Protein AF-A0A812Y392-F1 (afdb_monomer)

Nearest PDB structures (foldseek):
  1sj7-assembly2_B  TM=2.044E-01  e=9.614E-01  Mus musculus
  6d7x-assembly1_A  TM=2.437E-01  e=5.232E+00  Rattus norvegicus

Secondary structure (DSSP, 8-state):
--HHHHHHHHHHHHTTTS------------SS-SGGGS-------EEEEEEEE-SHHHHHHHHHHEEEETTTTEEEESS-BGGGTB-TTPEEE--SS-SSGGGGGGSPSSEEEEEEE--TT-S-SS--GGGGSTT--GGG----HIIIIIIIIIHHHHHHHHHHHHHSTTTS---SSS-HHHHHHHHHHHHHHHHHHHHHHHHHS-TTSHHHHH----S---HHHHSSSS--S-HHHHHHHHHHHHHHHHHTHHHHHTSTTHHHHHHHHHHHHHHHHHHHHHHHS-SS--HHHHHHHHHHHHHHHHHHHHTTPPP-HHHHHHHHHHHHHHHH--GGGG--HHHHHHHHHHHHHHHHS-GGGHHHHHHHHHHHHHHHHHH-

Mean predicted aligned error: 11.62 Å

Structure (mmCIF, N/CA/C/O backbone):
data_AF-A0A812Y392-F1
#
_entry.id   AF-A0A812Y392-F1
#
loop_
_atom_site.group_PDB
_atom_site.id
_atom_site.type_symbol
_atom_site.label_atom_id
_atom_site.label_alt_id
_atom_site.label_comp_id
_atom_site.label_asym_id
_atom_site.label_entity_id
_atom_site.label_seq_id
_atom_site.pdbx_PDB_ins_code
_atom_site.Cartn_x
_atom_site.Cartn_y
_atom_site.Cartn_z
_atom_site.occupancy
_atom_site.B_iso_or_equiv
_atom_site.auth_seq_id
_atom_site.auth_comp_id
_atom_site.auth_asym_id
_atom_site.auth_atom_id
_atom_site.pdbx_PDB_model_num
ATOM 1 N N . MET A 1 1 ? 34.368 -16.849 3.144 1.00 45.94 1 MET A N 1
ATOM 2 C CA . MET A 1 1 ? 33.186 -16.327 3.856 1.00 45.94 1 MET A CA 1
ATOM 3 C C . MET A 1 1 ? 33.137 -14.830 3.658 1.00 45.94 1 MET A C 1
ATOM 5 O O . MET A 1 1 ? 34.115 -14.154 3.965 1.00 45.94 1 MET A O 1
ATOM 9 N N . SER A 1 2 ? 32.066 -14.321 3.055 1.00 43.28 2 SER A N 1
ATOM 10 C CA . SER A 1 2 ? 31.918 -12.883 2.824 1.00 43.28 2 SER A CA 1
ATOM 11 C C . SER A 1 2 ? 31.704 -12.160 4.158 1.00 43.28 2 SER A C 1
ATOM 13 O O . SER A 1 2 ? 31.140 -12.713 5.102 1.00 43.28 2 SER A O 1
ATOM 15 N N . ARG A 1 3 ? 32.098 -10.884 4.239 1.00 29.53 3 ARG A N 1
ATOM 16 C CA . ARG A 1 3 ? 31.841 -10.010 5.403 1.00 29.53 3 ARG A CA 1
ATOM 17 C C . ARG A 1 3 ? 30.353 -9.978 5.816 1.00 29.53 3 ARG A C 1
ATOM 19 O O . ARG A 1 3 ? 30.053 -9.687 6.968 1.00 29.53 3 ARG A O 1
ATOM 26 N N . SER A 1 4 ? 29.434 -10.317 4.902 1.00 37.16 4 SER A N 1
ATOM 27 C CA . SER A 1 4 ? 27.994 -10.442 5.164 1.00 37.16 4 SER A CA 1
ATOM 28 C C . SER A 1 4 ? 27.603 -11.718 5.923 1.00 37.16 4 SER A C 1
ATOM 30 O O . SER A 1 4 ? 26.647 -11.683 6.690 1.00 37.16 4 SER A O 1
ATOM 32 N N . GLU A 1 5 ? 28.328 -12.832 5.767 1.00 36.25 5 GLU A N 1
ATOM 33 C CA . GLU A 1 5 ? 28.060 -14.068 6.523 1.00 36.25 5 GLU A CA 1
ATOM 34 C C . GLU A 1 5 ? 28.451 -13.926 7.997 1.00 36.25 5 GLU A C 1
ATOM 36 O O . GLU A 1 5 ? 27.737 -14.408 8.874 1.00 36.25 5 GLU A O 1
ATOM 41 N N . ALA A 1 6 ? 29.532 -13.193 8.279 1.00 43.97 6 ALA A N 1
ATOM 42 C CA . ALA A 1 6 ? 30.001 -12.949 9.643 1.00 43.97 6 ALA A CA 1
ATOM 43 C C . ALA A 1 6 ? 29.035 -12.070 10.466 1.00 43.97 6 ALA A C 1
ATOM 45 O O . ALA A 1 6 ? 28.918 -12.255 11.673 1.00 43.97 6 ALA A O 1
ATOM 46 N N . LEU A 1 7 ? 28.306 -11.150 9.818 1.00 42.50 7 LEU A N 1
ATOM 47 C CA . LEU A 1 7 ? 27.344 -10.253 10.477 1.00 42.50 7 LEU A CA 1
ATOM 48 C C . LEU A 1 7 ? 25.990 -10.918 10.787 1.00 42.50 7 LEU A C 1
ATOM 50 O O . LEU A 1 7 ? 25.283 -10.475 11.688 1.00 42.50 7 LEU A O 1
ATOM 54 N N . LEU A 1 8 ? 25.620 -11.981 10.063 1.00 38.66 8 LEU A N 1
ATOM 55 C CA . LEU A 1 8 ? 24.321 -12.657 10.208 1.00 38.66 8 LEU A CA 1
ATOM 56 C C . LEU A 1 8 ? 24.349 -13.850 11.173 1.00 38.66 8 LEU A C 1
ATOM 58 O O . LEU A 1 8 ? 23.293 -14.295 11.630 1.00 38.66 8 LEU A O 1
ATOM 62 N N . GLN A 1 9 ? 25.534 -14.370 11.491 1.00 43.81 9 GLN A N 1
ATOM 63 C CA . GLN A 1 9 ? 25.694 -15.527 12.370 1.00 43.81 9 GLN A CA 1
ATOM 64 C C . GLN A 1 9 ? 25.193 -15.284 13.812 1.00 43.81 9 GLN A C 1
ATOM 66 O O . GLN A 1 9 ? 24.434 -16.119 14.305 1.00 43.81 9 GLN A O 1
ATOM 71 N N . PRO A 1 10 ? 25.458 -14.126 14.454 1.00 45.00 10 PRO A N 1
ATOM 72 C CA . PRO A 1 10 ? 24.979 -13.863 15.815 1.00 45.00 10 PRO A CA 1
ATOM 73 C C . PRO A 1 10 ? 23.449 -13.773 15.912 1.00 45.00 10 PRO A C 1
ATOM 75 O O . PRO A 1 10 ? 22.862 -14.150 16.924 1.00 45.00 10 PRO A O 1
ATOM 78 N N . LEU A 1 11 ? 22.782 -13.306 14.847 1.00 40.78 11 LEU A N 1
ATOM 79 C CA . LEU A 1 11 ? 21.319 -13.262 14.776 1.00 40.78 11 LEU A CA 1
ATOM 80 C C . LEU A 1 11 ? 20.736 -14.678 14.716 1.00 40.78 11 LEU A C 1
ATOM 82 O O . LEU A 1 11 ? 19.778 -14.971 15.424 1.00 40.78 11 LEU A O 1
ATOM 86 N N . ARG A 1 12 ? 21.340 -15.584 13.935 1.00 44.88 12 ARG A N 1
ATOM 87 C CA . ARG A 1 12 ? 20.894 -16.986 13.833 1.00 44.88 12 ARG A CA 1
ATOM 88 C C . ARG A 1 12 ? 20.976 -17.729 15.162 1.00 44.88 12 ARG A C 1
ATOM 90 O O . ARG A 1 12 ? 20.068 -18.499 15.471 1.00 44.88 12 ARG A O 1
ATOM 97 N N . ASP A 1 13 ? 22.020 -17.476 15.942 1.00 47.00 13 ASP A N 1
ATO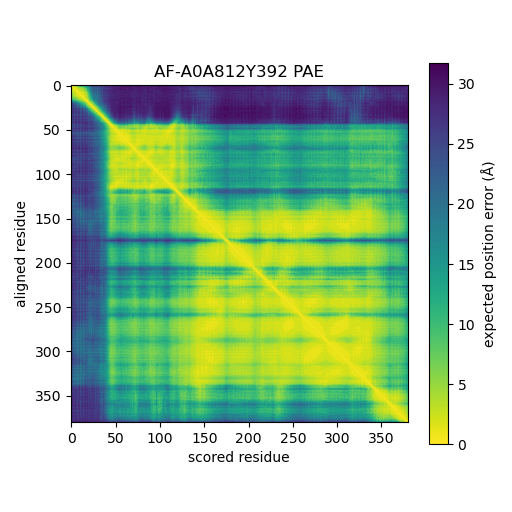M 98 C CA . ASP A 1 13 ? 22.209 -18.130 17.237 1.00 47.00 13 ASP A CA 1
ATOM 99 C C . ASP A 1 13 ? 21.218 -17.604 18.290 1.00 47.00 13 ASP A C 1
ATOM 101 O O . ASP A 1 13 ? 20.709 -18.376 19.102 1.00 47.00 13 ASP A O 1
ATOM 105 N N . LYS A 1 14 ? 20.823 -16.324 18.206 1.00 40.09 14 LYS A N 1
ATOM 106 C CA . LYS A 1 14 ? 19.848 -15.704 19.121 1.00 40.09 14 LYS A CA 1
ATOM 107 C C . LYS A 1 14 ? 18.415 -16.234 18.948 1.00 40.09 14 LYS A C 1
ATOM 109 O O . LYS A 1 14 ? 17.652 -16.253 19.910 1.00 40.09 14 LYS A O 1
ATOM 114 N N . PHE A 1 15 ? 18.050 -16.706 17.753 1.00 40.97 15 PHE A N 1
ATOM 115 C CA . PHE A 1 15 ? 16.705 -17.224 17.453 1.00 40.97 15 PHE A CA 1
ATOM 116 C C . PHE A 1 15 ? 16.547 -18.745 17.639 1.00 40.97 15 PHE A C 1
ATOM 118 O O . PHE A 1 15 ? 15.445 -19.260 17.459 1.00 40.97 15 PHE A O 1
ATOM 125 N N . ARG A 1 16 ? 17.599 -19.482 18.035 1.00 35.94 16 ARG A N 1
ATOM 126 C CA . ARG A 1 16 ? 17.532 -20.947 18.240 1.00 35.94 16 ARG A CA 1
ATOM 127 C C . ARG A 1 16 ? 16.713 -21.394 19.456 1.00 35.94 16 ARG A C 1
ATOM 129 O O . ARG A 1 16 ? 16.343 -22.561 19.518 1.00 35.94 16 ARG A O 1
ATOM 136 N N . HIS A 1 17 ? 16.439 -20.503 20.409 1.00 33.06 17 HIS A N 1
ATOM 137 C CA . HIS A 1 17 ? 15.903 -20.873 21.727 1.00 33.06 17 HIS A CA 1
ATOM 138 C C . HIS A 1 17 ? 14.460 -20.414 21.999 1.00 33.06 17 HIS A C 1
ATOM 140 O O . HIS A 1 17 ? 13.967 -20.598 23.109 1.00 33.06 17 HIS A O 1
ATOM 146 N N . LEU A 1 18 ? 13.758 -19.834 21.017 1.00 31.78 18 LEU A N 1
ATOM 147 C CA . LEU A 1 18 ? 12.347 -19.470 21.189 1.00 31.78 18 LEU A CA 1
ATOM 148 C C . LEU A 1 18 ? 11.445 -20.704 20.984 1.00 31.78 18 LEU A C 1
ATOM 150 O O . LEU A 1 18 ? 11.519 -21.328 19.923 1.00 31.78 18 LEU A O 1
ATOM 154 N N . PRO A 1 19 ? 10.580 -21.066 21.952 1.00 29.36 19 PRO A N 1
ATOM 155 C CA . PRO A 1 19 ? 9.668 -22.194 21.807 1.00 29.36 19 PRO A CA 1
ATOM 156 C C . PRO A 1 19 ? 8.644 -21.903 20.701 1.00 29.36 19 PRO A C 1
ATOM 158 O O . PRO A 1 19 ? 7.818 -20.993 20.800 1.00 29.36 19 PRO A O 1
ATOM 161 N N . MET A 1 20 ? 8.722 -22.685 19.623 1.00 27.98 20 MET A N 1
ATOM 162 C CA . MET A 1 20 ? 7.764 -22.689 18.521 1.00 27.98 20 MET A CA 1
ATOM 163 C C . MET A 1 20 ? 6.377 -23.082 19.036 1.00 27.98 20 MET A C 1
ATOM 165 O O . MET A 1 20 ? 6.160 -24.208 19.477 1.00 27.98 20 MET A O 1
ATOM 169 N N . ILE A 1 21 ? 5.421 -22.158 18.946 1.00 29.34 21 ILE A N 1
ATOM 170 C CA . ILE A 1 21 ? 4.002 -22.459 19.141 1.00 29.34 21 ILE A CA 1
ATOM 171 C C . ILE A 1 21 ? 3.589 -23.444 18.040 1.00 29.34 21 ILE A C 1
ATOM 173 O O . ILE A 1 21 ? 3.599 -23.097 16.859 1.00 29.34 21 ILE A O 1
ATOM 177 N N . GLN A 1 22 ? 3.244 -24.669 18.445 1.00 25.19 22 GLN A N 1
ATOM 178 C CA . GLN A 1 22 ? 2.724 -25.735 17.590 1.00 25.19 22 GLN A CA 1
ATOM 179 C C . GLN A 1 22 ? 1.401 -25.305 16.934 1.00 25.19 22 GLN A C 1
ATOM 181 O O . GLN A 1 22 ? 0.310 -25.512 17.460 1.00 25.19 22 GLN A O 1
ATOM 186 N N . LEU A 1 23 ? 1.493 -24.692 15.756 1.00 28.27 23 LEU A N 1
ATOM 187 C CA . LEU A 1 23 ? 0.409 -24.675 14.781 1.00 28.27 23 LEU A CA 1
ATOM 188 C C . LEU A 1 23 ? 0.336 -26.076 14.169 1.00 28.27 23 LEU A C 1
ATOM 190 O O . LEU A 1 23 ? 1.343 -26.560 13.658 1.00 28.27 23 LEU A O 1
ATOM 194 N N . LYS A 1 24 ? -0.842 -26.714 14.251 1.00 25.88 24 LYS A N 1
ATOM 195 C CA . LYS A 1 24 ? -1.143 -28.049 13.703 1.00 25.88 24 LYS A CA 1
ATOM 196 C C . LYS A 1 24 ? -0.386 -28.299 12.397 1.00 25.88 24 LYS A C 1
ATOM 198 O O . LYS A 1 24 ? -0.616 -27.635 11.386 1.00 25.88 24 LYS A O 1
ATOM 203 N N . GLU A 1 25 ? 0.522 -29.262 12.471 1.00 26.34 25 GLU A N 1
ATOM 204 C CA . GLU A 1 25 ? 1.477 -29.639 11.443 1.00 26.34 25 GLU A CA 1
ATOM 205 C C . GLU A 1 25 ? 0.761 -30.110 10.170 1.00 26.34 25 GLU A C 1
ATOM 207 O O . GLU A 1 25 ? 0.385 -31.268 10.017 1.00 26.34 25 GLU A O 1
ATOM 212 N N . LYS A 1 26 ? 0.615 -29.206 9.199 1.00 25.22 26 LYS A N 1
ATOM 213 C CA . LYS A 1 26 ? 0.931 -29.563 7.816 1.00 25.22 26 LYS A CA 1
ATOM 214 C C . LYS A 1 26 ? 2.410 -29.269 7.652 1.00 25.22 26 LYS A C 1
ATOM 216 O O . LYS A 1 26 ? 2.807 -28.113 7.554 1.00 25.22 26 LYS A O 1
ATOM 221 N N . THR A 1 27 ? 3.197 -30.329 7.726 1.00 25.95 27 THR A N 1
ATOM 222 C CA . THR A 1 27 ? 4.655 -30.388 7.691 1.00 25.95 27 THR A CA 1
ATOM 223 C C . THR A 1 27 ? 5.225 -29.467 6.605 1.00 25.95 27 THR A C 1
ATOM 225 O O . THR A 1 27 ? 5.319 -29.822 5.432 1.00 25.95 27 THR A O 1
ATOM 228 N N . LEU A 1 28 ? 5.596 -28.247 6.998 1.00 27.64 28 LEU A N 1
ATOM 229 C CA . LEU A 1 28 ? 6.480 -27.383 6.227 1.00 27.64 28 LEU A CA 1
ATOM 230 C C . LEU A 1 28 ? 7.873 -27.995 6.359 1.00 27.64 28 LEU A C 1
ATOM 232 O O . LEU A 1 28 ? 8.573 -27.782 7.344 1.00 27.64 28 LEU A O 1
ATOM 236 N N . ASN A 1 29 ? 8.241 -28.812 5.373 1.00 24.34 29 ASN A N 1
ATOM 237 C CA . ASN A 1 29 ? 9.598 -29.304 5.177 1.00 24.34 29 ASN A CA 1
ATOM 238 C C . ASN A 1 29 ? 10.550 -28.104 5.018 1.00 24.34 29 ASN A C 1
ATOM 240 O O . ASN A 1 29 ? 10.776 -27.609 3.917 1.00 24.34 29 ASN A O 1
ATOM 244 N N . ILE A 1 30 ? 11.146 -27.638 6.120 1.00 28.92 30 ILE A N 1
ATOM 245 C CA . ILE A 1 30 ? 12.255 -26.663 6.124 1.00 28.92 30 ILE A CA 1
ATOM 246 C C . ILE A 1 30 ? 13.591 -27.409 5.898 1.00 28.92 30 ILE A C 1
ATOM 248 O O . ILE A 1 30 ? 14.643 -27.070 6.427 1.00 28.92 30 ILE A O 1
ATOM 252 N N . GLY A 1 31 ? 13.569 -28.451 5.067 1.00 22.92 31 GLY A N 1
ATOM 253 C CA . GLY A 1 31 ? 14.750 -29.018 4.430 1.00 22.92 31 GLY A CA 1
ATOM 254 C C . GLY A 1 31 ? 14.806 -28.487 3.007 1.00 22.92 31 GLY A C 1
ATOM 255 O O . GLY A 1 31 ? 13.979 -28.901 2.205 1.00 22.92 31 GLY A O 1
ATOM 256 N N . ARG A 1 32 ? 15.712 -27.533 2.726 1.00 28.20 32 ARG A N 1
ATOM 257 C CA . ARG A 1 32 ? 16.136 -27.039 1.388 1.00 28.20 32 ARG A CA 1
ATOM 258 C C . ARG A 1 32 ? 15.121 -27.196 0.234 1.00 28.20 32 ARG A C 1
ATOM 260 O O . ARG A 1 32 ? 15.477 -27.572 -0.874 1.00 28.20 32 ARG A O 1
ATOM 267 N N . SER A 1 33 ? 13.856 -26.881 0.482 1.00 25.94 33 SER A N 1
ATOM 268 C CA . SER A 1 33 ? 12.784 -26.917 -0.509 1.00 25.94 33 SER A CA 1
ATOM 269 C C . SER A 1 33 ? 11.681 -25.955 -0.077 1.00 25.94 33 SER A C 1
ATOM 271 O O . SER A 1 33 ? 10.503 -26.272 0.069 1.00 25.94 33 SER A O 1
ATOM 273 N N . CYS A 1 34 ? 12.066 -24.680 0.036 1.00 25.67 34 CYS A N 1
ATOM 274 C CA . CYS A 1 34 ? 11.162 -23.644 -0.450 1.00 25.67 34 CYS A CA 1
ATOM 275 C C . CYS A 1 34 ? 10.634 -24.113 -1.822 1.00 25.67 34 CYS A C 1
ATOM 277 O O . CYS A 1 34 ? 11.384 -24.738 -2.572 1.00 25.67 34 CYS A O 1
ATOM 279 N N . HIS A 1 35 ? 9.391 -23.808 -2.198 1.00 26.86 35 HIS A N 1
ATOM 280 C CA . HIS A 1 35 ? 8.835 -24.083 -3.538 1.00 26.86 35 HIS A CA 1
ATOM 281 C C . HIS A 1 35 ? 9.630 -23.440 -4.719 1.00 26.86 35 HIS A C 1
ATOM 283 O O . HIS A 1 35 ? 9.155 -23.378 -5.847 1.00 26.86 35 HIS A O 1
ATOM 289 N N . LEU A 1 36 ? 10.861 -22.996 -4.464 1.00 33.69 36 LEU A N 1
ATOM 290 C CA . LEU A 1 36 ? 11.988 -22.771 -5.368 1.00 33.69 36 LEU A CA 1
ATOM 291 C C . LEU A 1 36 ? 12.654 -24.072 -5.880 1.00 33.69 36 LEU A C 1
ATOM 293 O O . LEU A 1 36 ? 13.707 -23.999 -6.496 1.00 33.69 36 LEU A O 1
ATOM 297 N N . GLY A 1 37 ? 12.083 -25.251 -5.609 1.00 23.59 37 GLY A N 1
ATOM 298 C CA . GLY A 1 37 ? 12.571 -26.550 -6.098 1.00 23.59 37 GLY A CA 1
ATOM 299 C C . GLY A 1 37 ? 12.077 -26.954 -7.492 1.00 23.59 37 GLY A C 1
ATOM 300 O O . GLY A 1 37 ? 12.400 -28.041 -7.957 1.00 23.59 37 GLY A O 1
ATOM 301 N N . LYS A 1 38 ? 11.316 -26.102 -8.188 1.00 25.62 38 LYS A N 1
ATOM 302 C CA . LYS A 1 38 ? 11.519 -26.059 -9.635 1.00 25.62 38 LYS A CA 1
ATOM 303 C C . LYS A 1 38 ? 12.809 -25.284 -9.797 1.00 25.62 38 LYS A C 1
ATOM 305 O O . LYS A 1 38 ? 12.851 -24.130 -9.373 1.00 25.62 38 LYS A O 1
ATOM 310 N N . GLU A 1 39 ? 13.821 -25.889 -10.410 1.00 27.97 39 GLU A N 1
ATOM 311 C CA . GLU A 1 39 ? 14.691 -25.104 -11.274 1.00 27.97 39 GLU A CA 1
ATOM 312 C C . GLU A 1 39 ? 13.732 -24.318 -12.168 1.00 27.97 39 GLU A C 1
ATOM 314 O O . GLU A 1 39 ? 13.132 -24.841 -13.106 1.00 27.97 39 GLU A O 1
ATOM 319 N N . TYR A 1 40 ? 13.430 -23.082 -11.775 1.00 33.75 40 TYR A N 1
ATOM 320 C CA . TYR A 1 40 ? 12.951 -22.122 -12.731 1.00 33.75 40 TYR A CA 1
ATOM 321 C C . TYR A 1 40 ? 14.163 -22.012 -13.635 1.00 33.75 40 TYR A C 1
ATOM 323 O O . TYR A 1 40 ? 15.132 -21.366 -13.236 1.00 33.75 40 TYR A O 1
ATOM 331 N N . GLU A 1 41 ? 14.153 -22.726 -14.770 1.00 36.44 41 GLU A N 1
ATOM 332 C CA . GLU A 1 41 ? 14.994 -22.368 -15.909 1.00 36.44 41 GLU A CA 1
ATOM 333 C C . GLU A 1 41 ? 14.994 -20.848 -15.910 1.00 36.44 41 GLU A C 1
ATOM 335 O O . GLU A 1 41 ? 13.901 -20.257 -15.934 1.00 36.44 41 GLU A O 1
ATOM 340 N N . GLU A 1 42 ? 16.165 -20.238 -15.684 1.00 38.00 42 GLU A N 1
ATOM 341 C CA . GLU A 1 42 ? 16.245 -18.795 -15.501 1.00 38.00 42 GLU A CA 1
ATOM 342 C C . GLU A 1 42 ? 15.388 -18.172 -16.596 1.00 38.00 42 GLU A C 1
ATOM 344 O O . GLU A 1 42 ? 15.592 -18.520 -17.763 1.00 38.00 42 GLU A O 1
ATOM 349 N N . PRO A 1 43 ? 14.359 -17.368 -16.261 1.00 47.59 43 PRO A N 1
ATOM 350 C CA . PRO A 1 43 ? 13.472 -16.831 -17.272 1.00 47.59 43 PRO A CA 1
ATOM 351 C C . PRO A 1 43 ? 14.350 -16.065 -18.254 1.00 47.59 43 PRO A C 1
ATOM 353 O O . PRO A 1 43 ? 14.841 -14.992 -17.920 1.00 47.59 43 PRO A O 1
ATOM 356 N N . TYR A 1 44 ? 14.590 -16.669 -19.420 1.00 56.38 44 TYR A N 1
ATOM 357 C CA . TYR A 1 44 ? 15.596 -16.229 -20.373 1.00 56.38 44 TYR A CA 1
ATOM 358 C C . TYR A 1 44 ? 15.159 -14.875 -20.919 1.00 56.38 44 TYR A C 1
ATOM 360 O O . TYR A 1 44 ? 14.291 -14.782 -21.791 1.00 56.38 44 TYR A O 1
ATOM 368 N N . VAL A 1 45 ? 15.686 -13.812 -20.311 1.00 67.62 45 VAL A N 1
ATOM 369 C CA . VAL A 1 45 ? 15.506 -12.446 -20.780 1.00 67.62 45 VAL A CA 1
ATOM 370 C C . VAL A 1 45 ? 16.621 -12.186 -21.773 1.00 67.62 45 VAL A C 1
ATOM 372 O O . VAL A 1 45 ? 17.765 -11.956 -21.395 1.00 67.62 45 VAL A O 1
ATOM 375 N N . GLU A 1 46 ? 16.276 -12.245 -23.051 1.00 75.25 46 GLU A N 1
ATOM 376 C CA . GLU A 1 46 ? 17.205 -11.980 -24.143 1.00 75.25 46 GLU A CA 1
ATOM 377 C C . GLU A 1 46 ? 16.867 -10.626 -24.746 1.00 75.25 46 GLU A C 1
ATOM 379 O O . GLU A 1 46 ? 15.735 -10.382 -25.171 1.00 75.25 46 GLU A O 1
ATOM 384 N N . TYR A 1 47 ? 17.851 -9.740 -24.770 1.00 81.12 47 TYR A N 1
ATOM 385 C CA . TYR A 1 47 ? 17.767 -8.483 -25.486 1.00 81.12 47 TYR A CA 1
ATOM 386 C C . TYR A 1 47 ? 18.738 -8.544 -26.658 1.00 81.12 47 TYR A C 1
ATOM 388 O O . TYR A 1 47 ? 19.938 -8.708 -26.448 1.00 81.12 47 TYR A O 1
ATOM 396 N N . VAL A 1 48 ? 18.210 -8.411 -27.873 1.00 84.00 48 VAL A N 1
ATOM 397 C CA . VAL A 1 48 ? 18.999 -8.411 -29.106 1.00 84.00 48 VAL A CA 1
ATOM 398 C C . VAL A 1 48 ? 18.957 -6.989 -29.678 1.00 84.00 48 VAL A C 1
ATOM 400 O O . VAL A 1 48 ? 17.972 -6.622 -30.334 1.00 84.00 48 VAL A O 1
ATOM 403 N N . PRO A 1 49 ? 19.957 -6.142 -29.360 1.00 82.81 49 PRO A N 1
ATOM 404 C CA . PRO A 1 49 ? 20.048 -4.803 -29.930 1.00 82.81 49 PRO A CA 1
ATOM 405 C C . PRO A 1 49 ? 20.388 -4.845 -31.417 1.00 82.81 49 PRO A C 1
ATOM 407 O O . PRO A 1 49 ? 21.077 -5.754 -31.868 1.00 82.81 49 PRO A O 1
ATOM 410 N N . GLU A 1 50 ? 19.971 -3.798 -32.132 1.00 86.25 50 GLU A N 1
ATOM 411 C CA . GLU A 1 50 ? 20.524 -3.409 -33.439 1.00 86.25 50 GLU A CA 1
ATOM 412 C C . GLU A 1 50 ? 20.598 -4.537 -34.478 1.00 86.25 50 GLU A C 1
ATOM 414 O O . GLU A 1 50 ? 21.597 -4.737 -35.162 1.00 86.25 50 GLU A O 1
ATOM 419 N N . VAL A 1 51 ? 19.494 -5.254 -34.653 1.00 92.06 51 VAL A N 1
ATOM 420 C CA . VAL A 1 51 ? 19.351 -6.227 -35.733 1.00 92.06 51 VAL A CA 1
ATOM 421 C C . VAL A 1 51 ? 19.204 -5.486 -37.056 1.00 92.06 51 VAL A C 1
ATOM 423 O O . VAL A 1 51 ? 18.172 -4.863 -37.315 1.00 92.06 51 VAL A O 1
ATOM 426 N N . ILE A 1 52 ? 20.237 -5.550 -37.891 1.00 95.19 52 ILE A N 1
ATOM 427 C CA . ILE A 1 52 ? 20.251 -4.932 -39.218 1.00 95.19 52 ILE A CA 1
ATOM 428 C C . ILE A 1 52 ? 19.484 -5.827 -40.192 1.00 95.19 52 ILE A C 1
ATOM 430 O O . ILE A 1 52 ? 19.828 -6.990 -40.381 1.00 95.19 52 ILE A O 1
ATOM 434 N N . VAL A 1 53 ? 18.452 -5.274 -40.824 1.00 94.81 53 VAL A N 1
ATOM 435 C CA . VAL A 1 53 ? 17.734 -5.881 -41.946 1.00 94.81 53 VAL A CA 1
ATOM 436 C C . VAL A 1 53 ? 18.357 -5.325 -43.230 1.00 94.81 53 VAL A C 1
ATOM 438 O O . VAL A 1 53 ? 18.130 -4.152 -43.531 1.00 94.81 53 VAL A O 1
ATOM 441 N N . PRO A 1 54 ? 19.180 -6.106 -43.954 1.00 95.00 54 PRO A N 1
ATOM 442 C CA . PRO A 1 54 ? 20.023 -5.578 -45.027 1.00 95.00 54 PRO A CA 1
ATOM 443 C C . PRO A 1 54 ? 19.272 -5.332 -46.342 1.00 95.00 54 PRO A C 1
ATOM 445 O O . PRO A 1 54 ? 19.613 -4.400 -47.064 1.00 95.00 54 PRO A O 1
ATOM 448 N N . ASP A 1 55 ? 18.261 -6.146 -46.649 1.00 96.19 55 ASP A N 1
ATOM 449 C CA . ASP A 1 55 ? 17.594 -6.169 -47.953 1.00 96.19 55 ASP A CA 1
ATOM 450 C C . ASP A 1 55 ? 16.103 -6.548 -47.852 1.00 96.19 55 ASP A C 1
ATOM 452 O O . ASP A 1 55 ? 15.637 -7.111 -46.850 1.00 96.19 55 ASP A O 1
ATOM 456 N N . ASP A 1 56 ? 15.351 -6.255 -48.915 1.00 95.38 56 ASP A N 1
ATOM 457 C CA . ASP A 1 56 ? 13.902 -6.468 -48.998 1.00 95.38 56 ASP A CA 1
ATOM 458 C C . ASP A 1 56 ? 13.473 -7.946 -48.944 1.00 95.38 56 ASP A C 1
ATOM 460 O O . ASP A 1 56 ? 12.331 -8.255 -48.582 1.00 95.38 56 ASP A O 1
ATOM 464 N N . ASP A 1 57 ? 14.337 -8.889 -49.326 1.00 95.75 57 ASP A N 1
ATOM 465 C CA . ASP A 1 57 ? 14.048 -10.321 -49.215 1.00 95.75 57 ASP A CA 1
ATOM 466 C C . ASP A 1 57 ? 14.126 -10.772 -47.751 1.00 95.75 57 ASP A C 1
ATOM 468 O O . ASP A 1 57 ? 13.186 -11.389 -47.234 1.00 95.75 57 ASP A O 1
ATOM 472 N N . THR A 1 58 ? 15.176 -10.359 -47.041 1.00 94.81 58 THR A N 1
ATOM 473 C CA . THR A 1 58 ? 15.326 -10.557 -45.598 1.00 94.81 58 THR A CA 1
ATOM 474 C C . THR A 1 58 ? 14.176 -9.899 -44.834 1.00 94.81 58 THR A C 1
ATOM 476 O O . THR A 1 58 ? 13.583 -10.529 -43.952 1.00 94.81 58 THR A O 1
ATOM 479 N N . HIS A 1 59 ? 13.788 -8.677 -45.213 1.00 95.50 59 HIS A N 1
ATOM 480 C CA . HIS A 1 59 ? 12.665 -7.955 -44.614 1.00 95.50 59 HIS A CA 1
ATOM 481 C C . HIS A 1 59 ? 11.340 -8.728 -44.748 1.00 95.50 59 HIS A C 1
ATOM 483 O O . HIS A 1 59 ? 10.651 -8.979 -43.750 1.00 95.50 59 HIS A O 1
ATOM 489 N N . ARG A 1 60 ? 11.000 -9.187 -45.963 1.00 94.69 60 ARG A N 1
ATOM 490 C CA . ARG A 1 60 ? 9.776 -9.968 -46.224 1.00 94.69 60 ARG A CA 1
ATOM 491 C C . ARG A 1 60 ? 9.774 -11.305 -45.487 1.00 94.69 60 ARG A C 1
ATOM 493 O O . ARG A 1 60 ? 8.757 -11.668 -44.884 1.00 94.69 60 ARG A O 1
ATOM 500 N N . LYS A 1 61 ? 10.902 -12.024 -45.494 1.00 95.00 61 LYS A N 1
ATOM 501 C CA . LYS A 1 61 ? 11.060 -13.296 -44.769 1.00 95.00 61 LYS A CA 1
ATOM 502 C C . LYS A 1 61 ? 10.854 -13.101 -43.271 1.00 95.00 61 LYS A C 1
ATOM 504 O O . LYS A 1 61 ? 10.044 -13.815 -42.678 1.00 95.00 61 LYS A O 1
ATOM 509 N N . LEU A 1 62 ? 11.493 -12.097 -42.675 1.00 94.56 62 LEU A N 1
ATOM 510 C CA . LEU A 1 62 ? 11.360 -11.794 -41.252 1.00 94.56 62 LEU A CA 1
ATOM 511 C C . LEU A 1 62 ? 9.917 -11.416 -40.875 1.00 94.56 62 LEU A C 1
ATOM 513 O O . LEU A 1 62 ? 9.365 -11.952 -39.912 1.00 94.56 62 LEU A O 1
ATOM 517 N N . HIS A 1 63 ? 9.255 -10.571 -41.669 1.00 94.12 63 HIS A N 1
ATOM 518 C CA . HIS A 1 63 ? 7.852 -10.219 -41.440 1.00 94.12 63 HIS A CA 1
ATOM 519 C C . HIS A 1 63 ? 6.907 -11.424 -41.529 1.00 94.12 63 HIS A C 1
ATOM 521 O O . HIS A 1 63 ? 5.958 -11.530 -40.749 1.00 94.12 63 HIS A O 1
ATOM 527 N N . SER A 1 64 ? 7.173 -12.371 -42.435 1.00 94.31 64 SER A N 1
ATOM 528 C CA . SER A 1 64 ? 6.362 -13.588 -42.558 1.00 94.31 64 SER A CA 1
ATOM 529 C C . SER A 1 64 ? 6.332 -14.412 -41.259 1.00 94.31 64 SER A C 1
ATOM 531 O O . SER A 1 64 ? 5.298 -15.007 -40.936 1.00 94.31 64 SER A O 1
ATOM 533 N N . LEU A 1 65 ? 7.421 -14.369 -40.480 1.00 94.81 65 LEU A N 1
ATOM 534 C CA . LEU A 1 65 ? 7.584 -15.066 -39.202 1.00 94.81 65 LEU A CA 1
ATOM 535 C C . LEU A 1 65 ? 6.988 -14.305 -38.011 1.00 94.81 65 LEU A C 1
ATOM 537 O O . LEU A 1 65 ? 6.663 -14.927 -36.994 1.00 94.81 65 LEU A O 1
ATOM 541 N N . LEU A 1 66 ? 6.825 -12.985 -38.127 1.00 93.81 66 LEU A N 1
ATOM 542 C CA . LEU A 1 66 ? 6.244 -12.139 -37.090 1.00 93.81 66 LEU A CA 1
ATOM 543 C C . LEU A 1 66 ? 4.727 -12.326 -37.014 1.00 93.81 66 LEU A C 1
ATOM 545 O O . LEU A 1 66 ? 3.983 -12.153 -37.985 1.00 93.81 66 LEU A O 1
ATOM 549 N N . ARG A 1 67 ? 4.235 -12.668 -35.822 1.00 91.12 67 ARG A N 1
ATOM 550 C CA . ARG A 1 67 ? 2.801 -12.780 -35.536 1.00 91.12 67 ARG A CA 1
ATOM 551 C C . ARG A 1 67 ? 2.480 -12.206 -34.171 1.00 91.12 67 ARG A C 1
ATOM 553 O O . ARG A 1 67 ? 3.252 -12.346 -33.226 1.00 91.12 67 ARG A O 1
ATOM 560 N N . TYR A 1 68 ? 1.312 -11.582 -34.063 1.00 89.12 68 TYR A N 1
ATOM 561 C CA . TYR A 1 68 ? 0.828 -11.107 -32.776 1.00 89.12 68 TYR A CA 1
ATOM 562 C C . TYR A 1 68 ? 0.619 -12.288 -31.819 1.00 89.12 68 TYR A C 1
ATOM 564 O O . TYR A 1 68 ? -0.081 -13.248 -32.140 1.00 89.12 68 TYR A O 1
ATOM 572 N N . SER A 1 69 ? 1.232 -12.207 -30.643 1.00 84.69 69 SER A N 1
ATOM 573 C CA . SER A 1 69 ? 1.105 -13.170 -29.557 1.00 84.69 69 SER A CA 1
ATOM 574 C C . SER A 1 69 ? 0.595 -12.456 -28.315 1.00 84.69 69 SER A C 1
ATOM 576 O O . SER A 1 69 ? 1.249 -11.554 -27.791 1.00 84.69 69 SER A O 1
ATOM 578 N N . LYS A 1 70 ? -0.562 -12.891 -27.801 1.00 80.00 70 LYS A N 1
ATOM 579 C CA . LYS A 1 70 ? -1.125 -12.360 -26.551 1.00 80.00 70 LYS A CA 1
ATOM 580 C C . LYS A 1 70 ? -0.201 -12.637 -25.360 1.00 80.00 70 LYS A C 1
ATOM 582 O O . LYS A 1 70 ? 0.000 -11.757 -24.531 1.00 80.00 70 LYS A O 1
ATOM 587 N N . ASN A 1 71 ? 0.406 -13.825 -25.322 1.00 76.38 71 ASN A N 1
ATOM 588 C CA . ASN A 1 71 ? 1.338 -14.226 -24.264 1.00 76.38 71 ASN A CA 1
ATOM 589 C C . ASN A 1 71 ? 2.666 -13.470 -24.367 1.00 76.38 71 ASN A C 1
ATOM 591 O O . ASN A 1 71 ? 3.217 -13.059 -23.354 1.00 76.38 71 ASN A O 1
ATOM 595 N N . GLY A 1 72 ? 3.131 -13.221 -25.595 1.00 75.06 72 GLY A N 1
ATOM 596 C CA . GLY A 1 72 ? 4.298 -12.382 -25.853 1.00 75.06 72 GLY A CA 1
ATOM 597 C C . GLY A 1 72 ? 4.030 -10.888 -25.675 1.00 75.06 72 GLY A C 1
ATOM 598 O O . GLY A 1 72 ? 4.979 -10.131 -25.553 1.00 75.06 72 GLY A O 1
ATOM 599 N N . ARG A 1 73 ? 2.765 -10.448 -25.613 1.00 77.88 73 ARG A N 1
ATOM 600 C CA . ARG A 1 73 ? 2.344 -9.035 -25.524 1.00 77.88 73 ARG A CA 1
ATOM 601 C C . ARG A 1 73 ? 2.809 -8.170 -26.708 1.00 77.88 73 ARG A C 1
ATOM 603 O O . ARG A 1 73 ? 3.084 -6.989 -26.539 1.00 77.88 73 ARG A O 1
ATOM 610 N N . GLY A 1 74 ? 2.868 -8.743 -27.912 1.00 85.88 74 GLY A N 1
ATOM 611 C CA . GLY A 1 74 ? 3.233 -8.020 -29.138 1.00 85.88 74 GLY A CA 1
ATOM 612 C C . GLY A 1 74 ? 3.513 -8.947 -30.321 1.00 85.88 74 GLY A C 1
ATOM 613 O O . GLY A 1 74 ? 3.084 -10.101 -30.319 1.00 85.88 74 GLY A O 1
ATOM 614 N N . ARG A 1 75 ? 4.206 -8.442 -31.350 1.00 90.25 75 ARG A N 1
ATOM 615 C CA . ARG A 1 75 ? 4.597 -9.225 -32.536 1.00 90.25 75 ARG A CA 1
ATOM 616 C C . ARG A 1 75 ? 5.841 -10.060 -32.224 1.00 90.25 75 ARG A C 1
ATOM 618 O O . ARG A 1 75 ? 6.924 -9.509 -32.072 1.00 90.25 75 ARG A O 1
ATOM 625 N N . CYS A 1 76 ? 5.682 -11.376 -32.133 1.00 92.12 76 CYS A N 1
ATOM 626 C CA . CYS A 1 76 ? 6.752 -12.321 -31.818 1.00 92.12 76 CYS A CA 1
ATOM 627 C C . CYS A 1 76 ? 7.067 -13.224 -33.009 1.00 92.12 76 CYS A C 1
ATOM 629 O O . CYS A 1 76 ? 6.185 -13.534 -33.815 1.00 92.12 76 CYS A O 1
ATOM 631 N N . LEU A 1 77 ? 8.306 -13.703 -33.077 1.00 93.00 77 LEU A N 1
ATOM 632 C CA . LEU A 1 77 ? 8.716 -14.699 -34.059 1.00 93.00 77 LEU A CA 1
ATOM 633 C C . LEU A 1 77 ? 8.125 -16.074 -33.741 1.00 93.00 77 LEU A C 1
ATOM 635 O O . LEU A 1 77 ? 8.292 -16.602 -32.637 1.00 93.00 77 LEU A O 1
ATOM 639 N N . LYS A 1 78 ? 7.459 -16.683 -34.728 1.00 93.12 78 LYS A N 1
ATOM 640 C CA . LYS A 1 78 ? 6.930 -18.053 -34.618 1.00 93.12 78 LYS A CA 1
ATOM 641 C C . LYS A 1 78 ? 7.996 -19.144 -34.739 1.00 93.12 78 LYS A C 1
ATOM 643 O O . LYS A 1 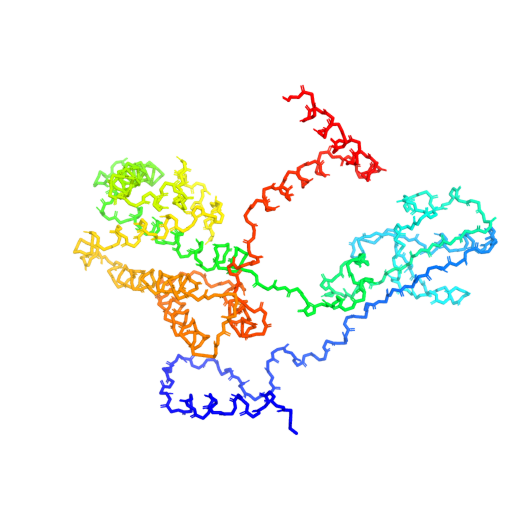78 ? 7.787 -20.239 -34.215 1.00 93.12 78 LYS A O 1
ATOM 648 N N . ALA A 1 79 ? 9.109 -18.844 -35.397 1.00 92.44 79 ALA A N 1
ATOM 649 C CA . ALA A 1 79 ? 10.252 -19.730 -35.586 1.00 92.44 79 ALA A CA 1
ATOM 650 C C . ALA A 1 79 ? 11.555 -18.935 -35.426 1.00 92.44 79 ALA A C 1
ATOM 652 O O . ALA A 1 79 ? 11.526 -17.705 -35.444 1.00 92.44 79 ALA A O 1
ATOM 653 N N . SER A 1 80 ? 12.680 -19.624 -35.243 1.00 92.38 80 SER A N 1
ATOM 654 C CA . SER A 1 80 ? 13.994 -18.982 -35.298 1.00 92.38 80 SER A CA 1
ATOM 655 C C . SER A 1 80 ? 14.258 -18.416 -36.694 1.00 92.38 80 SER A C 1
ATOM 657 O O . SER A 1 80 ? 13.778 -18.942 -37.698 1.00 92.38 80 SER A O 1
ATOM 659 N N . PHE A 1 81 ? 15.048 -17.350 -36.749 1.00 94.25 81 PHE A N 1
ATOM 660 C CA . PHE A 1 81 ? 15.553 -16.769 -37.983 1.00 94.25 81 PHE A CA 1
ATOM 661 C C . PHE A 1 81 ? 17.083 -16.647 -37.880 1.00 94.25 81 PHE A C 1
ATOM 663 O O . PHE A 1 81 ? 17.598 -15.584 -37.523 1.00 94.25 81 PHE A O 1
ATOM 670 N N . PRO A 1 82 ? 17.818 -17.750 -38.146 1.00 91.88 82 PRO A N 1
ATOM 671 C CA . PRO A 1 82 ? 19.255 -17.844 -37.878 1.00 91.88 82 PRO A CA 1
ATOM 672 C C . PRO A 1 82 ? 20.104 -16.804 -38.610 1.00 91.88 82 PRO A C 1
ATOM 674 O O . PRO A 1 82 ? 21.121 -16.387 -38.070 1.00 91.88 82 PRO A O 1
ATOM 677 N N . LEU A 1 83 ? 19.664 -16.351 -39.792 1.00 90.75 83 LEU A N 1
ATOM 678 C CA . LEU A 1 83 ? 20.364 -15.341 -40.597 1.00 90.75 83 LEU A CA 1
ATOM 679 C C . LEU A 1 83 ? 20.653 -14.053 -39.809 1.00 90.75 83 LEU A C 1
ATOM 681 O O . LEU A 1 83 ? 21.675 -13.419 -40.033 1.00 90.75 83 LEU A O 1
ATOM 685 N N . LEU A 1 84 ? 19.769 -13.694 -38.876 1.00 90.25 84 LEU A N 1
ATOM 686 C CA . LEU A 1 84 ? 19.904 -12.513 -38.019 1.00 90.25 84 LEU A CA 1
ATOM 687 C C . LEU A 1 84 ? 20.132 -12.881 -36.543 1.00 90.25 84 LEU A C 1
ATOM 689 O O . LEU A 1 84 ? 19.943 -12.047 -35.663 1.00 90.25 84 LEU A O 1
ATOM 693 N N . GLY A 1 85 ? 20.470 -14.143 -36.253 1.00 89.44 85 GLY A N 1
ATOM 694 C CA . GLY A 1 85 ? 20.669 -14.635 -34.886 1.00 89.44 85 GLY A CA 1
ATOM 695 C C . GLY A 1 85 ? 19.400 -14.674 -34.024 1.00 89.44 85 GLY A C 1
ATOM 696 O O . GLY A 1 85 ? 19.492 -14.824 -32.810 1.00 89.44 85 GLY A O 1
ATOM 697 N N . LEU A 1 86 ? 18.213 -14.554 -34.626 1.00 92.56 86 LEU A N 1
ATOM 698 C CA . LEU A 1 86 ? 16.954 -14.440 -33.894 1.00 92.56 86 LEU A CA 1
ATOM 699 C C . LEU A 1 86 ? 16.360 -15.808 -33.544 1.00 92.56 86 LEU A C 1
ATOM 701 O O . LEU A 1 86 ? 16.360 -16.751 -34.343 1.00 92.56 86 LEU A O 1
ATOM 705 N N . ARG A 1 87 ? 15.765 -15.905 -32.357 1.00 90.75 87 ARG A N 1
ATOM 706 C CA . ARG A 1 87 ? 15.129 -17.118 -31.831 1.00 90.75 87 ARG A CA 1
ATOM 707 C C . ARG A 1 87 ? 13.607 -17.019 -31.858 1.00 90.75 87 ARG A C 1
ATOM 709 O O . ARG A 1 87 ? 13.010 -15.941 -31.851 1.00 90.75 87 ARG A O 1
ATOM 716 N N . LYS A 1 88 ? 12.951 -18.182 -31.829 1.00 89.69 88 LYS A N 1
ATOM 717 C CA . LYS A 1 88 ? 11.500 -18.262 -31.623 1.00 89.69 88 LYS A CA 1
ATOM 718 C C . LYS A 1 88 ? 11.132 -17.555 -30.317 1.00 89.69 88 LYS A C 1
ATOM 720 O O . LYS A 1 88 ? 11.741 -17.804 -29.285 1.00 89.69 88 LYS A O 1
ATOM 725 N N . GLY A 1 89 ? 10.095 -16.723 -30.359 1.00 88.25 89 GLY A N 1
ATOM 726 C CA . GLY A 1 89 ? 9.615 -15.980 -29.194 1.00 88.25 89 GLY A CA 1
ATOM 727 C C . GLY A 1 89 ? 10.221 -14.587 -29.029 1.00 88.25 89 GLY A C 1
ATOM 728 O O . GLY A 1 89 ? 9.608 -13.784 -28.326 1.00 88.25 89 GLY A O 1
ATOM 729 N N . ASN A 1 90 ? 11.319 -14.254 -29.725 1.00 90.75 90 ASN A N 1
ATOM 730 C CA . ASN A 1 90 ? 11.806 -12.875 -29.785 1.00 90.75 90 ASN A CA 1
ATOM 731 C C . ASN A 1 90 ? 10.671 -11.961 -30.279 1.00 90.75 90 ASN A C 1
ATOM 733 O O . ASN A 1 90 ? 10.044 -12.219 -31.313 1.00 90.75 90 ASN A O 1
ATOM 737 N N . ARG A 1 91 ? 10.376 -10.911 -29.513 1.00 91.50 91 ARG A N 1
ATOM 738 C CA . ARG A 1 91 ? 9.349 -9.914 -29.808 1.00 91.50 91 ARG A CA 1
ATOM 739 C C . ARG A 1 91 ? 9.984 -8.667 -30.388 1.00 91.50 91 ARG A C 1
ATOM 741 O O . ARG A 1 91 ? 10.962 -8.177 -29.839 1.00 91.50 91 ARG A O 1
ATOM 748 N N . LEU A 1 92 ? 9.396 -8.150 -31.456 1.00 92.25 92 LEU A N 1
ATOM 749 C CA . LEU A 1 92 ? 9.783 -6.876 -32.043 1.00 92.25 92 LEU A CA 1
ATOM 750 C C . LEU A 1 92 ? 9.442 -5.733 -31.076 1.00 92.25 92 LEU A C 1
ATOM 752 O O . LEU A 1 92 ? 8.289 -5.607 -30.653 1.00 92.25 92 LEU A O 1
ATOM 756 N N . GLU A 1 93 ? 10.437 -4.918 -30.741 1.00 89.06 93 GLU A N 1
ATOM 757 C CA . GLU A 1 93 ? 10.309 -3.747 -29.872 1.00 89.06 93 GLU A CA 1
ATOM 758 C C . GLU A 1 93 ? 10.415 -2.445 -30.673 1.00 89.06 93 GLU A C 1
ATOM 760 O O . GLU A 1 93 ? 11.052 -2.423 -31.730 1.00 89.06 93 GLU A O 1
ATOM 765 N N . PRO A 1 94 ? 9.846 -1.342 -30.158 1.00 87.25 94 PRO A N 1
ATOM 766 C CA . PRO A 1 94 ? 10.135 -0.017 -30.682 1.00 87.25 94 PRO A CA 1
ATOM 767 C C . PRO A 1 94 ? 11.642 0.294 -30.652 1.00 87.25 94 PRO A C 1
ATOM 769 O O . PRO A 1 94 ? 12.322 0.053 -29.652 1.00 87.25 94 PRO A O 1
ATOM 772 N N . SER A 1 95 ? 12.156 0.868 -31.737 1.00 85.31 95 SER A N 1
ATOM 773 C CA . SER A 1 95 ? 13.539 1.341 -31.886 1.00 85.31 95 SER A CA 1
ATOM 774 C C . SER A 1 95 ? 13.567 2.739 -32.514 1.00 85.31 95 SER A C 1
ATOM 776 O O . SER A 1 95 ? 12.540 3.247 -32.958 1.00 85.31 95 SER A O 1
ATOM 778 N N . ALA A 1 96 ? 14.743 3.373 -32.579 1.00 82.88 96 ALA A N 1
ATOM 779 C CA . ALA A 1 96 ? 14.898 4.706 -33.177 1.00 82.88 96 ALA A CA 1
ATOM 780 C C . ALA A 1 96 ? 14.406 4.776 -34.639 1.00 82.88 96 ALA A C 1
ATOM 782 O O . ALA A 1 96 ? 13.785 5.749 -35.051 1.00 82.88 96 ALA A O 1
ATOM 783 N N . SER A 1 97 ? 14.647 3.712 -35.398 1.00 85.44 97 SER A N 1
ATOM 784 C CA . SER A 1 97 ? 14.226 3.490 -36.788 1.00 85.44 97 SER A CA 1
ATOM 785 C C . SER A 1 97 ? 12.793 2.962 -36.931 1.00 85.44 97 SER A C 1
ATOM 787 O O . SER A 1 97 ? 12.192 3.104 -37.992 1.00 85.44 97 SER A O 1
ATOM 789 N N . LEU A 1 98 ? 12.231 2.354 -35.882 1.00 87.69 98 LEU A N 1
ATOM 790 C CA . LEU A 1 98 ? 10.908 1.733 -35.878 1.00 87.69 98 LEU A CA 1
ATOM 791 C C . LEU A 1 98 ? 10.152 2.109 -34.601 1.00 87.69 98 LEU A C 1
ATOM 793 O O . LEU A 1 98 ? 10.046 1.323 -33.662 1.00 87.69 98 LEU A O 1
ATOM 797 N N . LEU A 1 99 ? 9.599 3.319 -34.563 1.00 81.94 99 LEU A N 1
ATOM 798 C CA . LEU A 1 99 ? 8.814 3.775 -33.409 1.00 81.94 99 LEU A CA 1
ATOM 799 C C . LEU A 1 99 ? 7.482 3.021 -33.269 1.00 81.94 99 LEU A C 1
ATOM 801 O O . LEU A 1 99 ? 7.013 2.775 -32.160 1.00 81.94 99 LEU A O 1
ATOM 805 N N . ASP A 1 100 ? 6.871 2.659 -34.399 1.00 83.12 100 ASP A N 1
ATOM 806 C CA . ASP A 1 100 ? 5.616 1.913 -34.466 1.00 83.12 100 ASP A CA 1
ATOM 807 C C . ASP A 1 100 ? 5.864 0.546 -35.108 1.00 83.12 100 ASP A C 1
ATOM 809 O O . ASP A 1 100 ? 6.075 0.441 -36.317 1.00 83.12 100 ASP A O 1
ATOM 813 N N . VAL A 1 101 ? 5.812 -0.510 -34.294 1.00 87.12 101 VAL A N 1
ATOM 814 C CA . VAL A 1 101 ? 6.062 -1.892 -34.728 1.00 87.12 101 VAL A CA 1
ATOM 815 C C . VAL A 1 101 ? 5.064 -2.392 -35.778 1.00 87.12 101 VAL A C 1
ATOM 817 O O . VAL A 1 101 ? 5.358 -3.356 -36.486 1.00 87.12 101 VAL A O 1
ATOM 820 N N . ASP A 1 102 ? 3.896 -1.754 -35.922 1.00 84.56 102 ASP A N 1
ATOM 821 C CA . ASP A 1 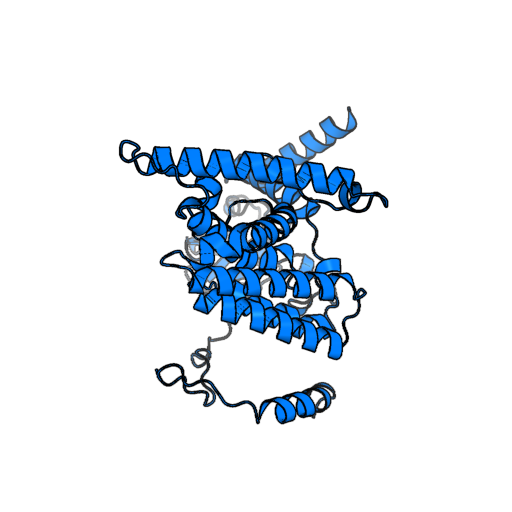102 ? 2.944 -2.094 -36.982 1.00 84.56 102 ASP A CA 1
ATOM 822 C C . ASP A 1 102 ? 3.374 -1.560 -38.355 1.00 84.56 102 ASP A C 1
ATOM 824 O O . ASP A 1 102 ? 2.946 -2.102 -39.378 1.00 84.56 102 ASP A O 1
ATOM 828 N N . LYS A 1 103 ? 4.269 -0.565 -38.394 1.00 87.31 103 LYS A N 1
ATOM 829 C CA . LYS A 1 103 ? 4.842 0.002 -39.624 1.00 87.31 103 LYS A CA 1
ATOM 830 C C . LYS A 1 103 ? 6.100 -0.715 -40.101 1.00 87.31 103 LYS A C 1
ATOM 832 O O . LYS A 1 103 ? 6.744 -0.225 -41.019 1.00 87.31 103 LYS A O 1
ATOM 837 N N . PHE A 1 104 ? 6.428 -1.876 -39.532 1.00 90.75 104 PHE A N 1
ATOM 838 C CA . PHE A 1 104 ? 7.628 -2.642 -39.879 1.00 90.75 104 PHE A CA 1
ATOM 839 C C . PHE A 1 104 ? 7.839 -2.764 -41.397 1.00 90.75 104 PHE A C 1
ATOM 841 O O . PHE A 1 104 ? 8.864 -2.329 -41.901 1.00 90.75 104 PHE A O 1
ATOM 848 N N . MET A 1 105 ? 6.807 -3.193 -42.134 1.00 91.62 105 MET A N 1
ATOM 849 C CA . MET A 1 105 ? 6.853 -3.364 -43.596 1.00 91.62 105 MET A CA 1
ATOM 850 C C . MET A 1 105 ? 6.993 -2.074 -44.414 1.00 91.62 105 MET A C 1
ATOM 852 O O . MET A 1 105 ? 7.168 -2.150 -45.623 1.00 91.62 105 MET A O 1
ATOM 856 N N . GLN A 1 106 ? 6.860 -0.905 -43.791 1.00 91.12 106 GLN A N 1
ATOM 857 C CA . GLN A 1 106 ? 6.950 0.392 -44.467 1.00 91.12 106 GLN A CA 1
ATOM 858 C C . GLN A 1 106 ? 8.373 0.960 -44.441 1.00 91.12 106 GLN A C 1
ATOM 860 O O . GLN A 1 106 ? 8.614 2.001 -45.044 1.00 91.12 106 GLN A O 1
ATOM 865 N N . LEU A 1 107 ? 9.299 0.316 -43.724 1.00 91.06 107 LEU A N 1
ATOM 866 C CA . LEU A 1 107 ? 10.689 0.746 -43.663 1.00 91.06 107 LEU A CA 1
ATOM 867 C C . LEU A 1 107 ? 11.456 0.323 -44.917 1.00 91.06 107 LEU A C 1
ATOM 869 O O . LEU A 1 107 ? 11.373 -0.826 -45.350 1.00 91.06 107 LEU A O 1
ATOM 873 N N . THR A 1 108 ? 12.240 1.254 -45.456 1.00 93.31 108 THR A N 1
ATOM 874 C CA . THR A 1 108 ? 13.171 1.005 -46.560 1.00 93.31 108 THR A CA 1
ATOM 875 C C . THR A 1 108 ? 14.442 0.352 -46.025 1.00 93.31 108 THR A C 1
ATOM 877 O O . THR A 1 108 ? 15.032 0.851 -45.067 1.00 93.31 108 THR A O 1
ATOM 880 N N . THR A 1 109 ? 14.878 -0.757 -46.626 1.00 92.69 109 THR A N 1
ATOM 881 C CA . THR A 1 109 ? 16.144 -1.407 -46.256 1.00 92.69 109 THR A CA 1
ATOM 882 C C . THR A 1 109 ? 17.357 -0.675 -46.844 1.00 92.69 109 THR A C 1
ATOM 884 O O . THR A 1 109 ? 17.258 -0.168 -47.963 1.00 92.69 109 THR A O 1
ATOM 887 N N . PRO A 1 110 ? 18.508 -0.651 -46.148 1.00 94.06 110 PRO A N 1
ATOM 888 C CA . PRO A 1 110 ? 18.754 -1.289 -44.859 1.00 94.06 110 PRO A CA 1
ATOM 889 C C . PRO A 1 110 ? 18.266 -0.452 -43.668 1.00 94.06 110 PRO A C 1
ATOM 891 O O . PRO A 1 110 ? 18.402 0.769 -43.649 1.00 94.06 110 PRO A O 1
ATOM 894 N N . PHE A 1 111 ? 17.749 -1.116 -42.634 1.00 93.88 111 PHE A N 1
ATOM 895 C CA . PHE A 1 111 ? 17.394 -0.470 -41.364 1.00 93.88 111 PHE A CA 1
ATOM 896 C C . PHE A 1 111 ? 17.734 -1.369 -40.174 1.00 93.88 111 PHE A C 1
ATOM 898 O O . PHE A 1 111 ? 17.801 -2.589 -40.305 1.00 93.88 111 PHE A O 1
ATOM 905 N N . SER A 1 112 ? 17.938 -0.781 -38.995 1.00 93.81 112 SER A N 1
ATOM 906 C CA . SER A 1 112 ? 18.109 -1.535 -37.749 1.00 93.81 112 SER A CA 1
ATOM 907 C C . SER A 1 112 ? 16.776 -1.709 -37.028 1.00 93.81 112 SER A C 1
ATOM 909 O O . SER A 1 112 ? 15.879 -0.882 -37.153 1.00 93.81 112 SER A O 1
ATOM 911 N N . CYS A 1 113 ? 16.607 -2.768 -36.253 1.00 92.94 113 CYS A N 1
ATOM 912 C CA . CYS A 1 113 ? 15.459 -2.951 -35.369 1.00 92.94 113 CYS A CA 1
ATOM 913 C C . CYS A 1 113 ? 15.879 -3.710 -34.110 1.00 92.94 113 CYS A C 1
ATOM 915 O O . CYS A 1 113 ? 17.000 -4.204 -34.015 1.00 92.94 113 CYS A O 1
ATOM 917 N N . THR A 1 114 ? 14.996 -3.771 -33.119 1.00 92.75 114 THR A N 1
ATOM 918 C CA . THR A 1 114 ? 15.330 -4.325 -31.806 1.00 92.75 114 THR A CA 1
ATOM 919 C C . THR A 1 114 ? 14.371 -5.441 -31.438 1.00 92.75 114 THR A C 1
ATOM 921 O O . THR A 1 114 ? 13.163 -5.335 -31.664 1.00 92.75 114 THR A O 1
ATOM 924 N N . PHE A 1 115 ? 14.905 -6.497 -30.825 1.00 91.75 115 PHE A N 1
ATOM 925 C CA . PHE A 1 115 ? 14.113 -7.614 -30.334 1.00 91.75 115 PHE A CA 1
ATOM 926 C C . PHE A 1 115 ? 14.318 -7.856 -28.839 1.00 91.75 115 PHE A C 1
ATOM 928 O O . PHE A 1 115 ? 15.399 -7.653 -28.286 1.00 91.75 115 PHE A O 1
ATOM 935 N N . TYR A 1 116 ? 13.258 -8.317 -28.182 1.00 88.75 116 TYR A N 1
ATOM 936 C CA . TYR A 1 116 ? 13.249 -8.641 -26.763 1.00 88.75 116 TYR A CA 1
ATOM 937 C C . TYR A 1 116 ? 12.467 -9.925 -26.495 1.00 88.75 116 TYR A C 1
ATOM 939 O O . TYR A 1 116 ? 11.364 -10.117 -27.006 1.00 88.75 116 TYR A O 1
ATOM 947 N N . THR A 1 117 ? 12.995 -10.786 -25.635 1.00 84.62 117 THR A N 1
ATOM 948 C CA . THR A 1 117 ? 12.272 -11.937 -25.091 1.00 84.62 117 THR A CA 1
ATOM 949 C C . THR A 1 117 ? 12.024 -11.694 -23.617 1.00 84.62 117 THR A C 1
ATOM 951 O O . THR A 1 117 ? 12.959 -11.625 -22.826 1.00 84.62 117 THR A O 1
ATOM 954 N N . GLY A 1 118 ? 10.753 -11.567 -23.236 1.00 72.00 118 GLY A N 1
ATOM 955 C CA . GLY A 1 118 ? 10.372 -11.619 -21.829 1.00 72.00 118 GLY A CA 1
ATOM 956 C C . GLY A 1 118 ? 10.254 -13.074 -21.405 1.00 72.00 118 GLY A C 1
ATOM 957 O O . GLY A 1 118 ? 9.531 -13.834 -22.050 1.00 72.00 118 GLY A O 1
ATOM 958 N N . GLY A 1 119 ? 10.934 -13.470 -20.330 1.00 67.94 119 GLY A N 1
ATOM 959 C CA . GLY A 1 119 ? 10.750 -14.812 -19.784 1.00 67.94 119 GLY A CA 1
ATOM 960 C C . GLY A 1 119 ? 9.296 -15.053 -19.333 1.00 67.94 119 GLY A C 1
ATOM 961 O O . GLY A 1 119 ? 8.572 -14.088 -19.065 1.00 67.94 119 GLY A O 1
ATOM 962 N N . PRO A 1 120 ? 8.855 -16.318 -19.177 1.00 58.03 120 PRO A N 1
ATOM 963 C CA . PRO A 1 120 ? 7.469 -16.672 -18.820 1.00 58.03 120 PRO A CA 1
ATOM 964 C C . PRO A 1 120 ? 6.964 -15.989 -17.536 1.00 58.03 120 PRO A C 1
ATOM 966 O O . PRO A 1 120 ? 5.765 -15.777 -17.353 1.00 58.03 120 PRO A O 1
ATOM 969 N N . HIS A 1 121 ? 7.906 -15.608 -16.668 1.00 61.50 121 HIS A N 1
ATOM 970 C CA . HIS A 1 121 ? 7.702 -14.900 -15.405 1.00 61.50 121 HIS A CA 1
ATOM 971 C C . HIS A 1 121 ? 8.658 -13.705 -15.251 1.00 61.50 121 HIS A C 1
ATOM 973 O O . HIS A 1 121 ? 8.983 -13.299 -14.134 1.00 61.50 121 HIS A O 1
ATOM 979 N N . GLY A 1 122 ? 9.149 -13.162 -16.369 1.00 61.53 122 GLY A N 1
ATOM 980 C CA . GLY A 1 122 ? 10.064 -12.026 -16.371 1.00 61.53 122 GLY A CA 1
ATOM 981 C C . GLY A 1 122 ? 9.446 -10.831 -15.646 1.00 61.53 122 GLY A C 1
ATOM 982 O O . GLY A 1 122 ? 8.359 -10.373 -15.995 1.00 61.53 122 GLY A O 1
ATOM 983 N N . ARG A 1 123 ? 10.143 -10.317 -14.623 1.00 63.22 123 ARG A N 1
ATOM 984 C CA . ARG A 1 123 ? 9.745 -9.086 -13.910 1.00 63.22 123 ARG A CA 1
ATOM 985 C C . ARG A 1 123 ? 9.841 -7.854 -14.807 1.00 63.22 123 ARG A C 1
ATOM 987 O O . ARG A 1 123 ? 9.149 -6.866 -14.588 1.00 63.22 123 ARG A O 1
ATOM 994 N N . ILE A 1 124 ? 10.705 -7.937 -15.813 1.00 70.44 124 ILE A N 1
ATOM 995 C CA . ILE A 1 124 ? 10.878 -6.947 -16.859 1.00 70.44 124 ILE A CA 1
ATOM 996 C C . ILE A 1 124 ? 10.112 -7.441 -18.081 1.00 70.44 124 ILE A C 1
ATOM 998 O O . ILE A 1 124 ? 10.269 -8.586 -18.499 1.00 70.44 124 ILE A O 1
ATOM 1002 N N . LEU A 1 125 ? 9.275 -6.571 -18.635 1.00 76.69 125 LEU A N 1
ATOM 1003 C CA . LEU A 1 125 ? 8.469 -6.898 -19.804 1.00 76.69 125 LEU A CA 1
ATOM 1004 C C . LEU A 1 125 ? 9.041 -6.328 -21.090 1.00 76.69 125 LEU A C 1
ATOM 1006 O O . LEU A 1 125 ? 8.687 -6.848 -22.134 1.00 76.69 125 LEU A O 1
ATOM 1010 N N . HIS A 1 126 ? 9.890 -5.306 -21.014 1.00 77.94 126 HIS A N 1
ATOM 1011 C CA . HIS A 1 126 ? 10.529 -4.598 -22.125 1.00 77.94 126 HIS A CA 1
ATOM 1012 C C . HIS A 1 126 ? 11.906 -4.136 -21.668 1.00 77.94 126 HIS A C 1
ATOM 1014 O O . HIS A 1 126 ? 12.128 -3.992 -20.466 1.00 77.94 126 HIS A O 1
ATOM 1020 N N . GLN A 1 127 ? 12.817 -3.825 -22.584 1.00 76.19 127 GLN A N 1
ATOM 1021 C CA . GLN A 1 127 ? 14.069 -3.210 -22.162 1.00 76.19 127 GLN A CA 1
ATOM 1022 C C . GLN A 1 127 ? 13.791 -1.885 -21.432 1.00 76.19 127 GLN A C 1
ATOM 1024 O O . GLN A 1 127 ? 13.188 -0.971 -21.987 1.00 76.19 127 GLN A O 1
ATOM 1029 N N . SER A 1 128 ? 14.245 -1.781 -20.184 1.00 76.94 128 SER A N 1
ATOM 1030 C CA . SER A 1 128 ? 14.159 -0.537 -19.424 1.00 76.94 128 SER A CA 1
ATOM 1031 C C . SER A 1 128 ? 15.362 0.349 -19.757 1.00 76.94 128 SER A C 1
ATOM 1033 O O . SER A 1 128 ? 16.494 -0.105 -19.562 1.00 76.94 128 SER A O 1
ATOM 1035 N N . PRO A 1 129 ? 15.167 1.605 -20.205 1.00 77.88 129 PRO A N 1
ATOM 1036 C CA . PRO A 1 129 ? 16.262 2.557 -20.385 1.00 77.88 129 PRO A CA 1
ATOM 1037 C C . PRO A 1 129 ? 17.094 2.749 -19.113 1.00 77.88 129 PRO A C 1
ATOM 1039 O O . PRO A 1 129 ? 18.301 2.946 -19.201 1.00 77.88 129 PRO A O 1
ATOM 1042 N N . PHE A 1 130 ? 16.482 2.601 -17.932 1.00 78.69 130 PHE A N 1
ATOM 1043 C CA . PHE A 1 130 ? 17.189 2.701 -16.654 1.00 78.69 130 PHE A CA 1
ATOM 1044 C C . PHE A 1 130 ? 18.293 1.658 -16.499 1.00 78.69 130 PHE A C 1
ATOM 1046 O O . PHE A 1 130 ? 19.331 1.964 -15.931 1.00 78.69 130 PHE A O 1
ATOM 1053 N N . LEU A 1 131 ? 18.116 0.452 -17.046 1.00 80.25 131 LEU A N 1
ATOM 1054 C CA . LEU A 1 131 ? 19.128 -0.607 -16.966 1.00 80.25 131 LEU A CA 1
ATOM 1055 C C . LEU A 1 131 ? 20.292 -0.402 -17.948 1.00 80.25 131 LEU A C 1
ATOM 1057 O O . LEU A 1 131 ? 21.237 -1.183 -17.934 1.00 80.25 131 LEU A O 1
ATOM 1061 N N . LYS A 1 132 ? 20.237 0.630 -18.803 1.00 80.12 132 LYS A N 1
ATOM 1062 C CA . LYS A 1 132 ? 21.377 1.060 -19.629 1.00 80.12 132 LYS A CA 1
ATOM 1063 C C . LYS A 1 132 ? 22.316 2.003 -18.877 1.00 80.12 132 LYS A C 1
ATOM 1065 O O . LYS A 1 132 ? 23.425 2.241 -19.343 1.00 80.12 132 LYS A O 1
ATOM 1070 N N . ILE A 1 133 ? 21.875 2.569 -17.754 1.00 85.00 133 ILE A N 1
ATOM 1071 C CA . ILE A 1 133 ? 22.666 3.521 -16.975 1.00 85.00 133 ILE A CA 1
ATOM 1072 C C . ILE A 1 133 ? 23.744 2.740 -16.205 1.00 85.00 133 ILE A C 1
ATOM 1074 O O . ILE A 1 133 ? 23.393 1.834 -15.443 1.00 85.00 133 ILE A O 1
ATOM 1078 N N . PRO A 1 134 ? 25.042 3.072 -16.360 1.00 86.94 134 PRO A N 1
ATOM 1079 C CA . PRO A 1 134 ? 26.109 2.409 -15.618 1.00 86.94 134 PRO A CA 1
ATOM 1080 C C . PRO A 1 134 ? 25.851 2.421 -14.106 1.00 86.94 134 PRO A C 1
ATOM 1082 O O . PRO A 1 134 ? 25.555 3.461 -13.522 1.00 86.94 134 PRO A O 1
ATOM 1085 N N . GLY A 1 135 ? 25.948 1.251 -13.473 1.00 84.06 135 GLY A N 1
ATOM 1086 C CA . GLY A 1 135 ? 25.712 1.079 -12.035 1.00 84.06 135 GLY A CA 1
ATOM 1087 C C . GLY A 1 135 ? 24.246 0.890 -11.623 1.00 84.06 135 GLY A C 1
ATOM 1088 O O . GLY A 1 135 ? 23.996 0.542 -10.470 1.00 84.06 135 GLY A O 1
ATOM 1089 N N . VAL A 1 136 ? 23.276 1.051 -12.531 1.00 84.19 136 VAL A N 1
ATOM 1090 C CA . VAL A 1 136 ? 21.866 0.747 -12.253 1.00 84.19 136 VAL A CA 1
ATOM 1091 C C . VAL A 1 136 ? 21.585 -0.715 -12.575 1.00 84.19 136 VAL A C 1
ATOM 1093 O O . VAL A 1 136 ? 21.583 -1.134 -13.730 1.00 84.19 136 VAL A O 1
ATOM 1096 N N . THR A 1 137 ? 21.303 -1.498 -11.540 1.00 82.50 137 THR A N 1
ATOM 1097 C CA . THR A 1 137 ? 20.895 -2.900 -11.669 1.00 82.50 137 THR A CA 1
ATOM 1098 C C . THR A 1 137 ? 19.497 -3.111 -11.099 1.00 82.50 137 THR A C 1
ATOM 1100 O O . THR A 1 137 ? 18.913 -2.228 -10.470 1.00 82.50 137 THR A O 1
ATOM 1103 N N . LEU A 1 138 ? 18.952 -4.314 -11.281 1.00 78.31 138 LEU A N 1
ATOM 1104 C CA . LEU A 1 138 ? 17.705 -4.725 -10.632 1.00 78.31 138 LEU A CA 1
ATOM 1105 C C . LEU A 1 138 ? 17.753 -4.605 -9.105 1.00 78.31 138 LEU A C 1
ATOM 1107 O O . LEU A 1 138 ? 16.727 -4.354 -8.475 1.00 78.31 138 LEU A O 1
ATOM 1111 N N . ASP A 1 139 ? 18.937 -4.741 -8.510 1.00 78.19 139 ASP A N 1
ATOM 1112 C CA . ASP A 1 139 ? 19.103 -4.580 -7.072 1.00 78.19 139 ASP A CA 1
ATOM 1113 C C . ASP A 1 139 ? 18.943 -3.128 -6.635 1.00 78.19 139 ASP A C 1
ATOM 1115 O O . ASP A 1 139 ? 18.680 -2.889 -5.461 1.00 78.19 139 ASP A O 1
ATOM 1119 N N . CYS A 1 140 ? 19.065 -2.148 -7.534 1.00 81.56 140 CYS A N 1
ATOM 1120 C CA . CYS A 1 140 ? 18.799 -0.742 -7.234 1.00 81.56 140 CYS A CA 1
ATOM 1121 C C . CYS A 1 140 ? 17.309 -0.456 -7.004 1.00 81.56 140 CYS A C 1
ATOM 1123 O O . CYS A 1 140 ? 16.984 0.585 -6.438 1.00 81.56 140 CYS A O 1
ATOM 1125 N N . TRP A 1 141 ? 16.405 -1.362 -7.389 1.00 83.25 141 TRP A N 1
ATOM 1126 C CA . TRP A 1 141 ? 14.982 -1.208 -7.104 1.00 83.25 141 TRP A CA 1
ATOM 1127 C C . TRP A 1 141 ? 14.679 -1.485 -5.636 1.00 83.25 141 TRP A C 1
ATOM 1129 O O . TRP A 1 141 ? 14.798 -2.607 -5.130 1.00 83.25 141 TRP A O 1
ATOM 1139 N N . CYS A 1 142 ? 14.279 -0.421 -4.950 1.00 86.88 142 CYS A N 1
ATOM 1140 C CA . CYS A 1 142 ? 13.924 -0.465 -3.547 1.00 86.88 142 CYS A CA 1
ATOM 1141 C C . CYS A 1 142 ? 12.469 -0.893 -3.354 1.00 86.88 142 CYS A C 1
ATOM 1143 O O . CYS A 1 142 ? 11.602 -0.648 -4.189 1.00 86.88 142 CYS A O 1
ATOM 1145 N N . ILE A 1 143 ? 12.221 -1.545 -2.222 1.00 91.00 143 ILE A N 1
ATOM 1146 C CA . ILE A 1 143 ? 10.883 -1.900 -1.766 1.00 91.00 143 ILE A CA 1
ATOM 1147 C C . ILE A 1 143 ? 10.433 -0.771 -0.842 1.00 91.00 143 ILE A C 1
ATOM 1149 O O . ILE A 1 143 ? 11.063 -0.552 0.188 1.00 91.00 143 ILE A O 1
ATOM 1153 N N . ASP A 1 144 ? 9.398 -0.033 -1.221 1.00 89.31 144 ASP A N 1
ATOM 1154 C CA . ASP A 1 144 ? 8.955 1.172 -0.515 1.00 89.31 144 ASP A CA 1
ATOM 1155 C C . ASP A 1 144 ? 7.783 0.902 0.452 1.00 89.31 144 ASP A C 1
ATOM 1157 O O . ASP A 1 144 ? 7.060 -0.091 0.316 1.00 89.31 144 ASP A O 1
ATOM 1161 N N . VAL A 1 145 ? 7.573 1.782 1.443 1.00 92.19 145 VAL A N 1
ATOM 1162 C CA . VAL A 1 145 ? 6.482 1.610 2.427 1.00 92.19 145 VAL A CA 1
ATOM 1163 C C . VAL A 1 145 ? 5.109 1.856 1.811 1.00 92.19 145 VAL A C 1
ATOM 1165 O O . VAL A 1 145 ? 4.152 1.181 2.183 1.00 92.19 145 VAL A O 1
ATOM 1168 N N . LEU A 1 146 ? 5.000 2.744 0.826 1.00 90.19 146 LEU A N 1
ATOM 1169 C CA . LEU A 1 146 ? 3.725 3.081 0.195 1.00 90.19 146 LEU A CA 1
ATOM 1170 C C . LEU A 1 146 ? 3.067 1.822 -0.393 1.00 90.19 146 LEU A C 1
ATOM 1172 O O . LEU A 1 146 ? 1.931 1.468 -0.053 1.00 90.19 146 LEU A O 1
ATOM 1176 N N . HIS A 1 147 ? 3.796 1.079 -1.218 1.00 87.94 147 HIS A N 1
ATOM 1177 C CA . HIS A 1 147 ? 3.262 -0.097 -1.890 1.00 87.94 147 HIS A CA 1
ATOM 1178 C C . HIS A 1 147 ? 3.186 -1.324 -0.995 1.00 87.94 147 HIS A C 1
ATOM 1180 O O . HIS A 1 147 ? 2.304 -2.165 -1.214 1.00 87.94 147 HIS A O 1
ATOM 1186 N N . THR A 1 148 ? 4.101 -1.468 -0.037 1.00 92.31 148 THR A N 1
ATOM 1187 C CA . THR A 1 148 ? 4.255 -2.718 0.722 1.00 92.31 148 THR A CA 1
ATOM 1188 C C . THR A 1 148 ? 3.594 -2.689 2.085 1.00 92.31 148 THR A C 1
ATOM 1190 O O . THR A 1 148 ? 3.016 -3.703 2.475 1.00 92.31 148 THR A O 1
ATOM 1193 N N . TRP A 1 149 ? 3.599 -1.534 2.750 1.00 94.69 149 TRP A N 1
ATOM 1194 C CA . TRP A 1 149 ? 3.004 -1.314 4.061 1.00 94.69 149 TRP A CA 1
ATOM 1195 C C . TRP A 1 149 ? 1.590 -0.744 3.929 1.00 94.69 149 TRP A C 1
ATOM 1197 O O . TRP A 1 149 ? 0.621 -1.451 4.227 1.00 94.69 149 TRP A O 1
ATOM 1207 N N . HIS A 1 150 ? 1.448 0.474 3.390 1.00 92.62 150 HIS A N 1
ATOM 1208 C CA . HIS A 1 150 ? 0.167 1.197 3.332 1.00 92.62 150 HIS A CA 1
ATOM 1209 C C . HIS A 1 150 ? -0.856 0.494 2.446 1.00 92.62 150 HIS A C 1
ATOM 1211 O O . HIS A 1 150 ? -1.929 0.124 2.915 1.00 92.62 150 HIS A O 1
ATOM 1217 N N . PHE A 1 151 ? -0.505 0.209 1.188 1.00 90.12 151 PHE A N 1
ATOM 1218 C CA . PHE A 1 151 ? -1.340 -0.586 0.276 1.00 90.12 151 PHE A CA 1
ATOM 1219 C C . PHE A 1 151 ? -1.241 -2.101 0.499 1.00 90.12 151 PHE A C 1
ATOM 1221 O O . PHE A 1 151 ? -1.703 -2.883 -0.341 1.00 90.12 151 PHE A O 1
ATOM 1228 N N . GLY A 1 152 ? -0.571 -2.528 1.566 1.00 93.25 152 GLY A N 1
ATOM 1229 C CA . GLY A 1 152 ? -0.404 -3.927 1.917 1.00 93.25 152 GLY A CA 1
ATOM 1230 C C . GLY A 1 152 ? -1.192 -4.296 3.171 1.00 93.25 152 GLY A C 1
ATOM 1231 O O . GLY A 1 152 ? -2.422 -4.159 3.203 1.00 93.25 152 GLY A O 1
ATOM 1232 N N . PRO A 1 153 ? -0.517 -4.824 4.201 1.00 95.81 153 PRO A N 1
ATOM 1233 C CA . PRO A 1 153 ? -1.199 -5.364 5.360 1.00 95.81 153 PRO A CA 1
ATOM 1234 C C . PRO A 1 153 ? -1.882 -4.278 6.202 1.00 95.81 153 PRO A C 1
ATOM 1236 O O . PRO A 1 153 ? -2.909 -4.575 6.807 1.00 95.81 153 PRO A O 1
ATOM 1239 N N . LEU A 1 154 ? -1.405 -3.025 6.188 1.00 96.38 154 LEU A N 1
ATOM 1240 C CA . LEU A 1 154 ? -2.050 -1.943 6.936 1.00 96.38 154 LEU A CA 1
ATOM 1241 C C . LEU A 1 154 ? -3.454 -1.634 6.388 1.00 96.38 154 LEU A C 1
ATOM 1243 O O . LEU A 1 154 ? -4.416 -1.569 7.148 1.00 96.38 154 LEU A O 1
ATOM 1247 N N . SER A 1 155 ? -3.599 -1.529 5.064 1.00 95.00 155 SER A N 1
ATOM 1248 C CA . SER A 1 155 ? -4.904 -1.368 4.403 1.00 95.00 155 SER A CA 1
ATOM 1249 C C . SER A 1 155 ? -5.857 -2.539 4.688 1.00 95.00 155 SER A C 1
ATOM 1251 O O . SER A 1 155 ? -7.048 -2.322 4.923 1.00 95.00 155 SER A O 1
ATOM 1253 N N . SER A 1 156 ? -5.342 -3.775 4.725 1.00 95.31 156 SER A N 1
ATOM 1254 C CA . SER A 1 156 ? -6.132 -4.971 5.074 1.00 95.31 156 SER A CA 1
ATOM 1255 C C . SER A 1 156 ? -6.636 -4.912 6.516 1.00 95.31 156 SER A C 1
ATOM 1257 O O . SER A 1 156 ? -7.814 -5.165 6.773 1.00 95.31 156 SER A O 1
ATOM 1259 N N . TYR A 1 157 ? -5.747 -4.540 7.441 1.00 97.62 157 TYR A N 1
ATOM 1260 C CA . TYR A 1 157 ? -6.047 -4.369 8.858 1.00 97.62 157 TYR A CA 1
ATOM 1261 C C . TYR A 1 157 ? -7.116 -3.294 9.076 1.00 97.62 157 TYR A C 1
ATOM 1263 O O . TYR A 1 157 ? -8.149 -3.585 9.668 1.00 97.62 157 TYR A O 1
ATOM 1271 N N . ILE A 1 158 ? -6.931 -2.087 8.527 1.00 97.12 158 ILE A N 1
ATOM 1272 C CA . ILE A 1 158 ? -7.883 -0.978 8.697 1.00 97.12 158 ILE A CA 1
ATOM 1273 C C . ILE A 1 158 ? -9.267 -1.361 8.159 1.00 97.12 158 ILE A C 1
ATOM 1275 O O . ILE A 1 158 ? -10.272 -1.150 8.837 1.00 97.12 158 ILE A O 1
ATOM 1279 N N . ALA A 1 159 ? -9.330 -1.953 6.961 1.00 96.06 159 ALA A N 1
ATOM 1280 C CA . ALA A 1 159 ? -10.597 -2.386 6.377 1.00 96.06 159 ALA A CA 1
ATOM 1281 C C . ALA A 1 159 ? -11.295 -3.446 7.240 1.00 96.06 159 ALA A C 1
ATOM 1283 O O . ALA A 1 159 ? -12.507 -3.381 7.433 1.00 96.06 159 ALA A O 1
ATOM 1284 N N . HIS A 1 160 ? -10.538 -4.415 7.761 1.00 96.75 160 HIS A N 1
ATOM 1285 C CA . HIS A 1 160 ? -11.076 -5.460 8.625 1.00 96.75 160 HIS A CA 1
ATOM 1286 C C . HIS A 1 160 ? -11.602 -4.884 9.947 1.00 96.75 160 HIS A C 1
ATOM 1288 O O . HIS A 1 160 ? -12.758 -5.125 10.290 1.00 96.75 160 HIS A O 1
ATOM 1294 N N . SER A 1 161 ? -10.808 -4.061 10.635 1.00 96.88 161 SER A N 1
ATOM 1295 C CA . SER A 1 161 ? -11.201 -3.422 11.894 1.00 96.88 161 SER A CA 1
ATOM 1296 C C . SER A 1 161 ? -12.454 -2.562 11.740 1.00 96.88 161 SER A C 1
ATOM 1298 O O . SER A 1 161 ? -13.376 -2.674 12.543 1.00 96.88 161 SER A O 1
ATOM 1300 N N . LEU A 1 162 ? -12.539 -1.745 10.683 1.00 96.50 162 LEU A N 1
ATOM 1301 C CA . LEU A 1 162 ? -13.717 -0.909 10.434 1.00 96.50 162 LEU A CA 1
ATOM 1302 C C . LEU A 1 162 ? -14.971 -1.738 10.136 1.00 96.50 162 LEU A C 1
ATOM 1304 O O . LEU A 1 162 ? -16.044 -1.391 10.616 1.00 96.50 162 LEU A O 1
ATOM 1308 N N . ARG A 1 163 ? -14.859 -2.848 9.393 1.00 95.12 163 ARG A N 1
ATOM 1309 C CA . ARG A 1 163 ? -16.006 -3.743 9.151 1.00 95.12 163 ARG A CA 1
ATOM 1310 C C . ARG A 1 163 ? -16.522 -4.392 10.431 1.00 95.12 163 ARG A C 1
ATOM 1312 O O . ARG A 1 163 ? -17.735 -4.495 10.607 1.00 95.12 163 ARG A O 1
ATOM 1319 N N . LEU A 1 164 ? -15.620 -4.814 11.316 1.00 94.75 164 LEU A N 1
ATOM 1320 C CA . LEU A 1 164 ? -16.020 -5.361 12.610 1.00 94.75 164 LEU A CA 1
ATOM 1321 C C . LEU A 1 164 ? -16.666 -4.296 13.495 1.00 94.75 164 LEU A C 1
ATOM 1323 O O . LEU A 1 164 ? -17.693 -4.570 14.102 1.00 94.75 164 LEU A O 1
ATOM 1327 N N . LEU A 1 165 ? -16.138 -3.068 13.508 1.00 95.38 165 LEU A N 1
ATOM 1328 C CA . LEU A 1 165 ? -16.771 -1.952 14.216 1.00 95.38 165 LEU A CA 1
ATOM 1329 C C . LEU A 1 165 ? -18.175 -1.648 13.666 1.00 95.38 165 LEU A C 1
ATOM 1331 O O . LEU A 1 165 ? -19.107 -1.529 14.455 1.00 95.38 165 LEU A O 1
ATOM 1335 N N . ILE A 1 166 ? -18.360 -1.611 12.341 1.00 94.62 166 ILE A N 1
ATOM 1336 C CA . ILE A 1 166 ? -19.681 -1.437 11.700 1.00 94.62 166 ILE A CA 1
ATOM 1337 C C . ILE A 1 166 ? -20.664 -2.537 12.124 1.00 94.62 166 ILE A C 1
ATOM 1339 O O . ILE A 1 166 ? -21.845 -2.275 12.332 1.00 94.62 166 ILE A O 1
ATOM 1343 N N . SER A 1 167 ? -20.172 -3.766 12.278 1.00 91.06 167 SER A N 1
ATOM 1344 C CA . SER A 1 167 ? -20.993 -4.919 12.669 1.00 91.06 167 SER A CA 1
ATOM 1345 C C . SER A 1 167 ? -21.213 -5.024 14.183 1.00 91.06 167 SER A C 1
ATOM 1347 O O . SER A 1 167 ? -21.993 -5.863 14.626 1.00 91.06 167 SER A O 1
ATOM 1349 N N . SER A 1 168 ? -20.527 -4.204 14.981 1.00 92.31 168 SER A N 1
ATOM 1350 C CA . SER A 1 168 ? -20.583 -4.250 16.442 1.00 92.31 168 SER A CA 1
ATOM 1351 C C . SER A 1 168 ? -21.759 -3.452 17.004 1.00 92.31 168 SER A C 1
ATOM 1353 O O . SER A 1 168 ? -22.228 -2.490 16.393 1.00 92.31 168 SER A O 1
ATOM 1355 N N . SER A 1 169 ? -22.165 -3.784 18.229 1.00 88.75 169 SER A N 1
ATOM 1356 C CA . SER A 1 169 ? -23.186 -3.051 18.991 1.00 88.75 169 SER A CA 1
ATOM 1357 C C . SER A 1 169 ? -22.797 -1.609 19.343 1.00 88.75 169 SER A C 1
ATOM 1359 O O . SER A 1 169 ? -23.638 -0.859 19.822 1.00 88.75 169 SER A O 1
ATOM 1361 N N . VAL A 1 170 ? -21.543 -1.199 19.111 1.00 91.88 170 VAL A N 1
ATOM 1362 C CA . VAL A 1 170 ? -21.085 0.180 19.348 1.00 91.88 170 VAL A CA 1
ATOM 1363 C C . VAL A 1 170 ? -21.725 1.153 18.361 1.00 91.88 170 VAL A C 1
ATOM 1365 O O . VAL A 1 170 ? -22.116 2.253 18.742 1.00 91.88 170 VAL A O 1
ATOM 1368 N N . TYR A 1 171 ? -21.800 0.761 17.088 1.00 91.88 171 TYR A N 1
ATOM 1369 C CA . TYR A 1 171 ? -22.253 1.641 16.009 1.00 91.88 171 TYR A CA 1
ATOM 1370 C C . TYR A 1 171 ? -23.527 1.155 15.334 1.00 91.88 171 TYR A C 1
ATOM 1372 O O . TYR A 1 171 ? -24.250 1.975 14.768 1.00 91.88 171 TYR A O 1
ATOM 1380 N N . ARG A 1 172 ? -23.799 -0.153 15.371 1.00 88.25 172 ARG A N 1
ATOM 1381 C CA . ARG A 1 172 ? -25.005 -0.714 14.774 1.00 88.25 172 ARG A CA 1
ATOM 1382 C C . ARG A 1 172 ? -26.230 -0.271 15.588 1.00 88.25 172 ARG A C 1
ATOM 1384 O O . ARG A 1 172 ? -26.233 -0.476 16.803 1.00 88.25 172 ARG A O 1
ATOM 1391 N N . PRO A 1 173 ? -27.258 0.321 14.953 1.00 84.25 173 PRO A N 1
ATOM 1392 C CA . PRO A 1 173 ? -28.510 0.639 15.631 1.00 84.25 173 PRO A CA 1
ATOM 1393 C C . PRO A 1 173 ? -29.135 -0.621 16.244 1.00 84.25 173 PRO A C 1
ATOM 1395 O O . PRO A 1 173 ? -29.030 -1.703 15.670 1.00 84.25 173 PRO A O 1
ATOM 1398 N N . ALA A 1 174 ? -29.791 -0.476 17.396 1.00 78.81 174 ALA A N 1
ATOM 1399 C CA . ALA A 1 174 ? -30.494 -1.577 18.063 1.00 78.81 174 ALA A CA 1
ATOM 1400 C C . ALA A 1 174 ? -31.850 -1.923 17.414 1.00 78.81 174 ALA A C 1
ATOM 1402 O O . ALA A 1 174 ? -32.490 -2.889 17.824 1.00 78.81 174 ALA A O 1
ATOM 1403 N N . ASP A 1 175 ? -32.289 -1.121 16.441 1.00 77.75 175 ASP A N 1
ATOM 1404 C CA . ASP A 1 175 ? -33.571 -1.275 15.761 1.00 77.75 175 ASP A CA 1
ATOM 1405 C C . ASP A 1 175 ? -33.603 -2.561 14.918 1.00 77.75 175 ASP A C 1
ATOM 1407 O O . ASP A 1 175 ? -32.675 -2.839 14.153 1.00 77.75 175 ASP A O 1
ATOM 1411 N N . GLN A 1 176 ? -34.659 -3.356 15.095 1.00 68.81 176 GLN A N 1
ATOM 1412 C CA . GLN A 1 176 ? -34.823 -4.667 14.463 1.00 68.81 176 GLN A CA 1
ATOM 1413 C C . GLN A 1 176 ? -35.425 -4.573 13.057 1.00 68.81 176 GLN A C 1
ATOM 1415 O O . GLN A 1 176 ? -35.319 -5.541 12.304 1.00 68.81 176 GLN A O 1
ATOM 1420 N N . ASP A 1 177 ? -35.999 -3.422 12.693 1.00 83.69 177 ASP A N 1
ATOM 1421 C CA . ASP A 1 177 ? -36.713 -3.243 11.424 1.00 83.69 177 ASP A CA 1
ATOM 1422 C C . ASP A 1 177 ? -35.807 -2.782 10.270 1.00 83.69 177 ASP A C 1
ATOM 1424 O O . ASP A 1 177 ? -36.241 -2.723 9.120 1.00 83.69 177 ASP A O 1
ATOM 1428 N N . LEU A 1 178 ? -34.538 -2.478 10.554 1.00 85.56 178 LEU A N 1
ATOM 1429 C CA . LEU A 1 178 ? -33.573 -2.062 9.539 1.00 85.56 178 LEU A CA 1
ATOM 1430 C C . LEU A 1 178 ? -32.990 -3.262 8.802 1.00 85.56 178 LEU A C 1
ATOM 1432 O O . LEU A 1 178 ? -32.491 -4.217 9.413 1.00 85.56 178 LEU A 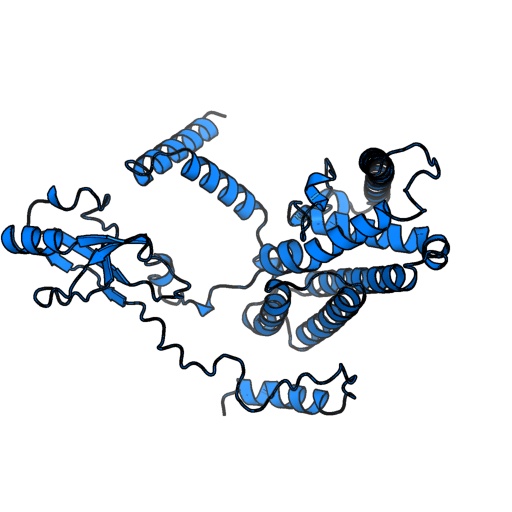O 1
ATOM 1436 N N . ASP A 1 179 ? -32.939 -3.167 7.474 1.00 89.69 179 ASP A N 1
ATOM 1437 C CA . ASP A 1 179 ? -32.176 -4.137 6.707 1.00 89.69 179 ASP A CA 1
ATOM 1438 C C . ASP A 1 179 ? -30.663 -3.996 6.983 1.00 89.69 179 ASP A C 1
ATOM 1440 O O . ASP A 1 179 ? -30.162 -3.039 7.592 1.00 89.69 179 ASP A O 1
ATOM 1444 N N . LYS A 1 180 ? -29.885 -4.994 6.552 1.00 88.06 180 LYS A N 1
ATOM 1445 C CA . LYS A 1 180 ? -28.440 -4.995 6.799 1.00 88.06 180 LYS A CA 1
ATOM 1446 C C . LYS A 1 180 ? -27.735 -3.797 6.155 1.00 88.06 180 LYS A C 1
ATOM 1448 O O . LYS A 1 180 ? -26.789 -3.277 6.744 1.00 88.06 180 LYS A O 1
ATOM 1453 N N . GLU A 1 181 ? -28.138 -3.406 4.953 1.00 90.19 181 GLU A N 1
ATOM 1454 C CA . GLU A 1 181 ? -27.492 -2.332 4.205 1.00 90.19 181 GLU A CA 1
ATOM 1455 C C . GLU A 1 181 ? -27.758 -0.969 4.858 1.00 90.19 181 GLU A C 1
ATOM 1457 O O . GLU A 1 181 ? -26.842 -0.154 4.983 1.00 90.19 181 GLU A O 1
ATOM 1462 N N . GLU A 1 182 ? -28.982 -0.732 5.321 1.00 91.25 182 GLU A N 1
ATOM 1463 C CA . GLU A 1 182 ? -29.388 0.457 6.069 1.00 91.25 182 GLU A CA 1
ATOM 1464 C C . GLU A 1 182 ? -28.664 0.551 7.413 1.00 91.25 182 GLU A C 1
ATOM 1466 O O . GLU A 1 182 ? -28.080 1.593 7.728 1.00 91.25 182 GLU A O 1
ATOM 1471 N N . ALA A 1 183 ? -28.602 -0.553 8.163 1.00 91.62 183 ALA A N 1
ATOM 1472 C CA . ALA A 1 183 ? -27.857 -0.618 9.417 1.00 91.62 183 ALA A CA 1
ATOM 1473 C C . ALA A 1 183 ? -26.360 -0.314 9.214 1.00 91.62 183 ALA A C 1
ATOM 1475 O O . ALA A 1 183 ? -25.776 0.467 9.971 1.00 91.62 183 ALA A O 1
ATOM 1476 N N . ASP A 1 184 ? -25.741 -0.872 8.168 1.00 93.19 184 ASP A N 1
ATOM 1477 C CA . ASP A 1 184 ? -24.329 -0.634 7.853 1.00 93.19 184 ASP A CA 1
ATOM 1478 C C . ASP A 1 184 ? -24.087 0.822 7.390 1.00 93.19 184 ASP A C 1
ATOM 1480 O O . ASP A 1 184 ? -23.062 1.423 7.734 1.00 93.19 184 ASP A O 1
ATOM 1484 N N . LYS A 1 185 ? -25.032 1.434 6.653 1.00 93.50 185 LYS A N 1
ATOM 1485 C CA . LYS A 1 185 ? -24.988 2.861 6.273 1.00 93.50 185 LYS A CA 1
ATOM 1486 C C . LYS A 1 185 ? -25.067 3.774 7.497 1.00 93.50 185 LYS A C 1
ATOM 1488 O O . LYS A 1 185 ? -24.270 4.710 7.591 1.00 93.50 185 LYS A O 1
ATOM 1493 N N . LEU A 1 186 ? -25.978 3.505 8.433 1.00 94.00 186 LEU A N 1
ATOM 1494 C CA . LEU A 1 186 ? -26.126 4.282 9.669 1.00 94.00 186 LEU A CA 1
ATOM 1495 C C . LEU A 1 186 ? -24.894 4.152 10.573 1.00 94.00 186 LEU A C 1
ATOM 1497 O O . LEU A 1 186 ? -24.348 5.163 11.019 1.00 94.00 186 LEU A O 1
ATOM 1501 N N . ALA A 1 187 ? -24.378 2.934 10.755 1.00 95.00 187 ALA A N 1
ATOM 1502 C CA . ALA A 1 187 ? -23.140 2.705 11.497 1.00 95.00 187 ALA A CA 1
ATOM 1503 C C . ALA A 1 187 ? -21.953 3.457 10.867 1.00 95.00 187 ALA A C 1
ATOM 1505 O O . ALA A 1 187 ? -21.156 4.087 11.569 1.00 95.00 187 ALA A O 1
ATOM 1506 N N . LEU A 1 188 ? -21.852 3.468 9.532 1.00 95.31 188 LEU A N 1
ATOM 1507 C CA . LEU A 1 188 ? -20.826 4.243 8.840 1.00 95.31 188 LEU A CA 1
ATOM 1508 C C . LEU A 1 188 ? -21.012 5.758 9.026 1.00 95.31 188 LEU A C 1
ATOM 1510 O O . LEU A 1 188 ? -20.015 6.468 9.165 1.00 95.31 188 LEU A O 1
ATOM 1514 N N . LEU A 1 189 ? -22.246 6.272 9.039 1.00 94.62 189 LEU A N 1
ATOM 1515 C CA . LEU A 1 189 ? -22.514 7.686 9.327 1.00 94.62 189 LEU A CA 1
ATOM 1516 C C . LEU A 1 189 ? -22.035 8.074 10.731 1.00 94.62 189 LEU A C 1
ATOM 1518 O O . LEU A 1 189 ? -21.375 9.105 10.875 1.00 94.62 189 LEU A O 1
ATOM 1522 N N . HIS A 1 190 ? -22.268 7.224 11.736 1.00 94.38 190 HIS A N 1
ATOM 1523 C CA . HIS A 1 190 ? -21.740 7.429 13.089 1.00 94.38 190 HIS A CA 1
ATOM 1524 C C . HIS A 1 190 ? -20.206 7.451 13.099 1.00 94.38 190 HIS A C 1
ATOM 1526 O O . HIS A 1 190 ? -19.600 8.394 13.610 1.00 94.38 190 HIS A O 1
ATOM 1532 N N . ILE A 1 191 ? -19.566 6.466 12.462 1.00 95.75 191 ILE A N 1
ATOM 1533 C CA . ILE A 1 191 ? -18.102 6.403 12.350 1.00 95.75 191 ILE A CA 1
ATOM 1534 C C . ILE A 1 191 ? -17.548 7.650 11.653 1.00 95.75 191 ILE A C 1
ATOM 1536 O O . ILE A 1 191 ? -16.533 8.189 12.085 1.00 95.75 191 ILE A O 1
ATOM 1540 N N . ARG A 1 192 ? -18.206 8.151 10.600 1.00 95.06 192 ARG A N 1
ATOM 1541 C CA . ARG A 1 192 ? -17.799 9.385 9.909 1.00 95.06 192 ARG A CA 1
ATOM 1542 C C . ARG A 1 192 ? -17.888 10.603 10.821 1.00 95.06 192 ARG A C 1
ATOM 1544 O O . ARG A 1 192 ? -16.948 11.393 10.844 1.00 95.06 192 ARG A O 1
ATOM 1551 N N . ALA A 1 193 ? -18.974 10.748 11.577 1.00 94.56 193 ALA A N 1
ATOM 1552 C CA . ALA A 1 193 ? -19.121 11.842 12.534 1.00 94.56 193 ALA A CA 1
ATOM 1553 C C . ALA A 1 193 ? -18.018 11.802 13.609 1.00 94.56 193 ALA A C 1
ATOM 1555 O O . ALA A 1 193 ? -17.398 12.826 13.923 1.00 94.56 193 ALA A O 1
ATOM 1556 N N . GLU A 1 194 ? -17.702 10.611 14.124 1.00 95.12 194 GLU A N 1
ATOM 1557 C CA . GLU A 1 194 ? -16.597 10.437 15.066 1.00 95.12 194 GLU A CA 1
ATOM 1558 C C . GLU A 1 194 ? -15.226 10.696 14.430 1.00 95.12 194 GLU A C 1
ATOM 1560 O O . GLU A 1 194 ? -14.365 11.292 15.074 1.00 95.12 194 GLU A O 1
ATOM 1565 N N . LEU A 1 195 ? -15.021 10.300 13.172 1.00 95.12 195 LEU A N 1
ATOM 1566 C CA . LEU A 1 195 ? -13.786 10.539 12.424 1.00 95.12 195 LEU A CA 1
ATOM 1567 C C . LEU A 1 195 ? -13.522 12.038 12.254 1.00 95.12 195 LEU A C 1
ATOM 1569 O O . LEU A 1 195 ? -12.417 12.513 12.509 1.00 95.12 195 LEU A O 1
ATOM 1573 N N . TRP A 1 196 ? -14.552 12.802 11.895 1.00 93.50 196 TRP A N 1
ATOM 1574 C CA . TRP A 1 196 ? -14.463 14.258 11.769 1.00 93.50 196 TRP A CA 1
ATOM 1575 C C . TRP A 1 196 ? -14.158 14.914 13.116 1.00 93.50 196 TRP A C 1
ATOM 1577 O O . TRP A 1 196 ? -13.316 15.810 13.200 1.00 93.50 196 TRP A O 1
ATOM 1587 N N . SER A 1 197 ? -14.786 14.420 14.185 1.00 94.06 197 SER A N 1
ATOM 1588 C CA . SER A 1 197 ? -14.528 14.875 15.555 1.00 94.06 197 SER A CA 1
ATOM 1589 C C . SER A 1 197 ? -13.110 14.524 16.019 1.00 94.06 197 SER A C 1
ATOM 1591 O O . SER A 1 197 ? -12.466 15.303 16.720 1.00 94.06 197 SER A O 1
ATOM 1593 N N . PHE A 1 198 ? -12.589 13.363 15.621 1.00 93.25 198 PHE A N 1
ATOM 1594 C CA . PHE A 1 198 ? -11.209 12.954 15.869 1.00 93.25 198 PHE A CA 1
ATOM 1595 C C . PHE A 1 198 ? -10.216 13.880 15.157 1.00 93.25 198 PHE A C 1
ATOM 1597 O O . PHE A 1 198 ? -9.306 14.394 15.806 1.00 93.25 198 PHE A O 1
ATOM 1604 N N . TYR A 1 199 ? -10.419 14.165 13.868 1.00 92.31 199 TYR A N 1
ATOM 1605 C CA . TYR A 1 199 ? -9.561 15.093 13.125 1.00 92.31 199 TYR A CA 1
ATOM 1606 C C . TYR A 1 199 ? -9.626 16.520 13.673 1.00 92.31 199 TYR A C 1
ATOM 1608 O O . TYR A 1 199 ? -8.592 17.170 13.804 1.00 92.31 199 TYR A O 1
ATOM 1616 N N . LYS A 1 200 ? -10.814 16.995 14.068 1.00 91.62 200 LYS A N 1
ATOM 1617 C CA . LYS A 1 200 ? -10.970 18.302 14.718 1.00 91.62 200 LYS A CA 1
ATOM 1618 C C . LYS A 1 200 ? -10.137 18.393 16.001 1.00 91.62 200 LYS A C 1
ATOM 1620 O O . LYS A 1 200 ? -9.313 19.295 16.103 1.00 91.62 200 LYS A O 1
ATOM 1625 N N . ARG A 1 201 ? -10.260 17.413 16.905 1.00 91.06 201 ARG A N 1
ATOM 1626 C CA . ARG A 1 201 ? -9.460 17.363 18.143 1.00 91.06 201 ARG A CA 1
ATOM 1627 C C . ARG A 1 201 ? -7.958 17.307 17.867 1.00 91.06 201 ARG A C 1
ATOM 1629 O O . ARG A 1 201 ? -7.189 17.968 18.552 1.00 91.06 201 ARG A O 1
ATOM 1636 N N . ARG A 1 202 ? -7.529 16.554 16.847 1.00 89.50 202 ARG A N 1
ATOM 1637 C CA . ARG A 1 202 ? -6.115 16.497 16.437 1.00 89.50 202 ARG A CA 1
ATOM 1638 C C . ARG A 1 202 ? -5.592 17.844 15.947 1.00 89.50 202 ARG A C 1
ATOM 1640 O O . ARG A 1 202 ? -4.463 18.174 16.267 1.00 89.50 202 ARG A O 1
ATOM 1647 N N . ARG A 1 203 ? -6.400 18.620 15.216 1.00 88.50 203 ARG A N 1
ATOM 1648 C CA . ARG A 1 203 ? -6.042 19.982 14.779 1.00 88.50 203 ARG A CA 1
ATOM 1649 C C . ARG A 1 203 ? -6.015 20.997 15.920 1.00 88.50 203 ARG A C 1
ATOM 1651 O O . ARG A 1 203 ? -5.270 21.965 15.829 1.00 88.50 203 ARG A O 1
ATOM 1658 N N . GLU A 1 204 ? -6.854 20.815 16.936 1.00 89.38 204 GLU A N 1
ATOM 1659 C CA . GLU A 1 204 ? -6.915 21.689 18.116 1.00 89.38 204 GLU A CA 1
ATOM 1660 C C . GLU A 1 204 ? -5.750 21.434 19.077 1.00 89.38 204 GLU A C 1
ATOM 1662 O O . GLU A 1 204 ? -5.184 22.383 19.601 1.00 89.38 204 GLU A O 1
ATOM 1667 N N . ALA A 1 205 ? -5.350 20.172 19.250 1.00 87.12 205 ALA A N 1
ATOM 1668 C CA . ALA A 1 205 ? -4.201 19.776 20.067 1.00 87.12 205 ALA A CA 1
ATOM 1669 C C . ALA A 1 205 ? -2.836 19.975 19.368 1.00 87.12 205 ALA A C 1
ATOM 1671 O O . ALA A 1 205 ? -1.805 19.579 19.905 1.00 87.12 205 ALA A O 1
ATOM 1672 N N . ASP A 1 206 ? -2.821 20.534 18.156 1.00 87.00 206 ASP A N 1
ATOM 1673 C CA . ASP A 1 206 ? -1.627 20.702 17.322 1.00 87.00 206 ASP A CA 1
ATOM 1674 C C . ASP A 1 206 ? -0.849 21.979 17.674 1.00 87.00 206 ASP A C 1
ATOM 1676 O O . ASP A 1 206 ? -0.763 22.911 16.870 1.00 87.00 206 ASP A O 1
ATOM 1680 N N . GLU A 1 207 ? -0.311 22.040 18.893 1.00 80.12 207 GLU A N 1
ATOM 1681 C CA . GLU A 1 207 ? 0.411 23.217 19.403 1.00 80.12 207 GLU A CA 1
ATOM 1682 C C . GLU A 1 207 ? 1.656 23.562 18.566 1.00 80.12 207 GLU A C 1
ATOM 1684 O O . GLU A 1 207 ? 1.967 24.734 18.357 1.00 80.12 207 GLU A O 1
ATOM 1689 N N . ASP A 1 208 ? 2.350 22.550 18.039 1.00 79.31 208 ASP A N 1
ATOM 1690 C CA . ASP A 1 208 ? 3.588 22.692 17.262 1.00 79.31 208 ASP A CA 1
ATOM 1691 C C . ASP A 1 208 ? 3.355 22.792 15.737 1.00 79.31 208 ASP A C 1
ATOM 1693 O O . ASP A 1 208 ? 4.296 22.976 14.950 1.00 79.31 208 ASP A O 1
ATOM 1697 N N . GLY A 1 209 ? 2.098 22.688 15.293 1.00 79.31 209 GLY A N 1
ATOM 1698 C CA . GLY A 1 209 ? 1.725 22.696 13.880 1.00 79.31 209 GLY A CA 1
ATOM 1699 C C . GLY A 1 209 ? 2.156 21.441 13.107 1.00 79.31 209 GLY A C 1
ATOM 1700 O O . GLY A 1 209 ? 2.172 21.461 11.867 1.00 79.31 209 GLY A O 1
ATOM 1701 N N . THR A 1 210 ? 2.575 20.370 13.787 1.00 79.75 210 THR A N 1
ATOM 1702 C CA . THR A 1 210 ? 3.045 19.134 13.153 1.00 79.75 210 THR A CA 1
ATOM 1703 C C . THR A 1 210 ? 1.915 18.420 12.413 1.00 79.75 210 THR A C 1
ATOM 1705 O O . THR A 1 210 ? 2.113 17.970 11.277 1.00 79.75 210 THR A O 1
ATOM 1708 N N . TRP A 1 211 ? 0.719 18.343 12.999 1.00 80.12 211 TRP A N 1
ATOM 1709 C CA . TRP A 1 211 ? -0.457 17.742 12.368 1.00 80.12 211 TRP A CA 1
ATOM 1710 C C . TRP A 1 211 ? -0.931 18.550 11.160 1.00 80.12 211 TRP A C 1
ATOM 1712 O O . TRP A 1 211 ? -1.206 17.966 10.118 1.00 80.12 211 TRP A O 1
ATOM 1722 N N . ARG A 1 212 ? -0.953 19.884 11.213 1.00 77.81 212 ARG A N 1
ATOM 1723 C CA . ARG A 1 212 ? -1.303 20.714 10.045 1.00 77.81 212 ARG A CA 1
ATOM 1724 C C . ARG A 1 212 ? -0.359 20.499 8.863 1.00 77.81 212 ARG A C 1
ATOM 1726 O O . ARG A 1 212 ? -0.789 20.601 7.720 1.00 77.81 212 ARG A O 1
ATOM 1733 N N . LYS A 1 213 ? 0.917 20.197 9.126 1.00 75.00 213 LYS A N 1
ATOM 1734 C CA . LYS A 1 213 ? 1.932 19.977 8.082 1.00 75.00 213 LYS A CA 1
ATOM 1735 C C . LYS A 1 213 ? 1.964 18.544 7.549 1.00 75.00 213 LYS A C 1
ATOM 1737 O O . LYS A 1 213 ? 2.296 18.346 6.384 1.00 75.00 213 LYS A O 1
ATOM 1742 N N . LYS A 1 214 ? 1.715 17.542 8.400 1.00 75.19 214 LYS A N 1
ATOM 1743 C CA . LYS A 1 214 ? 1.966 16.117 8.088 1.00 75.19 214 LYS A CA 1
ATOM 1744 C C . LYS A 1 214 ? 0.773 15.192 8.337 1.00 75.19 214 LYS A C 1
ATOM 1746 O O . LYS A 1 214 ? 0.843 14.009 8.005 1.00 75.19 214 LYS A O 1
ATOM 1751 N N . GLY A 1 215 ? -0.289 15.698 8.951 1.00 78.94 215 GLY A N 1
ATOM 1752 C CA . GLY A 1 215 ? -1.528 14.976 9.201 1.00 78.94 215 GLY A CA 1
ATOM 1753 C C . GLY A 1 215 ? -2.201 14.574 7.896 1.00 78.94 215 GLY A C 1
ATOM 1754 O O . GLY A 1 215 ? -2.089 15.246 6.873 1.00 78.94 215 GLY A O 1
ATOM 1755 N N . THR A 1 216 ? -2.883 13.435 7.929 1.00 85.88 216 THR A N 1
ATOM 1756 C CA . THR A 1 216 ? -3.586 12.886 6.769 1.00 85.88 216 THR A CA 1
ATOM 1757 C C . THR A 1 216 ? -5.019 12.588 7.163 1.00 85.88 216 THR A C 1
ATOM 1759 O O . THR A 1 216 ? -5.285 12.035 8.232 1.00 85.88 216 THR A O 1
ATOM 1762 N N . GLU A 1 217 ? -5.952 12.985 6.305 1.00 89.00 217 GLU A N 1
ATOM 1763 C CA . GLU A 1 217 ? -7.381 12.912 6.581 1.00 89.00 217 GLU A CA 1
ATOM 1764 C C . GLU A 1 217 ? -8.098 12.257 5.408 1.00 89.00 217 GLU A C 1
ATOM 1766 O O . GLU A 1 217 ? -7.831 12.566 4.247 1.00 89.00 217 GLU A O 1
ATOM 1771 N N . VAL A 1 218 ? -9.033 11.362 5.714 1.00 88.25 218 VAL A N 1
ATOM 1772 C CA . VAL A 1 218 ? -9.959 10.836 4.712 1.00 88.25 218 VAL A CA 1
ATOM 1773 C C . VAL A 1 218 ? -11.134 11.783 4.601 1.00 88.25 218 VAL A C 1
ATOM 1775 O O . VAL A 1 218 ? -11.900 11.946 5.549 1.00 88.25 218 VAL A O 1
ATOM 1778 N N . TRP A 1 219 ? -11.313 12.359 3.416 1.00 78.94 219 TRP A N 1
ATOM 1779 C CA . TRP A 1 219 ? -12.395 13.308 3.176 1.00 78.94 219 TRP A CA 1
ATOM 1780 C C . TRP A 1 219 ? -13.778 12.640 3.186 1.00 78.94 219 TRP A C 1
ATOM 1782 O O . TRP A 1 219 ? -14.733 13.162 3.758 1.00 78.94 219 TRP A O 1
ATOM 1792 N N . ASN A 1 220 ? -13.892 11.452 2.582 1.00 86.38 220 ASN A N 1
ATOM 1793 C CA . ASN A 1 220 ? -15.165 10.749 2.446 1.00 86.38 220 ASN A CA 1
ATOM 1794 C C . ASN A 1 220 ? -14.998 9.229 2.583 1.00 86.38 220 ASN A C 1
ATOM 1796 O O . ASN A 1 220 ? -14.702 8.541 1.608 1.00 86.38 220 ASN A O 1
ATOM 1800 N N . LEU A 1 221 ? -15.215 8.697 3.790 1.00 91.50 221 LEU A N 1
ATOM 1801 C CA . LEU A 1 221 ? -15.230 7.252 4.025 1.00 91.50 221 LEU A CA 1
ATOM 1802 C C . LEU A 1 221 ? -16.559 6.652 3.532 1.00 91.50 221 LEU A C 1
ATOM 1804 O O . LEU A 1 221 ? -17.637 7.103 3.928 1.00 91.50 221 LEU A O 1
ATOM 1808 N N . THR A 1 222 ? -16.486 5.633 2.671 1.00 92.69 222 THR A N 1
ATOM 1809 C CA . THR A 1 222 ? -17.657 4.978 2.054 1.00 92.69 222 THR A CA 1
ATOM 1810 C C . THR A 1 222 ? -17.624 3.460 2.242 1.00 92.69 222 THR A C 1
ATOM 1812 O O . THR A 1 222 ? -16.547 2.867 2.330 1.00 92.69 222 THR A O 1
ATOM 1815 N N . LEU A 1 223 ? -18.789 2.798 2.225 1.00 91.31 223 LEU A N 1
ATOM 1816 C CA . LEU A 1 223 ? -18.869 1.328 2.282 1.00 91.31 223 LEU A CA 1
ATOM 1817 C C . LEU A 1 223 ? -18.128 0.669 1.108 1.00 91.31 223 LEU A C 1
ATOM 1819 O O . LEU A 1 223 ? -17.465 -0.349 1.284 1.00 91.31 223 LEU A O 1
ATOM 1823 N N . ASN A 1 224 ? -18.127 1.297 -0.072 1.00 91.75 224 ASN A N 1
ATOM 1824 C CA . ASN A 1 224 ? -17.392 0.812 -1.246 1.00 91.75 224 ASN A CA 1
ATOM 1825 C C . ASN A 1 224 ? -15.872 0.750 -1.035 1.00 91.75 224 ASN A C 1
ATOM 1827 O O . ASN A 1 224 ? -15.198 -0.080 -1.656 1.00 91.75 224 ASN A O 1
ATOM 1831 N N . MET A 1 225 ? -15.322 1.598 -0.158 1.00 91.25 225 MET A N 1
ATOM 1832 C CA . MET A 1 225 ? -13.910 1.526 0.230 1.00 91.25 225 MET A CA 1
ATOM 1833 C C . MET A 1 225 ? -13.618 0.328 1.135 1.00 91.25 225 MET A C 1
ATOM 1835 O O . MET A 1 225 ? -12.480 -0.134 1.153 1.00 91.25 225 MET A O 1
ATOM 1839 N N . LEU A 1 226 ? -14.631 -0.174 1.848 1.00 91.88 226 LEU A N 1
ATOM 1840 C CA . LEU A 1 226 ? -14.547 -1.266 2.822 1.00 91.88 226 LEU A CA 1
ATOM 1841 C C . LEU A 1 226 ? -15.060 -2.611 2.283 1.00 91.88 226 LEU A C 1
ATOM 1843 O O . LEU A 1 226 ? -14.809 -3.641 2.902 1.00 91.88 226 LEU A O 1
ATOM 1847 N N . ALA A 1 227 ? -15.742 -2.628 1.136 1.00 85.12 227 ALA A N 1
ATOM 1848 C CA . ALA A 1 227 ? -16.355 -3.830 0.563 1.00 85.12 227 ALA A CA 1
ATOM 1849 C C . ALA A 1 227 ? -15.338 -4.900 0.116 1.00 85.12 227 ALA A C 1
ATOM 1851 O O . ALA A 1 227 ? -15.664 -6.080 0.015 1.00 85.12 227 ALA A O 1
ATOM 1852 N N . GLY A 1 228 ? -14.099 -4.498 -0.185 1.00 84.00 228 GLY A N 1
ATOM 1853 C CA . GLY A 1 228 ? -13.043 -5.404 -0.635 1.00 84.00 228 GLY A CA 1
ATOM 1854 C C . GLY A 1 228 ? -12.226 -6.017 0.503 1.00 84.00 228 GLY A C 1
ATOM 1855 O O . GLY A 1 228 ? -12.346 -5.656 1.670 1.00 84.00 228 GLY A O 1
ATOM 1856 N N . LYS A 1 229 ? -11.288 -6.902 0.147 1.00 79.19 229 LYS A N 1
ATOM 1857 C CA . LYS A 1 229 ? -10.276 -7.410 1.096 1.00 79.19 229 LYS A CA 1
ATOM 1858 C C . LYS A 1 229 ? -9.375 -6.297 1.651 1.00 79.19 229 LYS A C 1
ATOM 1860 O O . LYS A 1 229 ? -8.867 -6.427 2.758 1.00 79.19 229 LYS A O 1
ATOM 1865 N N . TYR A 1 230 ? -9.220 -5.217 0.889 1.00 86.88 230 TYR A N 1
ATOM 1866 C CA . TYR A 1 230 ? -8.319 -4.100 1.153 1.00 86.88 230 TYR A CA 1
ATOM 1867 C C . TYR A 1 230 ? -9.098 -2.789 1.145 1.00 86.88 230 TYR A C 1
ATOM 1869 O O . TYR A 1 230 ? -10.050 -2.640 0.371 1.00 86.88 230 TYR A O 1
ATOM 1877 N N . LEU A 1 231 ? -8.654 -1.838 1.958 1.00 91.06 231 LEU A N 1
ATOM 1878 C CA . LEU A 1 231 ? -9.161 -0.476 1.963 1.00 91.06 231 LEU A CA 1
ATOM 1879 C C . LEU A 1 231 ? -8.773 0.239 0.661 1.00 91.06 231 LEU A C 1
ATOM 1881 O O . LEU A 1 231 ? -7.587 0.342 0.337 1.00 91.06 231 LEU A O 1
ATOM 1885 N N . LYS A 1 232 ? -9.762 0.797 -0.046 1.00 88.31 232 LYS A N 1
ATOM 1886 C CA . LYS A 1 232 ? -9.551 1.651 -1.233 1.00 88.31 232 LYS A CA 1
ATOM 1887 C C . LYS A 1 232 ? -9.362 3.130 -0.860 1.00 88.31 232 LYS A C 1
ATOM 1889 O O . LYS A 1 232 ? -10.091 3.984 -1.353 1.00 88.31 232 LYS A O 1
ATOM 1894 N N . ALA A 1 233 ? -8.427 3.416 0.040 1.00 85.12 233 ALA A N 1
ATOM 1895 C CA . ALA A 1 233 ? -8.019 4.777 0.405 1.00 85.12 233 ALA A CA 1
ATOM 1896 C C . ALA A 1 233 ? -6.668 5.114 -0.231 1.00 85.12 233 ALA A C 1
ATOM 1898 O O . ALA A 1 233 ? -5.943 4.211 -0.657 1.00 85.12 233 ALA A O 1
ATOM 1899 N N . LYS A 1 234 ? -6.306 6.398 -0.278 1.00 85.31 234 LYS A N 1
ATOM 1900 C CA . LYS A 1 234 ? -4.947 6.792 -0.672 1.00 85.31 234 LYS A CA 1
ATOM 1901 C C . LYS A 1 234 ? -3.958 6.296 0.380 1.00 85.31 234 LYS A C 1
ATOM 1903 O O . LYS A 1 234 ? -4.281 6.231 1.563 1.00 85.31 234 LYS A O 1
ATOM 1908 N N . ALA A 1 235 ? -2.730 5.982 -0.026 1.00 83.00 235 ALA A N 1
ATOM 1909 C CA . ALA A 1 235 ? -1.737 5.455 0.908 1.00 83.00 235 ALA A CA 1
ATOM 1910 C C . ALA A 1 235 ? -1.493 6.415 2.088 1.00 83.00 235 ALA A C 1
ATOM 1912 O O . ALA A 1 235 ? -1.517 5.980 3.235 1.00 83.00 235 ALA A O 1
ATOM 1913 N N . ALA A 1 236 ? -1.384 7.722 1.826 1.00 83.06 236 ALA A N 1
ATOM 1914 C CA . ALA A 1 236 ? -1.209 8.731 2.871 1.00 83.06 236 ALA A CA 1
ATOM 1915 C C . ALA A 1 236 ? -2.361 8.712 3.893 1.00 83.06 236 ALA A C 1
ATOM 1917 O O . ALA A 1 236 ? -2.122 8.719 5.095 1.00 83.06 236 ALA A O 1
ATOM 1918 N N . GLU A 1 237 ? -3.604 8.587 3.424 1.00 88.62 237 GLU A N 1
ATOM 1919 C CA . GLU A 1 237 ? -4.807 8.540 4.263 1.00 88.62 237 GLU A CA 1
ATOM 1920 C C . GLU A 1 237 ? -4.829 7.342 5.231 1.00 88.62 237 GLU A C 1
ATOM 1922 O O . GLU A 1 237 ? -5.468 7.402 6.284 1.00 88.62 237 GLU A O 1
ATOM 1927 N N . THR A 1 238 ? -4.115 6.255 4.912 1.00 89.00 238 THR A N 1
ATOM 1928 C CA . THR A 1 238 ? -4.066 5.072 5.785 1.00 89.00 238 THR A CA 1
ATOM 1929 C C . THR A 1 238 ? -3.371 5.343 7.121 1.00 89.00 238 THR A C 1
ATOM 1931 O O . THR A 1 238 ? -3.769 4.751 8.122 1.00 89.00 238 THR A O 1
ATOM 1934 N N . HIS A 1 239 ? -2.416 6.281 7.188 1.00 86.19 239 HIS A N 1
ATOM 1935 C CA . HIS A 1 239 ? -1.807 6.689 8.460 1.00 86.19 239 HIS A CA 1
ATOM 1936 C C . HIS A 1 239 ? -2.826 7.373 9.381 1.00 86.19 239 HIS A C 1
ATOM 1938 O O . HIS A 1 239 ? -2.942 7.024 10.557 1.00 86.19 239 HIS A O 1
ATOM 1944 N N . GLY A 1 240 ? -3.593 8.330 8.852 1.00 88.31 240 GLY A N 1
ATOM 1945 C CA . GLY A 1 240 ? -4.648 9.008 9.604 1.00 88.31 240 GLY A CA 1
ATOM 1946 C C . GLY A 1 240 ? -5.720 8.041 10.100 1.00 88.31 240 GLY A C 1
ATOM 1947 O O . GLY A 1 240 ? -6.145 8.120 11.253 1.00 88.31 240 GLY A O 1
ATOM 1948 N N . LEU A 1 241 ? -6.116 7.087 9.252 1.00 94.38 241 LEU A N 1
ATOM 1949 C CA . LEU A 1 241 ? -7.087 6.059 9.620 1.00 94.38 241 LEU A CA 1
ATOM 1950 C C . LEU A 1 241 ? -6.564 5.054 10.647 1.00 94.38 241 LEU A C 1
ATOM 1952 O O . LEU A 1 241 ? -7.345 4.647 11.500 1.00 94.38 241 LEU A O 1
ATOM 1956 N N . LEU A 1 242 ? -5.286 4.662 10.606 1.00 95.62 242 LEU A N 1
ATOM 1957 C CA . LEU A 1 242 ? -4.702 3.781 11.625 1.00 95.62 242 LEU A CA 1
ATOM 1958 C C . LEU A 1 242 ? -4.882 4.385 13.022 1.00 95.62 242 LEU A C 1
ATOM 1960 O O . LEU A 1 242 ? -5.426 3.732 13.911 1.00 95.62 242 LEU A O 1
ATOM 1964 N N . ASN A 1 243 ? -4.486 5.652 13.185 1.00 94.12 243 ASN A N 1
ATOM 1965 C CA . ASN A 1 243 ? -4.606 6.364 14.457 1.00 94.12 243 ASN A CA 1
ATOM 1966 C C . ASN A 1 243 ? -6.061 6.440 14.934 1.00 94.12 243 ASN A C 1
ATOM 1968 O O . ASN A 1 243 ? -6.332 6.246 16.116 1.00 94.12 243 ASN A O 1
ATOM 1972 N N . PHE A 1 244 ? -6.993 6.705 14.015 1.00 96.12 244 PHE A N 1
ATOM 1973 C CA . PHE A 1 244 ? -8.418 6.725 14.327 1.00 96.12 244 PHE A CA 1
ATOM 1974 C C . PHE A 1 244 ? -8.932 5.349 14.768 1.00 96.12 244 PHE A C 1
ATOM 1976 O O . PHE A 1 244 ? -9.589 5.245 15.796 1.00 96.12 244 PHE A O 1
ATOM 1983 N N . VAL A 1 245 ? -8.621 4.283 14.026 1.00 97.31 245 VAL A N 1
ATOM 1984 C CA . VAL A 1 245 ? -9.092 2.924 14.335 1.00 97.31 245 VAL A CA 1
ATOM 1985 C C . VAL A 1 245 ? -8.592 2.462 15.701 1.00 97.31 245 VAL A C 1
ATOM 1987 O O . VAL A 1 245 ? -9.382 1.940 16.484 1.00 97.31 245 VAL A O 1
ATOM 1990 N N . VAL A 1 246 ? -7.313 2.686 16.013 1.00 97.81 246 VAL A N 1
ATOM 1991 C CA . VAL A 1 246 ? -6.739 2.343 17.324 1.00 97.81 246 VAL A CA 1
ATOM 1992 C C . VAL A 1 246 ? -7.424 3.125 18.445 1.00 97.81 246 VAL A C 1
ATOM 1994 O O . VAL A 1 246 ? -7.812 2.535 19.451 1.00 97.81 246 VAL A O 1
ATOM 1997 N N . ASP A 1 247 ? -7.646 4.427 18.252 1.00 96.81 247 ASP A N 1
ATOM 1998 C CA . ASP A 1 247 ? -8.359 5.281 19.208 1.00 96.81 247 ASP A CA 1
ATOM 1999 C C . ASP A 1 247 ? -9.808 4.812 19.441 1.00 96.81 247 ASP A C 1
ATOM 2001 O O . ASP A 1 247 ? -10.261 4.762 20.583 1.00 96.81 247 ASP A O 1
ATOM 2005 N N . ARG A 1 248 ? -10.528 4.394 18.391 1.00 96.88 248 ARG A N 1
ATOM 2006 C CA . ARG A 1 248 ? -11.894 3.854 18.517 1.00 96.88 248 ARG A CA 1
ATOM 2007 C C . ARG A 1 248 ? -11.935 2.504 19.228 1.00 96.88 248 ARG A C 1
ATOM 2009 O O . ARG A 1 248 ? -12.749 2.328 20.131 1.00 96.88 248 ARG A O 1
ATOM 2016 N N . LEU A 1 249 ? -11.051 1.577 18.858 1.00 97.00 249 LEU A N 1
ATOM 2017 C CA . LEU A 1 249 ? -10.939 0.272 19.517 1.00 97.00 249 LEU A CA 1
ATOM 2018 C C . LEU A 1 249 ? -10.601 0.426 21.008 1.00 97.00 249 LEU A C 1
ATOM 2020 O O . LEU A 1 249 ? -11.163 -0.285 21.835 1.00 97.00 249 LEU A O 1
ATOM 2024 N N . GLY A 1 250 ? -9.735 1.383 21.355 1.00 96.81 250 GLY A N 1
ATOM 2025 C CA . GLY A 1 250 ? -9.403 1.703 22.743 1.00 96.81 250 GLY A CA 1
ATOM 2026 C C . GLY A 1 250 ? -10.573 2.336 23.500 1.00 96.81 250 GLY A C 1
ATOM 2027 O O . GLY A 1 250 ? -10.950 1.846 24.565 1.00 96.81 250 GLY A O 1
ATOM 2028 N N . LYS A 1 251 ? -11.195 3.380 22.932 1.00 96.12 251 LYS A N 1
ATOM 2029 C CA . LYS A 1 251 ? -12.318 4.106 23.556 1.00 96.12 251 LYS A CA 1
ATOM 2030 C C . LYS A 1 251 ? -13.504 3.191 23.859 1.00 96.12 251 LYS A C 1
ATOM 2032 O O . LYS A 1 251 ? -14.160 3.368 24.877 1.00 96.12 251 LYS A O 1
ATOM 2037 N N . HIS A 1 252 ? -13.787 2.235 22.978 1.00 95.06 252 HIS A N 1
ATOM 2038 C CA . HIS A 1 252 ? -14.922 1.324 23.123 1.00 95.06 252 HIS A CA 1
ATOM 2039 C C . HIS A 1 252 ? -14.530 -0.050 23.683 1.00 95.06 252 HIS A C 1
ATOM 2041 O O . HIS A 1 252 ? -15.341 -0.971 23.637 1.00 95.06 252 HIS A O 1
ATOM 2047 N N . SER A 1 253 ? -13.317 -0.200 24.222 1.00 93.62 253 SER A N 1
ATOM 2048 C CA . SER A 1 253 ? -12.782 -1.492 24.674 1.00 93.62 253 SER A CA 1
ATOM 2049 C C . SER A 1 253 ? -13.683 -2.220 25.678 1.00 93.62 253 SER A C 1
ATOM 2051 O O . SER A 1 253 ? -13.870 -3.422 25.536 1.00 93.62 253 SER A O 1
ATOM 2053 N N . GLU A 1 254 ? -14.307 -1.515 26.626 1.00 92.44 254 GLU A N 1
ATOM 2054 C CA . GLU A 1 254 ? -15.218 -2.109 27.621 1.00 92.44 254 GLU A CA 1
ATOM 2055 C C . GLU A 1 254 ? -16.478 -2.720 26.984 1.00 92.44 254 GLU A C 1
ATOM 2057 O O . GLU A 1 254 ? -16.854 -3.857 27.273 1.00 92.44 254 GLU A O 1
ATOM 2062 N N . ILE A 1 255 ? -17.107 -1.987 26.061 1.00 92.56 255 ILE A N 1
ATOM 2063 C CA . ILE A 1 255 ? -18.302 -2.451 25.340 1.00 92.56 255 ILE A CA 1
ATOM 2064 C C . ILE A 1 255 ? -17.926 -3.617 24.420 1.00 92.56 255 ILE A C 1
ATOM 2066 O O . ILE A 1 255 ? -18.612 -4.638 24.377 1.00 92.56 255 ILE A O 1
ATOM 2070 N N . LEU A 1 256 ? -16.803 -3.490 23.710 1.00 92.69 256 LEU A N 1
ATOM 2071 C CA . LEU A 1 256 ? -16.300 -4.513 22.797 1.00 92.69 256 LEU A CA 1
ATOM 2072 C C . LEU A 1 256 ? -15.857 -5.786 23.534 1.00 92.69 256 LEU A C 1
ATOM 2074 O O . LEU A 1 256 ? -15.979 -6.871 22.971 1.00 92.69 256 LEU A O 1
ATOM 2078 N N . ALA A 1 257 ? -15.411 -5.685 24.791 1.00 90.94 257 ALA A N 1
ATOM 2079 C CA . ALA A 1 257 ? -15.058 -6.832 25.629 1.00 90.94 257 ALA A CA 1
ATOM 2080 C C . ALA A 1 257 ? -16.267 -7.708 25.994 1.00 90.94 257 ALA A C 1
ATOM 2082 O O . ALA A 1 257 ? -16.103 -8.890 26.287 1.00 90.94 257 ALA A O 1
ATOM 2083 N N . SER A 1 258 ? -17.476 -7.146 25.933 1.00 87.25 258 SER A N 1
ATOM 2084 C CA . SER A 1 258 ? -18.731 -7.873 26.159 1.00 87.25 258 SER A CA 1
ATOM 2085 C C . SER A 1 258 ? -19.335 -8.439 24.866 1.00 87.25 258 SER A C 1
ATOM 2087 O O . SER A 1 258 ? -20.343 -9.142 24.906 1.00 87.25 258 SER A O 1
ATOM 2089 N N . ALA A 1 259 ? -18.747 -8.136 23.704 1.00 87.00 259 ALA A N 1
ATOM 2090 C CA . ALA A 1 259 ? -19.226 -8.622 22.417 1.00 87.00 259 ALA A CA 1
ATOM 2091 C C . ALA A 1 259 ? -18.789 -10.073 22.158 1.00 87.00 259 ALA A C 1
ATOM 2093 O O . ALA A 1 259 ? -17.740 -10.525 22.616 1.00 87.00 259 ALA A O 1
ATOM 2094 N N . SER A 1 260 ? -19.532 -10.788 21.310 1.00 84.75 260 SER A N 1
ATOM 2095 C CA . SER A 1 260 ? -19.176 -12.151 20.875 1.00 84.75 260 SER A CA 1
ATOM 2096 C C . SER A 1 260 ? -17.792 -12.244 20.211 1.00 84.75 260 SER A C 1
ATOM 2098 O O . SER A 1 260 ? -17.176 -13.305 20.202 1.00 84.75 260 SER A O 1
ATOM 2100 N N . GLN A 1 261 ? -17.285 -11.126 19.684 1.00 89.44 261 GLN A N 1
ATOM 2101 C CA . GLN A 1 261 ? -15.981 -11.001 19.029 1.00 89.44 261 GLN A CA 1
ATOM 2102 C C . GLN A 1 261 ? -14.932 -10.282 19.900 1.00 89.44 261 GLN A C 1
ATOM 2104 O O . GLN A 1 261 ? -13.955 -9.754 19.370 1.00 89.44 261 GLN A O 1
ATOM 2109 N N . ALA A 1 262 ? -15.105 -10.254 21.227 1.00 90.88 262 ALA A N 1
ATOM 2110 C CA . ALA A 1 262 ? -14.219 -9.557 22.167 1.00 90.88 262 ALA A CA 1
ATOM 2111 C C . ALA A 1 262 ? -12.726 -9.862 21.960 1.00 90.88 262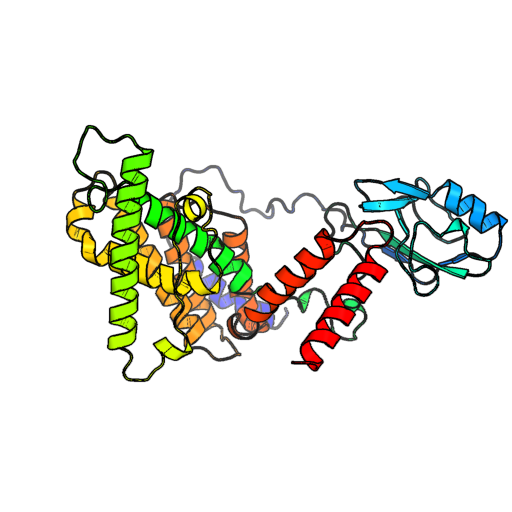 ALA A C 1
ATOM 2113 O O . ALA A 1 262 ? -11.903 -8.948 21.885 1.00 90.88 262 ALA A O 1
ATOM 2114 N N . ALA A 1 263 ? -12.377 -11.143 21.791 1.00 94.19 263 ALA A N 1
ATOM 2115 C CA . ALA A 1 263 ? -11.000 -11.561 21.538 1.00 94.19 263 ALA A CA 1
ATOM 2116 C C . ALA A 1 263 ? -10.436 -10.949 20.243 1.00 94.19 263 ALA A C 1
ATOM 2118 O O . ALA A 1 263 ? -9.290 -10.503 20.220 1.00 94.19 263 ALA A O 1
ATOM 2119 N N . SER A 1 264 ? -11.241 -10.873 19.179 1.00 95.69 264 SER A N 1
ATOM 2120 C CA . SER A 1 264 ? -10.832 -10.250 17.917 1.00 95.69 264 SER A CA 1
ATOM 2121 C C . SER A 1 264 ? -10.573 -8.754 18.093 1.00 95.69 264 SER A C 1
ATOM 2123 O O . SER A 1 264 ? -9.571 -8.255 17.589 1.00 95.69 264 SER A O 1
ATOM 2125 N N . PHE A 1 265 ? -11.411 -8.037 18.847 1.00 97.25 265 PHE A N 1
ATOM 2126 C CA . PHE A 1 265 ? -11.206 -6.608 19.105 1.00 97.25 265 PHE A CA 1
ATOM 2127 C C . PHE A 1 265 ? -9.935 -6.322 19.919 1.00 97.25 265 PHE A C 1
ATOM 2129 O O . PHE A 1 265 ? -9.182 -5.420 19.548 1.00 97.25 265 PHE A O 1
ATOM 2136 N N . ASP A 1 266 ? -9.641 -7.107 20.963 1.00 97.06 266 ASP A N 1
ATOM 2137 C CA . ASP A 1 266 ? -8.391 -6.971 21.733 1.00 97.06 266 ASP A CA 1
ATOM 2138 C C . ASP A 1 266 ? -7.156 -7.245 20.856 1.00 97.06 266 ASP A C 1
ATOM 2140 O O . ASP A 1 266 ? -6.199 -6.463 20.847 1.00 97.06 266 ASP A O 1
ATOM 2144 N N . LEU A 1 267 ? -7.197 -8.306 20.044 1.00 98.38 267 LEU A N 1
ATOM 2145 C CA . LEU A 1 267 ? -6.121 -8.622 19.105 1.00 98.38 267 LEU A CA 1
ATOM 2146 C C . LEU A 1 267 ? -5.908 -7.496 18.087 1.00 98.38 267 LEU A C 1
ATOM 2148 O O . LEU A 1 267 ? -4.762 -7.129 17.819 1.00 98.38 267 LEU A O 1
ATOM 2152 N N . LEU A 1 268 ? -6.986 -6.918 17.547 1.00 98.31 268 LEU A N 1
ATOM 2153 C CA . LEU A 1 268 ? -6.908 -5.809 16.597 1.00 98.31 268 LEU A CA 1
ATOM 2154 C C . LEU A 1 268 ? -6.371 -4.537 17.240 1.00 98.31 268 LEU A C 1
ATOM 2156 O O . LEU A 1 268 ? -5.566 -3.852 16.609 1.00 98.31 268 LEU A O 1
ATOM 2160 N N . LEU A 1 269 ? -6.758 -4.226 18.476 1.00 98.44 269 LEU A N 1
ATOM 2161 C CA . LEU A 1 269 ? -6.219 -3.080 19.203 1.00 98.44 269 LEU A CA 1
ATOM 2162 C C . LEU A 1 269 ? -4.701 -3.225 19.370 1.00 98.44 269 LEU A C 1
ATOM 2164 O O . LEU A 1 269 ? -3.935 -2.352 18.960 1.00 98.44 269 LEU A O 1
ATOM 2168 N N . ARG A 1 270 ? -4.248 -4.378 19.875 1.00 98.38 270 ARG A N 1
ATOM 2169 C CA . ARG A 1 270 ? -2.817 -4.663 20.074 1.00 98.38 270 ARG A CA 1
ATOM 2170 C C . ARG A 1 270 ? -2.037 -4.720 18.761 1.00 98.38 270 ARG A C 1
ATOM 2172 O O . ARG A 1 270 ? -0.872 -4.320 18.735 1.00 98.38 270 ARG A O 1
ATOM 2179 N N . ALA A 1 271 ? -2.652 -5.216 17.685 1.00 98.56 271 ALA A N 1
ATOM 2180 C CA . ALA A 1 271 ? -2.062 -5.191 16.352 1.00 98.56 271 ALA A CA 1
ATOM 2181 C C . ALA A 1 271 ? -1.866 -3.745 15.881 1.00 98.56 271 ALA A C 1
ATOM 2183 O O . ALA A 1 271 ? -0.761 -3.376 15.495 1.00 98.56 271 ALA A O 1
ATOM 2184 N N . GLY A 1 272 ? -2.898 -2.905 15.976 1.00 98.38 272 GLY A N 1
ATOM 2185 C CA . GLY A 1 272 ? -2.825 -1.501 15.575 1.00 98.38 272 GLY A CA 1
ATOM 2186 C C . GLY A 1 272 ? -1.781 -0.707 16.359 1.00 98.38 272 GLY A C 1
ATOM 2187 O O . GLY A 1 272 ? -1.021 0.050 15.762 1.00 98.38 272 GLY A O 1
ATOM 2188 N N . MET A 1 273 ? -1.651 -0.952 17.666 1.00 98.50 273 MET A N 1
ATOM 2189 C CA . MET A 1 273 ? -0.568 -0.372 18.472 1.00 98.50 273 MET A CA 1
ATOM 2190 C C . MET A 1 273 ? 0.817 -0.806 17.968 1.00 98.50 273 MET A C 1
ATOM 2192 O O . MET A 1 273 ? 1.707 0.024 17.820 1.00 98.50 273 MET A O 1
ATOM 2196 N N . ALA A 1 274 ? 1.001 -2.087 17.629 1.00 98.56 274 ALA A N 1
ATOM 2197 C CA . ALA A 1 274 ? 2.259 -2.569 17.053 1.00 98.56 274 ALA A CA 1
ATOM 2198 C C . ALA A 1 274 ? 2.554 -1.963 15.664 1.00 98.56 274 ALA A C 1
ATOM 2200 O O . ALA A 1 274 ? 3.714 -1.724 15.334 1.00 98.56 274 ALA A O 1
ATOM 2201 N N . ALA A 1 275 ? 1.520 -1.682 14.865 1.00 98.25 275 ALA A N 1
ATOM 2202 C CA . ALA A 1 275 ? 1.649 -0.959 13.599 1.00 98.25 275 ALA A CA 1
ATOM 2203 C C . ALA A 1 275 ? 2.069 0.508 13.810 1.00 98.25 275 ALA A C 1
ATOM 2205 O O . ALA A 1 275 ? 2.933 1.002 13.089 1.00 98.25 275 ALA A O 1
ATOM 2206 N N . MET A 1 276 ? 1.512 1.188 14.818 1.00 97.25 276 MET A N 1
ATOM 2207 C CA . MET A 1 276 ? 1.930 2.546 15.192 1.00 97.25 276 MET A CA 1
ATOM 2208 C C . MET A 1 276 ? 3.380 2.576 15.694 1.00 97.25 276 MET A C 1
ATOM 2210 O O . MET A 1 276 ? 4.145 3.450 15.292 1.00 97.25 276 MET A O 1
ATOM 2214 N N . ASP A 1 277 ? 3.787 1.592 16.502 1.00 97.75 277 ASP A N 1
ATOM 2215 C CA . ASP A 1 277 ? 5.179 1.438 16.937 1.00 97.75 277 ASP A CA 1
ATOM 2216 C C . ASP A 1 277 ? 6.125 1.223 15.747 1.00 97.75 277 ASP A C 1
ATOM 2218 O O . ASP A 1 277 ? 7.219 1.782 15.715 1.00 97.75 277 ASP A O 1
ATOM 2222 N N . PHE A 1 278 ? 5.720 0.423 14.755 1.00 97.44 278 PHE A N 1
ATOM 2223 C CA . PHE A 1 278 ? 6.499 0.216 13.534 1.00 97.44 278 PHE A CA 1
ATOM 2224 C C . PHE A 1 278 ? 6.713 1.535 12.773 1.00 97.44 278 PHE A C 1
ATOM 2226 O O . PHE A 1 278 ? 7.844 1.866 12.403 1.00 97.44 278 PHE A O 1
ATOM 2233 N N . ASP A 1 279 ? 5.648 2.325 12.597 1.00 94.69 279 ASP A N 1
ATOM 2234 C CA . ASP A 1 279 ? 5.728 3.649 11.975 1.00 94.69 279 ASP A CA 1
ATOM 2235 C C . ASP A 1 279 ? 6.622 4.610 12.777 1.00 94.69 279 ASP A C 1
ATOM 2237 O O . ASP A 1 279 ? 7.372 5.388 12.176 1.00 94.69 279 ASP A O 1
ATOM 2241 N N . ALA A 1 280 ? 6.574 4.541 14.113 1.00 94.81 280 ALA A N 1
ATOM 2242 C CA . ALA A 1 280 ? 7.396 5.345 15.014 1.00 94.81 280 ALA A CA 1
ATOM 2243 C C . ALA A 1 280 ? 8.886 4.990 14.907 1.00 94.81 280 ALA A C 1
ATOM 2245 O O . ALA A 1 280 ? 9.715 5.892 14.791 1.00 94.81 280 ALA A O 1
ATOM 2246 N N . VAL A 1 281 ? 9.231 3.697 14.847 1.00 96.31 281 VAL A N 1
ATOM 2247 C CA . VAL A 1 281 ? 10.614 3.255 14.605 1.00 96.31 281 VAL A CA 1
ATOM 2248 C C . VAL A 1 281 ? 11.102 3.808 13.268 1.00 96.31 281 VAL A C 1
ATOM 2250 O O . VAL A 1 281 ? 12.149 4.448 13.223 1.00 96.31 281 VAL A O 1
ATOM 2253 N N . LEU A 1 282 ? 10.336 3.667 12.182 1.00 94.50 282 LEU A N 1
ATOM 2254 C CA . LEU A 1 282 ? 10.747 4.242 10.897 1.00 94.50 282 LEU A CA 1
ATOM 2255 C C . LEU A 1 282 ? 10.853 5.777 10.927 1.00 94.50 282 LEU A C 1
ATOM 2257 O O . LEU A 1 282 ? 11.665 6.332 10.189 1.00 94.50 282 LEU A O 1
ATOM 2261 N N . ALA A 1 283 ? 10.026 6.468 11.721 1.00 92.50 283 ALA A N 1
ATOM 2262 C CA . ALA A 1 283 ? 10.058 7.928 11.856 1.00 92.50 283 ALA A CA 1
ATOM 2263 C C . ALA A 1 283 ? 11.309 8.427 12.587 1.00 92.50 283 ALA A C 1
ATOM 2265 O O . ALA A 1 283 ? 11.844 9.473 12.230 1.00 92.50 283 ALA A O 1
ATOM 2266 N N . ALA A 1 284 ? 11.729 7.697 13.622 1.00 94.38 284 ALA A N 1
ATOM 2267 C CA . ALA A 1 284 ? 12.820 8.087 14.505 1.00 94.38 284 ALA A CA 1
ATOM 2268 C C . ALA A 1 284 ? 14.204 7.904 13.866 1.00 94.38 284 ALA A C 1
ATOM 2270 O O . ALA A 1 284 ? 15.160 8.557 14.279 1.00 94.38 284 ALA A O 1
ATOM 2271 N N . HIS A 1 285 ? 14.321 7.032 12.861 1.00 94.69 285 HIS A N 1
ATOM 2272 C CA . HIS A 1 285 ? 15.608 6.697 12.257 1.00 94.69 285 HIS A CA 1
ATOM 2273 C C . HIS A 1 285 ? 15.891 7.512 10.984 1.00 94.69 285 HIS A C 1
ATOM 2275 O O . HIS A 1 285 ? 14.985 7.755 10.177 1.00 94.69 285 HIS A O 1
ATOM 2281 N N . PRO A 1 286 ? 17.156 7.914 10.757 1.00 94.31 286 PRO A N 1
ATOM 2282 C CA . PRO A 1 286 ? 17.559 8.682 9.583 1.00 94.31 286 PRO A CA 1
ATOM 2283 C C . PRO A 1 286 ? 17.556 7.810 8.316 1.00 94.31 286 PRO A C 1
ATOM 2285 O O . PRO A 1 286 ? 17.018 6.706 8.282 1.00 94.31 286 PRO A O 1
ATOM 2288 N N . ARG A 1 287 ? 18.153 8.305 7.223 1.00 93.94 287 ARG A N 1
ATOM 2289 C CA . ARG A 1 287 ? 18.260 7.549 5.963 1.00 93.94 287 ARG A CA 1
ATOM 2290 C C . ARG A 1 287 ? 19.013 6.229 6.128 1.00 93.94 287 ARG A C 1
ATOM 2292 O O . ARG A 1 287 ? 18.662 5.271 5.452 1.00 93.94 287 ARG A O 1
ATOM 2299 N N . ALA A 1 288 ? 20.024 6.167 6.986 1.00 94.25 288 ALA A N 1
ATOM 2300 C CA . ALA A 1 288 ? 20.698 4.917 7.316 1.00 94.25 288 ALA A CA 1
ATOM 2301 C C . ALA A 1 288 ? 19.941 4.211 8.449 1.00 94.25 288 ALA A C 1
ATOM 2303 O O . ALA A 1 288 ? 19.660 4.827 9.473 1.00 94.25 288 ALA A O 1
ATOM 2304 N N . ILE A 1 289 ? 19.612 2.934 8.251 1.00 94.38 289 ILE A N 1
ATOM 2305 C CA . ILE A 1 289 ? 19.034 2.069 9.284 1.00 94.38 289 ILE A CA 1
ATOM 2306 C C . ILE A 1 289 ? 20.117 1.084 9.706 1.00 94.38 289 ILE A C 1
ATOM 2308 O O . ILE A 1 289 ? 20.674 0.381 8.863 1.00 94.38 289 ILE A O 1
ATOM 2312 N N . ASP A 1 290 ? 20.422 1.048 10.998 1.00 94.44 290 ASP A N 1
ATOM 2313 C CA . ASP A 1 290 ? 21.344 0.071 11.565 1.00 94.44 290 ASP A CA 1
ATOM 2314 C C . ASP A 1 290 ? 20.649 -1.274 11.853 1.00 94.44 290 ASP A C 1
ATOM 2316 O O . ASP A 1 290 ? 19.438 -1.457 11.680 1.00 94.44 290 ASP A O 1
ATOM 2320 N N . SER A 1 291 ? 21.441 -2.262 12.263 1.00 94.50 291 SER A N 1
ATOM 2321 C CA . SER A 1 291 ? 20.941 -3.606 12.562 1.00 94.50 291 SER A CA 1
ATOM 2322 C C . SER A 1 291 ? 20.004 -3.647 13.774 1.00 94.50 291 SER A C 1
ATOM 2324 O O . SER A 1 291 ? 19.146 -4.526 13.831 1.00 94.50 291 SER A O 1
ATOM 2326 N N . GLU A 1 292 ? 20.151 -2.728 14.732 1.00 95.62 292 GLU A N 1
ATOM 2327 C CA . GLU A 1 292 ? 19.315 -2.671 15.935 1.00 95.62 292 GLU A CA 1
ATOM 2328 C C . GLU A 1 292 ? 17.913 -2.171 15.586 1.00 95.62 292 GLU A C 1
ATOM 2330 O O . GLU A 1 292 ? 16.920 -2.851 15.854 1.00 95.62 292 GLU A O 1
ATOM 2335 N N . ALA A 1 293 ? 17.835 -1.052 14.870 1.00 95.75 293 ALA A N 1
ATOM 2336 C CA . ALA A 1 293 ? 16.612 -0.511 14.303 1.00 95.75 293 ALA A CA 1
ATOM 2337 C C . ALA A 1 293 ? 15.914 -1.528 13.390 1.00 95.75 293 ALA A C 1
ATOM 2339 O O . ALA A 1 293 ? 14.698 -1.705 13.461 1.00 95.75 293 ALA A O 1
ATOM 2340 N N . CYS A 1 294 ? 16.675 -2.254 12.565 1.00 96.69 294 CYS A N 1
ATOM 2341 C CA . CYS A 1 294 ? 16.148 -3.343 11.743 1.00 96.69 294 CYS A CA 1
ATOM 2342 C C . CYS A 1 294 ? 15.533 -4.474 12.592 1.00 96.69 294 CYS A C 1
ATOM 2344 O O . CYS A 1 294 ? 14.445 -4.960 12.279 1.00 96.69 294 CYS A O 1
ATOM 2346 N N . GLY A 1 295 ? 16.183 -4.854 13.698 1.00 97.38 295 GLY A N 1
ATOM 2347 C CA . GLY A 1 295 ? 15.644 -5.803 14.676 1.00 97.38 295 GLY A CA 1
ATOM 2348 C C . GLY A 1 295 ? 14.325 -5.327 15.288 1.00 97.38 295 GLY A C 1
ATOM 2349 O O . GLY A 1 295 ? 13.339 -6.063 15.269 1.00 97.38 295 GLY A O 1
ATOM 2350 N N . LEU A 1 296 ? 14.266 -4.065 15.723 1.00 97.75 296 LEU A N 1
ATOM 2351 C CA . LEU A 1 296 ? 13.041 -3.453 16.247 1.00 97.75 296 LEU A CA 1
ATOM 2352 C C . LEU A 1 296 ? 11.910 -3.470 15.211 1.00 97.75 296 LEU A C 1
ATOM 2354 O O . LEU A 1 296 ? 10.774 -3.810 15.544 1.00 97.75 296 LEU A O 1
ATOM 2358 N N . LEU A 1 297 ? 12.205 -3.160 13.946 1.00 98.00 297 LEU A N 1
ATOM 2359 C CA . LEU A 1 297 ? 11.222 -3.236 12.863 1.00 98.00 297 LEU A CA 1
ATOM 2360 C C . LEU A 1 297 ? 10.666 -4.655 12.694 1.00 98.00 297 LEU A C 1
ATOM 2362 O O . LEU A 1 297 ? 9.451 -4.803 12.543 1.00 98.00 297 LEU A O 1
ATOM 2366 N N . PHE A 1 298 ? 11.508 -5.695 12.755 1.00 98.19 298 PHE A N 1
ATOM 2367 C CA . PHE A 1 298 ? 11.022 -7.078 12.736 1.00 98.19 298 PHE A CA 1
ATOM 2368 C C . PHE A 1 298 ? 10.130 -7.387 13.924 1.00 98.19 298 PHE A C 1
ATOM 2370 O O . PHE A 1 298 ? 9.071 -7.973 13.726 1.00 98.19 298 PHE A O 1
ATOM 2377 N N . ASP A 1 299 ? 10.515 -6.993 15.133 1.00 98.25 299 ASP A N 1
ATOM 2378 C CA . ASP A 1 299 ? 9.741 -7.292 16.337 1.00 98.25 299 ASP A CA 1
ATOM 2379 C C . ASP A 1 299 ? 8.354 -6.646 16.286 1.00 98.25 299 ASP A C 1
ATOM 2381 O O . ASP A 1 299 ? 7.337 -7.315 16.508 1.00 98.25 299 ASP A O 1
ATOM 2385 N N . LYS A 1 300 ? 8.287 -5.359 15.916 1.00 98.31 300 LYS A N 1
ATOM 2386 C CA . LYS A 1 300 ? 7.014 -4.637 15.772 1.00 98.31 300 LYS A CA 1
ATOM 2387 C C . LYS A 1 300 ? 6.164 -5.211 14.640 1.00 98.31 300 LYS A C 1
ATOM 2389 O O . LYS A 1 300 ? 4.974 -5.459 14.841 1.00 98.31 300 LYS A O 1
ATOM 2394 N N . TYR A 1 301 ? 6.767 -5.509 13.487 1.00 98.50 301 TYR A N 1
ATOM 2395 C CA . TYR A 1 301 ? 6.045 -6.081 12.351 1.00 98.50 301 TYR A CA 1
ATOM 2396 C C . TYR A 1 301 ? 5.549 -7.511 12.619 1.00 98.50 301 TYR A C 1
ATOM 2398 O O . TYR A 1 301 ? 4.397 -7.827 12.323 1.00 98.50 301 TYR A O 1
ATOM 2406 N N . ASN A 1 302 ? 6.372 -8.363 13.239 1.00 98.44 302 ASN A N 1
ATOM 2407 C CA . ASN A 1 302 ? 5.998 -9.719 13.644 1.00 98.44 302 ASN A CA 1
ATOM 2408 C C . ASN A 1 302 ? 4.831 -9.695 14.627 1.00 98.44 302 ASN A C 1
ATOM 2410 O O . ASN A 1 302 ? 3.865 -10.440 14.465 1.00 98.44 302 ASN A O 1
ATOM 2414 N N . ARG A 1 303 ? 4.886 -8.809 15.627 1.00 98.56 303 ARG A N 1
ATOM 2415 C CA . ARG A 1 303 ? 3.779 -8.625 16.565 1.00 98.56 303 ARG A CA 1
ATOM 2416 C C . ARG A 1 303 ? 2.504 -8.218 15.827 1.00 98.56 303 ARG A C 1
ATOM 2418 O O . ARG A 1 303 ? 1.472 -8.855 16.022 1.00 98.56 303 ARG A O 1
ATOM 2425 N N . PHE A 1 304 ? 2.581 -7.212 14.957 1.00 98.62 304 PHE A N 1
ATOM 2426 C CA . PHE A 1 304 ? 1.442 -6.760 14.162 1.00 98.62 304 PHE A CA 1
ATOM 2427 C C . PHE A 1 304 ? 0.841 -7.886 13.308 1.00 98.62 304 PHE A C 1
ATOM 2429 O O . PHE A 1 304 ? -0.369 -8.113 13.370 1.00 98.62 304 PHE A O 1
ATOM 2436 N N . ILE A 1 305 ? 1.657 -8.613 12.538 1.00 98.12 305 ILE A N 1
ATOM 2437 C CA . ILE A 1 305 ? 1.148 -9.610 11.591 1.00 98.12 305 ILE A CA 1
ATOM 2438 C C . ILE A 1 305 ? 0.608 -10.856 12.297 1.00 98.12 305 ILE A C 1
ATOM 2440 O O . ILE A 1 305 ? -0.430 -11.373 11.893 1.00 98.12 305 ILE A O 1
ATOM 2444 N N . CYS A 1 306 ? 1.244 -11.301 13.387 1.00 98.25 306 CYS A N 1
ATOM 2445 C CA . CYS A 1 306 ? 0.768 -12.432 14.184 1.00 98.25 306 CYS A CA 1
ATOM 2446 C C . CYS A 1 306 ? -0.577 -12.127 14.849 1.00 98.25 306 C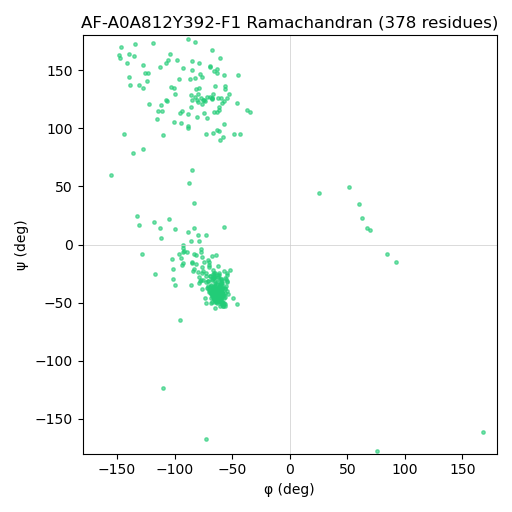YS A C 1
ATOM 2448 O O . CYS A 1 306 ? -1.476 -12.966 14.826 1.00 98.25 306 CYS A O 1
ATOM 2450 N N . LEU A 1 307 ? -0.731 -10.931 15.425 1.00 98.56 307 LEU A N 1
ATOM 2451 C CA . LEU A 1 307 ? -1.991 -10.509 16.040 1.00 98.56 307 LEU A CA 1
ATOM 2452 C C . LEU A 1 307 ? -3.082 -10.300 14.986 1.00 98.56 307 LEU A C 1
ATOM 2454 O O . LEU A 1 307 ? -4.197 -10.776 15.169 1.00 98.56 307 LEU A O 1
ATOM 2458 N N . SER A 1 308 ? -2.743 -9.684 13.850 1.00 97.75 308 SER A N 1
ATOM 2459 C CA . SER A 1 308 ? -3.673 -9.498 12.730 1.00 97.75 308 SER A CA 1
ATOM 2460 C C . SER A 1 308 ? -4.165 -10.835 12.171 1.00 97.75 308 SER A C 1
ATOM 2462 O O . SER A 1 308 ? -5.360 -11.008 11.964 1.00 97.75 308 SER A O 1
ATOM 2464 N N . ALA A 1 309 ? -3.269 -11.807 11.977 1.00 97.19 309 ALA A N 1
ATOM 2465 C CA . ALA A 1 309 ? -3.638 -13.137 11.497 1.00 97.19 309 ALA A CA 1
ATOM 2466 C C . ALA A 1 309 ? -4.554 -13.876 12.485 1.00 97.19 309 ALA A C 1
ATOM 2468 O O . ALA A 1 309 ? -5.508 -14.526 12.067 1.00 97.19 309 ALA A O 1
ATOM 2469 N N . ARG A 1 310 ? -4.291 -13.755 13.795 1.00 97.50 310 ARG A N 1
ATOM 2470 C CA . ARG A 1 310 ? -5.152 -14.322 14.848 1.00 97.50 310 ARG A CA 1
ATOM 2471 C C . ARG A 1 310 ? -6.516 -13.638 14.929 1.00 97.50 310 ARG A C 1
ATOM 2473 O O . ARG A 1 310 ? -7.480 -14.293 15.293 1.00 97.50 310 ARG A O 1
ATOM 2480 N N . ALA A 1 311 ? -6.588 -12.361 14.569 1.00 96.88 311 ALA A N 1
ATOM 2481 C CA . ALA A 1 311 ? -7.834 -11.620 14.411 1.00 96.88 311 ALA A CA 1
ATOM 2482 C C . ALA A 1 311 ? -8.501 -11.834 13.039 1.00 96.88 311 ALA A C 1
ATOM 2484 O O . ALA A 1 311 ? -9.371 -11.060 12.663 1.00 96.88 311 ALA A O 1
ATOM 2485 N N . GLU A 1 312 ? -8.076 -12.839 12.265 1.00 95.81 312 GLU A N 1
ATOM 2486 C CA . GLU A 1 312 ? -8.649 -13.183 10.956 1.00 95.81 312 GLU A CA 1
ATOM 2487 C C . GLU A 1 312 ? -8.515 -12.084 9.884 1.00 95.81 312 GLU A C 1
ATOM 2489 O O . GLU A 1 312 ? -9.236 -12.066 8.879 1.00 95.81 312 GLU A O 1
ATOM 2494 N N . VAL A 1 313 ? -7.544 -11.176 10.035 1.00 95.81 313 VAL A N 1
ATOM 2495 C CA . VAL A 1 313 ? -7.190 -10.239 8.965 1.00 95.81 313 VAL A CA 1
ATOM 2496 C C . VAL A 1 313 ? -6.559 -11.028 7.807 1.00 95.81 313 VAL A C 1
ATOM 2498 O O . VAL A 1 313 ? -5.571 -11.741 8.016 1.00 95.81 313 VAL A O 1
ATOM 2501 N N . PRO A 1 314 ? -7.071 -10.903 6.566 1.00 91.75 314 PRO A N 1
ATOM 2502 C CA . PRO A 1 314 ? -6.549 -11.659 5.434 1.00 91.75 314 PRO A CA 1
ATOM 2503 C C . PRO A 1 314 ? -5.069 -11.371 5.160 1.00 91.75 314 PRO A C 1
ATOM 2505 O O . PRO A 1 314 ? -4.675 -10.228 4.928 1.00 91.75 314 PRO A O 1
ATOM 2508 N N . LEU A 1 315 ? -4.256 -12.427 5.107 1.00 92.19 315 LEU A N 1
ATOM 2509 C CA . LEU A 1 315 ? -2.863 -12.328 4.679 1.00 92.19 315 LEU A CA 1
ATOM 2510 C C . LEU A 1 315 ? -2.772 -12.188 3.155 1.00 92.19 315 LEU A C 1
ATOM 2512 O O . LEU A 1 315 ? -3.541 -12.783 2.399 1.00 92.19 315 LEU A O 1
ATOM 2516 N N . MET A 1 316 ? -1.799 -11.406 2.693 1.00 91.44 316 MET A N 1
ATOM 2517 C CA . MET A 1 316 ? -1.568 -11.139 1.275 1.00 91.44 316 MET A CA 1
ATOM 2518 C C . MET A 1 316 ? -0.077 -11.242 0.930 1.00 91.44 316 MET A C 1
ATOM 2520 O O . MET A 1 316 ? 0.760 -11.120 1.823 1.00 91.44 316 MET A O 1
ATOM 2524 N N . PRO A 1 317 ? 0.300 -11.394 -0.355 1.00 92.50 317 PRO A N 1
ATOM 2525 C CA . PRO A 1 317 ? 1.710 -11.484 -0.751 1.00 92.50 317 PRO A CA 1
ATOM 2526 C C . PRO A 1 317 ? 2.567 -10.305 -0.264 1.00 92.50 317 PRO A C 1
ATOM 2528 O O . PRO A 1 317 ? 3.738 -10.479 0.072 1.00 92.50 317 PRO A O 1
ATOM 2531 N N . LYS A 1 318 ? 1.971 -9.109 -0.143 1.00 93.56 318 LYS A N 1
ATOM 2532 C CA . LYS A 1 318 ? 2.642 -7.924 0.409 1.00 93.56 318 LYS A CA 1
ATOM 2533 C C . LYS A 1 318 ? 3.070 -8.095 1.873 1.00 93.56 318 LYS A C 1
ATOM 2535 O O . LYS A 1 318 ? 4.066 -7.497 2.257 1.00 93.56 318 LYS A O 1
ATOM 2540 N N . CYS A 1 319 ? 2.410 -8.957 2.655 1.00 94.56 319 CYS A N 1
ATOM 2541 C CA . CYS A 1 319 ? 2.861 -9.293 4.008 1.00 94.56 319 CYS A CA 1
ATOM 2542 C C . CYS A 1 319 ? 4.248 -9.949 3.988 1.00 94.56 319 CYS A C 1
ATOM 2544 O O . CYS A 1 319 ? 5.110 -9.631 4.795 1.00 94.56 319 CYS A O 1
ATOM 2546 N N . HIS A 1 320 ? 4.501 -10.834 3.021 1.00 94.62 320 HIS A N 1
ATOM 2547 C CA . HIS A 1 320 ? 5.832 -11.410 2.858 1.00 94.62 320 HIS A CA 1
ATOM 2548 C C . HIS A 1 320 ? 6.836 -10.369 2.344 1.00 94.62 320 HIS A C 1
ATOM 2550 O O . HIS A 1 320 ? 7.968 -10.299 2.815 1.00 94.62 320 HIS A O 1
ATOM 2556 N N . MET A 1 321 ? 6.404 -9.508 1.420 1.00 94.00 321 MET A N 1
ATOM 2557 C CA . MET A 1 321 ? 7.254 -8.454 0.865 1.00 94.00 321 MET A CA 1
ATOM 2558 C C . MET A 1 321 ? 7.740 -7.450 1.927 1.00 94.00 321 MET A C 1
ATOM 2560 O O . MET A 1 321 ? 8.859 -6.955 1.809 1.00 94.00 321 MET A O 1
ATOM 2564 N N . MET A 1 322 ? 6.965 -7.215 2.991 1.00 96.62 322 MET A N 1
ATOM 2565 C CA . MET A 1 322 ? 7.396 -6.419 4.149 1.00 96.62 322 MET A CA 1
ATOM 2566 C C . MET A 1 322 ? 8.633 -6.997 4.841 1.00 96.62 322 MET A C 1
ATOM 2568 O O . MET A 1 322 ? 9.526 -6.237 5.205 1.00 96.62 322 MET A O 1
ATOM 2572 N N . TYR A 1 323 ? 8.752 -8.323 4.964 1.00 96.62 323 TYR A N 1
ATOM 2573 C CA . TYR A 1 323 ? 9.970 -8.927 5.512 1.00 96.62 323 TYR A CA 1
ATOM 2574 C C . TYR A 1 323 ? 11.186 -8.569 4.661 1.00 96.62 323 TYR A C 1
ATOM 2576 O O . TYR A 1 323 ? 12.203 -8.142 5.198 1.00 96.62 323 TYR A O 1
ATOM 2584 N N . HIS A 1 324 ? 11.074 -8.662 3.335 1.00 95.19 324 HIS A N 1
ATOM 2585 C CA . HIS A 1 324 ? 12.159 -8.261 2.441 1.00 95.19 324 HIS A CA 1
ATOM 2586 C C . HIS A 1 324 ? 12.460 -6.764 2.502 1.00 95.19 324 HIS A C 1
ATOM 2588 O O . HIS A 1 324 ? 13.626 -6.389 2.410 1.00 95.19 324 HIS A O 1
ATOM 2594 N N . MET A 1 325 ? 11.442 -5.917 2.676 1.00 95.69 325 MET A N 1
ATOM 2595 C CA . MET A 1 325 ? 11.629 -4.482 2.880 1.00 95.69 325 MET A CA 1
ATOM 2596 C C . MET A 1 325 ? 12.491 -4.218 4.122 1.00 95.69 325 MET A C 1
ATOM 2598 O O . MET A 1 325 ? 13.502 -3.527 4.023 1.00 95.69 325 MET A O 1
ATOM 2602 N N . ILE A 1 326 ? 12.139 -4.827 5.261 1.00 96.56 326 ILE A N 1
ATOM 2603 C CA . ILE A 1 326 ? 12.872 -4.673 6.525 1.00 96.56 326 ILE A CA 1
ATOM 2604 C C . ILE A 1 326 ? 14.295 -5.235 6.388 1.00 96.56 326 ILE A C 1
ATOM 2606 O O . ILE A 1 326 ? 15.255 -4.525 6.666 1.00 96.56 326 ILE A O 1
ATOM 2610 N N . GLN A 1 327 ? 14.457 -6.455 5.856 1.00 94.38 327 GLN A N 1
ATOM 2611 C CA . GLN A 1 327 ? 15.776 -7.076 5.629 1.00 94.38 327 GLN A CA 1
ATOM 2612 C C . GLN A 1 327 ? 16.704 -6.180 4.800 1.00 94.38 327 GLN A C 1
ATOM 2614 O O . GLN A 1 327 ? 17.896 -6.069 5.082 1.00 94.38 327 GLN A O 1
ATOM 2619 N N . ARG A 1 328 ? 16.164 -5.551 3.751 1.00 92.94 328 ARG A N 1
ATOM 2620 C CA . ARG A 1 328 ? 16.938 -4.727 2.819 1.00 92.94 328 ARG A CA 1
ATOM 2621 C C . ARG A 1 328 ? 17.192 -3.319 3.341 1.00 92.94 328 ARG A C 1
ATOM 2623 O O . ARG A 1 328 ? 18.096 -2.672 2.818 1.00 92.94 328 ARG A O 1
ATOM 2630 N N . ALA A 1 329 ? 16.463 -2.855 4.354 1.00 93.69 329 ALA A N 1
ATOM 2631 C CA . ALA A 1 329 ? 16.590 -1.501 4.886 1.00 93.69 329 ALA A CA 1
ATOM 2632 C C . ALA A 1 329 ? 18.003 -1.189 5.414 1.00 93.69 329 ALA A C 1
ATOM 2634 O O . ALA A 1 329 ? 18.460 -0.059 5.286 1.00 93.69 329 ALA A O 1
ATOM 2635 N N . VAL A 1 330 ? 18.737 -2.196 5.899 1.00 92.56 330 VAL A N 1
ATOM 2636 C CA . VAL A 1 330 ? 20.138 -2.042 6.341 1.00 92.56 330 VAL A CA 1
ATOM 2637 C C . VAL A 1 330 ? 21.055 -1.593 5.196 1.00 92.56 330 VAL A C 1
ATOM 2639 O O . VAL A 1 330 ? 21.969 -0.798 5.389 1.00 92.56 330 VAL A O 1
ATOM 2642 N N . HIS A 1 331 ? 20.805 -2.075 3.976 1.00 90.81 331 HIS A N 1
ATOM 2643 C CA . HIS A 1 331 ? 21.640 -1.781 2.805 1.00 90.81 331 HIS A CA 1
ATOM 2644 C C . HIS A 1 331 ? 21.042 -0.710 1.888 1.00 90.81 331 HIS A C 1
ATOM 2646 O O . HIS A 1 331 ? 21.771 -0.011 1.189 1.00 90.81 331 HIS A O 1
ATOM 2652 N N . LYS A 1 33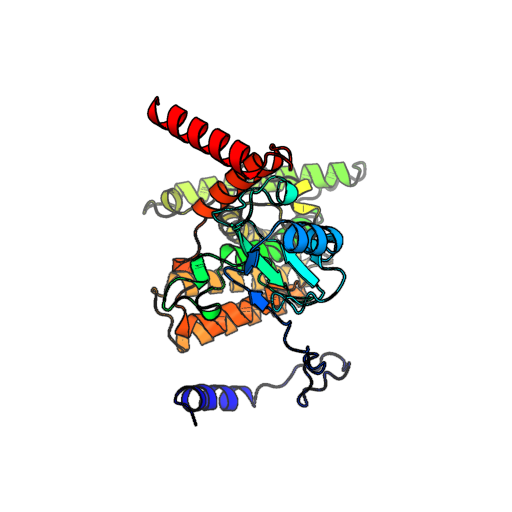2 ? 19.712 -0.605 1.848 1.00 90.44 332 LYS A N 1
ATOM 2653 C CA . LYS A 1 332 ? 18.965 0.339 1.004 1.00 90.44 332 LYS A CA 1
ATOM 2654 C C . LYS A 1 332 ? 18.565 1.613 1.737 1.00 90.44 332 LYS A C 1
ATOM 2656 O O . LYS A 1 332 ? 18.090 2.552 1.104 1.00 90.44 332 LYS A O 1
ATOM 2661 N N . GLY A 1 333 ? 18.781 1.658 3.046 1.00 93.38 333 GLY A N 1
ATOM 2662 C CA . GLY A 1 333 ? 18.351 2.749 3.898 1.00 93.38 333 GLY A CA 1
ATOM 2663 C C . GLY A 1 333 ? 16.854 2.715 4.197 1.00 93.38 333 GLY A C 1
ATOM 2664 O O . GLY A 1 333 ? 16.113 1.821 3.775 1.00 93.38 333 GLY A O 1
ATOM 2665 N N . ASN A 1 334 ? 16.418 3.728 4.938 1.00 95.06 334 ASN A N 1
ATOM 2666 C CA . ASN A 1 334 ? 15.066 3.878 5.442 1.00 95.06 334 ASN A CA 1
ATOM 2667 C C . ASN A 1 334 ? 14.040 3.978 4.301 1.00 95.06 334 ASN A C 1
ATOM 2669 O O . ASN A 1 334 ? 14.070 4.960 3.550 1.00 95.06 334 ASN A O 1
ATOM 2673 N N . PRO A 1 335 ? 13.089 3.028 4.210 1.00 93.44 335 PRO A N 1
ATOM 2674 C CA . PRO A 1 335 ? 12.044 3.025 3.192 1.00 93.44 335 PRO A CA 1
ATOM 2675 C C . PRO A 1 335 ? 11.201 4.291 3.097 1.00 93.44 335 PRO A C 1
ATOM 2677 O O . PRO A 1 335 ? 10.716 4.630 2.017 1.00 93.44 335 PRO A O 1
ATOM 2680 N N . ARG A 1 336 ? 11.067 5.047 4.190 1.00 90.00 336 ARG A N 1
ATOM 2681 C CA . ARG A 1 336 ? 10.351 6.329 4.175 1.00 90.00 336 ARG A CA 1
ATOM 2682 C C . ARG A 1 336 ? 11.036 7.391 3.319 1.00 90.00 336 ARG A C 1
ATOM 2684 O O . ARG A 1 336 ? 10.355 8.272 2.815 1.00 90.00 336 ARG A O 1
ATOM 2691 N N . MET A 1 337 ? 12.355 7.310 3.136 1.00 89.56 337 MET A N 1
ATOM 2692 C CA . MET A 1 337 ? 13.145 8.336 2.440 1.00 89.56 337 MET A CA 1
ATOM 2693 C C . MET A 1 337 ? 13.092 8.230 0.913 1.00 89.56 337 MET A C 1
ATOM 2695 O O . MET A 1 337 ? 13.614 9.105 0.225 1.00 89.56 337 MET A O 1
ATOM 2699 N N . TYR A 1 338 ? 12.516 7.150 0.388 1.00 87.38 338 TYR A N 1
ATOM 2700 C CA . TYR A 1 338 ? 12.327 6.921 -1.045 1.00 87.38 338 TYR A CA 1
ATOM 2701 C C . TYR A 1 338 ? 10.891 6.491 -1.380 1.00 87.38 338 TYR A C 1
ATOM 2703 O O . TYR A 1 338 ? 10.637 5.969 -2.460 1.00 87.38 338 TYR A O 1
ATOM 2711 N N . SER A 1 339 ? 9.952 6.714 -0.456 1.00 82.50 339 SER A N 1
ATOM 2712 C CA . SER A 1 339 ? 8.518 6.578 -0.716 1.00 82.50 339 SER A CA 1
ATOM 2713 C C . SER A 1 339 ? 7.947 7.948 -1.062 1.00 82.50 339 SER A C 1
ATOM 2715 O O . SER A 1 339 ? 7.913 8.835 -0.208 1.00 82.50 339 SER A O 1
ATOM 2717 N N . THR A 1 340 ? 7.499 8.132 -2.300 1.00 76.69 340 THR A N 1
ATOM 2718 C CA . THR A 1 340 ? 6.986 9.411 -2.805 1.00 76.69 340 THR A CA 1
ATOM 2719 C C . THR A 1 340 ? 5.498 9.303 -3.140 1.00 76.69 340 THR A C 1
ATOM 2721 O O . THR A 1 340 ? 5.080 8.573 -4.032 1.00 76.69 340 THR A O 1
ATOM 2724 N N . TYR A 1 341 ? 4.663 10.040 -2.401 1.00 75.38 341 TYR A N 1
ATOM 2725 C CA . TYR A 1 341 ? 3.207 10.038 -2.613 1.00 75.38 341 TYR A CA 1
ATOM 2726 C C . TYR A 1 341 ? 2.766 10.901 -3.802 1.00 75.38 341 TYR A C 1
ATOM 2728 O O . TYR A 1 341 ? 1.731 10.622 -4.404 1.00 75.38 341 TYR A O 1
ATOM 2736 N N . ILE A 1 342 ? 3.531 11.948 -4.129 1.00 72.12 342 ILE A N 1
ATOM 2737 C CA . ILE A 1 342 ? 3.243 12.848 -5.257 1.00 72.12 342 ILE A CA 1
ATOM 2738 C C . ILE A 1 342 ? 3.373 12.083 -6.576 1.00 72.12 342 ILE A C 1
ATOM 2740 O O . ILE A 1 342 ? 2.459 12.122 -7.400 1.00 72.12 342 ILE A O 1
ATOM 2744 N N . ASP A 1 343 ? 4.454 11.317 -6.726 1.00 68.75 343 ASP A N 1
ATOM 2745 C CA . ASP A 1 343 ? 4.728 10.532 -7.931 1.00 68.75 343 ASP A CA 1
ATOM 2746 C C . ASP A 1 343 ? 3.611 9.526 -8.223 1.00 68.75 343 ASP A C 1
ATOM 2748 O O . ASP A 1 343 ? 3.278 9.298 -9.380 1.00 68.75 343 ASP A O 1
ATOM 2752 N N . GLU A 1 344 ? 2.960 8.974 -7.194 1.00 73.81 344 GLU A N 1
ATOM 2753 C CA . GLU A 1 344 ? 1.831 8.059 -7.384 1.00 73.81 344 GLU A CA 1
ATOM 2754 C C . GLU A 1 344 ? 0.603 8.760 -7.989 1.00 73.81 344 GLU A C 1
ATOM 2756 O O . GLU A 1 344 ? -0.081 8.193 -8.845 1.00 73.81 344 GLU A O 1
ATOM 2761 N N . SER A 1 345 ? 0.340 10.015 -7.608 1.00 72.25 345 SER A N 1
ATOM 2762 C CA . SER A 1 345 ? -0.713 10.814 -8.248 1.00 72.25 345 SER A CA 1
ATOM 2763 C C . SER A 1 345 ? -0.376 11.084 -9.713 1.00 72.25 345 SER A C 1
ATOM 2765 O O . SER A 1 345 ? -1.215 10.856 -10.585 1.00 72.25 345 SER A O 1
ATOM 2767 N N . LEU A 1 346 ? 0.868 11.489 -9.989 1.00 77.25 346 LEU A N 1
ATOM 2768 C CA . LEU A 1 346 ? 1.351 11.745 -11.349 1.00 77.25 346 LEU A CA 1
ATOM 2769 C C . LEU A 1 346 ? 1.285 10.478 -12.215 1.00 77.25 346 LEU A C 1
ATOM 2771 O O . LEU A 1 346 ? 0.810 10.520 -13.350 1.00 77.25 346 LEU A O 1
ATOM 2775 N N . ASN A 1 347 ? 1.663 9.323 -11.664 1.00 79.00 347 ASN A N 1
ATOM 2776 C CA . ASN A 1 347 ? 1.517 8.024 -12.319 1.00 79.00 347 ASN A CA 1
ATOM 2777 C C . ASN A 1 347 ? 0.050 7.721 -12.637 1.00 79.00 347 ASN A C 1
ATOM 2779 O O . ASN A 1 347 ? -0.264 7.226 -13.722 1.00 79.00 347 ASN A O 1
ATOM 2783 N N . GLY A 1 348 ? -0.862 8.034 -11.713 1.00 78.81 348 GLY A N 1
ATOM 2784 C CA . GLY A 1 348 ? -2.303 7.922 -11.921 1.00 78.81 348 GLY A CA 1
ATOM 2785 C C . GLY A 1 348 ? -2.798 8.776 -13.090 1.00 78.81 348 GLY A C 1
ATOM 2786 O O . GLY A 1 348 ? -3.587 8.295 -13.913 1.00 78.81 348 GLY A O 1
ATOM 2787 N N . ASP A 1 349 ? -2.305 10.006 -13.200 1.00 80.38 349 ASP A N 1
ATOM 2788 C CA . ASP A 1 349 ? -2.647 10.962 -14.256 1.00 80.38 349 ASP A CA 1
ATOM 2789 C C . ASP A 1 349 ? -2.126 10.510 -15.614 1.00 80.38 349 ASP A C 1
ATOM 2791 O O . ASP A 1 349 ? -2.905 10.378 -16.564 1.00 80.38 349 ASP A O 1
ATOM 2795 N N . ILE A 1 350 ? -0.848 10.133 -15.681 1.00 82.31 350 ILE A N 1
ATOM 2796 C CA . ILE A 1 350 ? -0.241 9.543 -16.876 1.00 82.31 350 ILE A CA 1
ATOM 2797 C C . ILE A 1 350 ? -1.022 8.293 -17.284 1.00 82.31 350 ILE A C 1
ATOM 2799 O O . ILE A 1 350 ? -1.399 8.138 -18.444 1.00 82.31 350 ILE A O 1
ATOM 2803 N N . ALA A 1 351 ? -1.359 7.414 -16.338 1.00 82.50 351 ALA A N 1
ATOM 2804 C CA . ALA A 1 351 ? -2.130 6.214 -16.631 1.00 82.50 351 ALA A CA 1
ATOM 2805 C C . ALA A 1 351 ? -3.542 6.534 -17.161 1.00 82.50 351 ALA A C 1
ATOM 2807 O O . ALA A 1 351 ? -4.048 5.806 -18.019 1.00 82.50 351 ALA A O 1
ATOM 2808 N N . ARG A 1 352 ? -4.190 7.614 -16.696 1.00 83.19 352 ARG A N 1
ATOM 2809 C CA . ARG A 1 352 ? -5.470 8.097 -17.246 1.00 83.19 352 ARG A CA 1
ATOM 2810 C C . ARG A 1 352 ? -5.312 8.594 -18.682 1.00 83.19 352 ARG A C 1
ATOM 2812 O O . ARG A 1 352 ? -6.090 8.167 -19.538 1.00 83.19 352 ARG A O 1
ATOM 2819 N N . VAL A 1 353 ? -4.293 9.408 -18.961 1.00 84.94 353 VAL A N 1
ATOM 2820 C CA . VAL A 1 353 ? -3.965 9.870 -20.321 1.00 84.94 353 VAL A CA 1
ATOM 2821 C C . VAL A 1 353 ? -3.754 8.666 -21.234 1.00 84.94 353 VAL A C 1
ATOM 2823 O O . VAL A 1 353 ? -4.457 8.518 -22.233 1.00 84.94 353 VAL A O 1
ATOM 2826 N N . CYS A 1 354 ? -2.890 7.740 -20.828 1.00 83.12 354 CYS A N 1
ATOM 2827 C CA . CYS A 1 354 ? -2.581 6.504 -21.535 1.00 83.12 354 CYS A CA 1
ATOM 2828 C C . CYS A 1 354 ? -3.811 5.632 -21.829 1.00 83.12 354 CYS A C 1
ATOM 2830 O O . CYS A 1 354 ? -3.891 5.043 -22.906 1.00 83.12 354 CYS A O 1
ATOM 2832 N N . ARG A 1 355 ? -4.778 5.537 -20.906 1.00 81.38 355 ARG A N 1
ATOM 2833 C CA . ARG A 1 355 ? -6.030 4.783 -21.121 1.00 81.38 355 ARG A CA 1
ATOM 2834 C C . ARG A 1 355 ? -6.991 5.472 -22.088 1.00 81.38 355 ARG A C 1
ATOM 2836 O O . ARG A 1 355 ? -7.772 4.784 -22.735 1.00 81.38 355 ARG A O 1
ATOM 2843 N N . SER A 1 356 ? -6.935 6.800 -22.191 1.00 83.88 356 SER A N 1
ATOM 2844 C CA . SER A 1 356 ? -7.795 7.579 -23.093 1.00 83.88 356 SER A CA 1
ATOM 2845 C C . SER A 1 356 ? -7.375 7.505 -24.565 1.00 83.88 356 SER A C 1
ATOM 2847 O O . SER A 1 356 ? -8.102 7.972 -25.440 1.00 83.88 356 SER A O 1
ATOM 2849 N N . VAL A 1 357 ? -6.191 6.957 -24.852 1.00 82.75 357 VAL A N 1
ATOM 2850 C CA . VAL A 1 357 ? -5.585 6.987 -26.182 1.00 82.75 357 VAL A CA 1
ATOM 2851 C C . VAL A 1 357 ? -5.735 5.640 -26.891 1.00 82.75 357 VAL A C 1
ATOM 2853 O O . VAL A 1 357 ? -5.476 4.575 -26.330 1.00 82.75 357 VAL A O 1
ATOM 2856 N N . HIS A 1 358 ? -6.104 5.685 -28.174 1.00 78.06 358 HIS A N 1
ATOM 2857 C CA . HIS A 1 358 ? -6.189 4.497 -29.017 1.00 78.06 358 HIS A CA 1
ATOM 2858 C C . HIS A 1 358 ? -4.809 3.853 -29.240 1.00 78.06 358 HIS A C 1
ATOM 2860 O O . HIS A 1 358 ? -3.836 4.529 -29.575 1.00 78.06 358 HIS A O 1
ATOM 2866 N N . ARG A 1 359 ? -4.738 2.518 -29.143 1.00 71.19 359 ARG A N 1
ATOM 2867 C CA . ARG A 1 359 ? -3.480 1.746 -29.190 1.00 71.19 359 ARG A CA 1
ATOM 2868 C C . ARG A 1 359 ? -2.626 2.002 -30.441 1.00 71.19 359 ARG A C 1
ATOM 2870 O O . ARG A 1 359 ? -1.410 2.048 -30.336 1.00 71.19 359 ARG A O 1
ATOM 2877 N N . ARG A 1 360 ? -3.257 2.219 -31.602 1.00 63.94 360 ARG A N 1
ATOM 2878 C CA . ARG A 1 360 ? -2.575 2.446 -32.898 1.00 63.94 360 ARG A CA 1
ATOM 2879 C C . ARG A 1 360 ? -1.741 3.734 -32.958 1.00 63.94 360 ARG A C 1
ATOM 2881 O O . ARG A 1 360 ? -0.802 3.809 -33.729 1.00 63.94 360 ARG A O 1
ATOM 2888 N N . GLY A 1 361 ? -2.098 4.758 -32.186 1.00 69.06 361 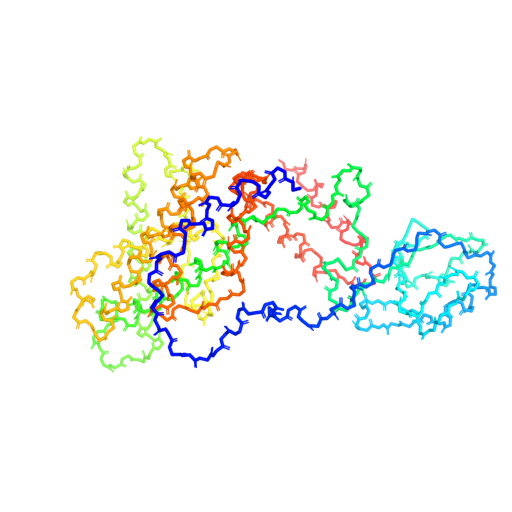GLY A N 1
ATOM 2889 C CA . GLY A 1 361 ? -1.384 6.042 -32.153 1.00 69.06 361 GLY A CA 1
ATOM 2890 C C . GLY A 1 361 ? -0.802 6.345 -30.779 1.00 69.06 361 GLY A C 1
ATOM 2891 O O . GLY A 1 361 ? -0.571 7.510 -30.468 1.00 69.06 361 GLY A O 1
ATOM 2892 N N . TRP A 1 362 ? -0.647 5.315 -29.940 1.00 73.56 362 TRP A N 1
ATOM 2893 C CA . TRP A 1 362 ? -0.578 5.474 -28.492 1.00 73.56 362 TRP A CA 1
ATOM 2894 C C . TRP A 1 362 ? 0.547 6.398 -28.038 1.00 73.56 362 TRP A C 1
ATOM 2896 O O . TRP A 1 362 ? 0.272 7.391 -27.375 1.00 73.56 362 TRP A O 1
ATOM 2906 N N . ALA A 1 363 ? 1.783 6.143 -28.470 1.00 74.06 363 ALA A N 1
ATOM 2907 C CA . ALA A 1 363 ? 2.937 6.939 -28.055 1.00 74.06 363 ALA A CA 1
ATOM 2908 C C . ALA A 1 363 ? 2.812 8.416 -28.473 1.00 74.06 363 ALA A C 1
ATOM 2910 O O . ALA A 1 363 ? 2.954 9.310 -27.643 1.00 74.06 363 ALA A O 1
ATOM 2911 N N . LEU A 1 364 ? 2.475 8.677 -29.742 1.00 76.50 364 LEU A N 1
ATOM 2912 C CA . LEU A 1 364 ? 2.374 10.040 -30.270 1.00 76.50 364 LEU A CA 1
ATOM 2913 C C . LEU A 1 364 ? 1.220 10.822 -29.633 1.00 76.50 364 LEU A C 1
ATOM 2915 O O . LEU A 1 364 ? 1.360 12.004 -29.336 1.00 76.50 364 LEU A O 1
ATOM 2919 N N . ALA A 1 365 ? 0.072 10.179 -29.425 1.00 79.75 365 ALA A N 1
ATOM 2920 C CA . ALA A 1 365 ? -1.087 10.834 -28.835 1.00 79.75 365 ALA A CA 1
ATOM 2921 C C . ALA A 1 365 ? -0.959 11.011 -27.314 1.00 79.75 365 ALA A C 1
ATOM 2923 O O . ALA A 1 365 ? -1.468 12.003 -26.796 1.00 79.75 365 ALA A O 1
ATOM 2924 N N . VAL A 1 366 ? -0.251 10.119 -26.609 1.00 84.12 366 VAL A N 1
ATOM 2925 C CA . VAL A 1 366 ? 0.157 10.357 -25.215 1.00 84.12 366 VAL A CA 1
ATOM 2926 C C . VAL A 1 366 ? 1.093 11.561 -25.151 1.00 84.12 366 VAL A C 1
ATOM 2928 O O . VAL A 1 366 ? 0.804 12.486 -24.402 1.00 84.12 366 VAL A O 1
ATOM 2931 N N . TYR A 1 367 ? 2.140 11.599 -25.983 1.00 83.81 367 TYR A N 1
ATOM 2932 C CA . TYR A 1 367 ? 3.090 12.713 -26.008 1.00 83.81 367 TYR A CA 1
ATOM 2933 C C . TYR A 1 367 ? 2.396 14.049 -26.293 1.00 83.81 367 TYR A C 1
ATOM 2935 O O . TYR A 1 367 ? 2.516 14.974 -25.504 1.00 83.81 367 TYR A O 1
ATOM 2943 N N . ARG A 1 368 ? 1.566 14.123 -27.345 1.00 83.69 368 ARG A N 1
ATOM 2944 C CA . ARG A 1 368 ? 0.787 15.333 -27.665 1.00 83.69 368 ARG A CA 1
ATOM 2945 C C . ARG A 1 368 ? -0.091 15.791 -26.503 1.00 83.69 368 ARG A C 1
ATOM 2947 O O . ARG A 1 368 ? -0.120 16.977 -26.209 1.00 83.69 368 ARG A O 1
ATOM 2954 N N . LYS A 1 369 ? -0.802 14.869 -25.847 1.00 84.44 369 LYS A N 1
ATOM 2955 C CA . LYS A 1 369 ? -1.659 15.208 -24.701 1.00 84.44 369 LYS A CA 1
ATOM 2956 C C . LYS A 1 369 ? -0.846 15.725 -23.515 1.00 84.44 369 LYS A C 1
ATOM 2958 O O . LYS A 1 369 ? -1.298 16.659 -22.871 1.00 84.44 369 LYS A O 1
ATOM 2963 N N . LEU A 1 370 ? 0.322 15.144 -23.240 1.00 83.44 370 LEU A N 1
ATOM 2964 C CA . LEU A 1 370 ? 1.214 15.634 -22.186 1.00 83.44 370 LEU A CA 1
ATOM 2965 C C . LEU A 1 370 ? 1.775 17.020 -22.532 1.00 83.44 370 LEU A C 1
ATOM 2967 O O . LEU A 1 370 ? 1.664 17.918 -21.709 1.00 83.44 370 LEU A O 1
ATOM 2971 N N . SER A 1 371 ? 2.252 17.237 -23.762 1.00 82.69 371 SER A N 1
ATOM 2972 C CA . SER A 1 371 ? 2.745 18.551 -24.202 1.00 82.69 371 SER A CA 1
ATOM 2973 C C . SER A 1 371 ? 1.666 19.637 -24.168 1.00 82.69 371 SER A C 1
ATOM 2975 O O . SER A 1 371 ? 1.954 20.770 -23.806 1.00 82.69 371 SER A O 1
ATOM 2977 N N . MET A 1 372 ? 0.413 19.308 -24.504 1.00 81.75 372 MET A N 1
ATOM 2978 C CA . MET A 1 372 ? -0.707 20.248 -24.361 1.00 81.75 372 MET A CA 1
ATOM 2979 C C . MET A 1 372 ? -0.973 20.609 -22.895 1.00 81.75 372 MET A C 1
ATOM 2981 O O . MET A 1 372 ? -1.286 21.756 -22.604 1.00 81.75 372 MET A O 1
ATOM 2985 N N . LEU A 1 373 ? -0.857 19.647 -21.971 1.00 78.62 373 LEU A N 1
ATOM 2986 C CA . LEU A 1 373 ? -1.008 19.915 -20.537 1.00 78.62 373 LEU A CA 1
ATOM 2987 C C . LEU A 1 373 ? 0.125 20.800 -20.005 1.00 78.62 373 LEU A C 1
ATOM 2989 O O . LEU A 1 373 ? -0.140 21.683 -19.200 1.00 78.62 373 LEU A O 1
ATOM 2993 N N . GLU A 1 374 ? 1.359 20.593 -20.471 1.00 79.44 374 GLU A N 1
ATOM 2994 C CA . GLU A 1 374 ? 2.501 21.452 -20.129 1.00 79.44 374 GLU A CA 1
ATOM 2995 C C . GLU A 1 374 ? 2.318 22.885 -20.644 1.00 79.44 374 GLU A C 1
ATOM 2997 O O . GLU A 1 374 ? 2.621 23.827 -19.923 1.00 79.44 374 GLU A O 1
ATOM 3002 N N . GLN A 1 375 ? 1.794 23.054 -21.863 1.00 81.12 375 GLN A N 1
ATOM 3003 C CA . GLN A 1 375 ? 1.505 24.374 -22.434 1.00 81.12 375 GLN A CA 1
ATOM 3004 C C . GLN A 1 375 ? 0.419 25.112 -21.649 1.00 81.12 375 GLN A C 1
ATOM 3006 O O . GLN A 1 375 ? 0.625 26.258 -21.274 1.00 81.12 375 GLN A O 1
ATOM 3011 N N . LEU A 1 376 ? -0.695 24.441 -21.340 1.00 79.44 376 LEU A N 1
ATOM 3012 C CA . LEU A 1 376 ? -1.777 25.033 -20.547 1.00 79.44 376 LEU A CA 1
ATOM 3013 C C . LEU A 1 376 ? -1.307 25.432 -19.142 1.00 79.44 376 LEU A C 1
ATOM 3015 O O . LEU A 1 376 ? -1.671 26.492 -18.657 1.00 79.44 376 LEU A O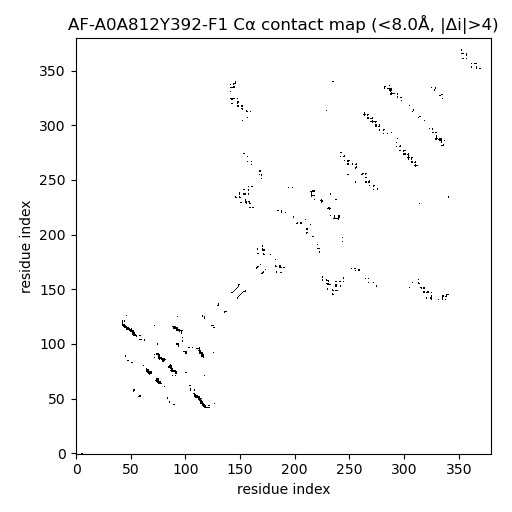 1
ATOM 3019 N N . ALA A 1 377 ? -0.456 24.620 -18.511 1.00 75.81 377 ALA A N 1
ATOM 3020 C CA . ALA A 1 377 ? 0.104 24.931 -17.196 1.00 75.81 377 ALA A CA 1
ATOM 3021 C C . ALA A 1 377 ? 1.138 26.074 -17.207 1.00 75.81 377 ALA A C 1
ATOM 3023 O O . ALA A 1 377 ? 1.523 26.533 -16.138 1.00 75.81 377 ALA A O 1
ATOM 3024 N N . ALA A 1 378 ? 1.631 26.485 -18.379 1.00 73.62 378 ALA A N 1
ATOM 3025 C CA . ALA A 1 378 ? 2.534 27.626 -18.537 1.00 73.62 378 ALA A CA 1
ATOM 3026 C C . ALA A 1 378 ? 1.793 28.935 -18.873 1.00 73.62 378 ALA A C 1
ATOM 3028 O O . ALA A 1 378 ? 2.413 29.999 -18.865 1.00 73.62 378 ALA A O 1
ATOM 3029 N N . GLU A 1 379 ? 0.504 28.849 -19.215 1.00 69.94 379 GLU A N 1
ATOM 3030 C CA . GLU A 1 379 ? -0.378 29.992 -19.486 1.00 69.94 379 GLU A CA 1
ATOM 3031 C C . GLU A 1 379 ? -1.149 30.459 -18.232 1.00 69.94 379 GLU A C 1
ATOM 3033 O O . GLU A 1 379 ? -1.652 31.585 -18.225 1.00 69.94 379 GLU A O 1
ATOM 3038 N N . ASP A 1 380 ? -1.190 29.626 -17.186 1.00 49.47 380 ASP A N 1
ATOM 3039 C CA . ASP A 1 380 ? -1.653 29.935 -15.820 1.00 49.47 380 ASP A CA 1
ATOM 3040 C C . ASP A 1 380 ? -0.490 30.412 -14.927 1.00 49.47 380 ASP A C 1
ATOM 3042 O O . ASP A 1 380 ? -0.728 31.290 -14.058 1.00 49.47 380 ASP A O 1
#

Sequence (380 aa):
MSRSEALLQPLRDKFRHLPMIQLKEKTLNIGRSCHLGKEYEEPYVEYVPEVIVPDDDTHRKLHSLLRYSKNGRGRCLKASFPLLGLRKGNRLEPSASLLDVDKFMQLTTPFSCTFYTGGPHGRILHQSPFLKIPGVTLDCWCIDVLHTWHFGPLSSYIAHSLRLLISSSVYRPADQDLDKEEADKLALLHIRAELWSFYKRRREADEDGTWRKKGTEVWNLTLNMLAGKYLKAKAAETHGLLNFVVDRLGKHSEILASASQAASFDLLLRAGMAAMDFDAVLAAHPRAIDSEACGLLFDKYNRFICLSARAEVPLMPKCHMMYHMIQRAVHKGNPRMYSTYIDESLNGDIARVCRSVHRRGWALAVYRKLSMLEQLAAED

Radius of gyration: 26.97 Å; Cα contacts (8 Å, |Δi|>4): 420; chains: 1; bounding box: 70×60×77 Å

Solvent-accessible surface area (backbone atoms only — not comparable to full-atom values): 21712 Å² total; per-residue (Å²): 133,57,79,68,58,69,68,49,49,66,58,59,63,70,63,72,78,66,84,76,78,84,66,84,80,73,80,76,61,86,64,98,46,61,93,70,70,54,80,67,70,70,56,62,67,45,76,46,76,69,44,68,36,71,39,70,66,58,46,52,56,53,52,72,40,47,40,81,31,81,89,74,70,39,40,18,25,76,48,62,43,69,96,73,72,39,49,54,53,35,21,64,43,66,32,98,80,33,74,52,68,88,49,57,88,75,61,71,63,61,42,52,38,28,36,38,25,55,18,97,77,40,92,53,79,63,92,55,75,64,63,71,41,89,93,43,50,80,82,70,64,77,63,35,41,50,69,26,39,34,67,21,51,52,20,16,43,53,24,45,53,50,52,51,47,33,72,28,82,87,40,28,68,89,64,82,87,57,52,71,69,56,33,44,52,52,8,47,51,52,52,49,56,50,50,53,52,49,53,50,51,48,61,71,71,34,84,84,45,57,45,83,75,70,59,40,71,73,90,77,88,51,68,78,31,45,72,50,82,42,38,70,65,57,50,66,30,46,58,35,47,49,58,49,51,35,51,50,46,58,75,42,37,73,65,42,58,74,40,99,57,19,71,40,52,55,29,45,33,58,14,43,50,25,48,52,50,34,53,48,54,62,66,75,46,57,60,68,34,52,74,64,59,40,49,49,44,50,55,25,46,50,50,18,51,55,27,29,49,75,43,66,34,76,86,52,75,34,53,58,49,40,55,54,33,51,69,42,19,57,81,73,20,34,38,73,80,73,43,62,72,67,59,53,54,52,50,51,50,51,50,50,50,55,69,75,42,60,78,94,50,33,71,64,52,40,50,52,54,52,53,51,52,55,52,56,64,71,76,109

pLDDT: mean 82.27, std 19.34, range [22.92, 98.62]

Foldseek 3Di:
DDPVVVVCVVVVVVPPPDDDDDDPDPPPPPPPCDVVVPPPVPLDKDKDFWQWQADPVSLVVQVVQWDQDVLLVATFGCAADVVRPGGGQWHWDADPQRNDPVCSNVDDPGDTTITIHAGSPRPDSDDDPQCVDPPDDPLLDADFCLVQPLQALLQLLLLLLLVVQLVAPVQFDPDPPDDPVRRSVRSVVVLVVVLVVVLVVVVVPPPVCPCVVQNAHDPDDDVVLNVDSGGPDRSSNSVSSLVSSLVVLVVCLVVLCPDPLNLLSVLSNQLSVLSVQLVVLLVVDDQADAPVSLVSNCVSLVSNVVSCVVSVRDHDPSSVVSNVNSVCCNPRGRSVVPDDSVVVVVVVVLVVQQVVDDPNCRPVSSVVVVVVVVVVVVVD